Protein AF-A0A7S1RI61-F1 (afdb_monomer_lite)

Radius of gyration: 54.06 Å; chains: 1; bounding box: 117×66×151 Å

Structure (mmCIF, N/CA/C/O backbone):
data_AF-A0A7S1RI61-F1
#
_entry.id   AF-A0A7S1RI61-F1
#
loop_
_atom_site.group_PDB
_atom_site.id
_atom_site.type_symbol
_atom_site.label_atom_id
_atom_site.label_alt_id
_atom_site.label_comp_id
_atom_site.label_asym_id
_atom_site.label_entity_id
_atom_site.label_seq_id
_atom_site.pdbx_PDB_ins_code
_atom_site.Cartn_x
_atom_site.Cartn_y
_atom_site.Cartn_z
_atom_site.occupancy
_atom_site.B_iso_or_equiv
_atom_site.auth_seq_id
_atom_site.auth_comp_id
_atom_site.auth_asym_id
_atom_site.auth_atom_id
_atom_site.pdbx_PDB_model_num
ATOM 1 N N . PHE A 1 1 ? -4.328 28.953 -24.704 1.00 43.59 1 PHE A N 1
ATOM 2 C CA . PHE A 1 1 ? -4.372 30.358 -24.254 1.00 43.59 1 PHE A CA 1
ATOM 3 C C . PHE A 1 1 ? -2.947 30.883 -24.205 1.00 43.59 1 PHE A C 1
ATOM 5 O O . PHE A 1 1 ? -2.159 30.314 -23.466 1.00 43.59 1 PHE A O 1
ATOM 12 N N . GLY A 1 2 ? -2.606 31.891 -25.015 1.00 41.38 2 GLY A N 1
ATOM 13 C CA . GLY A 1 2 ? -1.275 32.520 -24.997 1.00 41.38 2 GLY A CA 1
ATOM 14 C C . GLY A 1 2 ? -0.639 32.674 -26.377 1.00 41.38 2 GLY A C 1
ATOM 15 O O . GLY A 1 2 ? 0.299 31.970 -26.720 1.00 41.38 2 GLY A O 1
ATOM 16 N N . SER A 1 3 ? -1.202 33.576 -27.168 1.00 42.00 3 SER A N 1
ATOM 17 C CA . SER A 1 3 ? -0.807 33.999 -28.511 1.00 42.00 3 SER A CA 1
ATOM 18 C C . SER A 1 3 ? 0.512 34.787 -28.521 1.00 42.00 3 SER A C 1
ATOM 20 O O . SER A 1 3 ? 0.700 35.619 -27.638 1.00 42.00 3 SER A O 1
ATOM 22 N N . ARG A 1 4 ? 1.335 34.641 -29.572 1.00 39.88 4 ARG A N 1
ATOM 23 C CA . ARG A 1 4 ? 2.003 35.753 -30.295 1.00 39.88 4 ARG A CA 1
ATOM 24 C C . ARG A 1 4 ? 2.770 35.228 -31.514 1.00 39.88 4 ARG A C 1
ATOM 26 O O . ARG A 1 4 ? 3.844 34.656 -31.403 1.00 39.88 4 ARG A O 1
ATOM 33 N N . LEU A 1 5 ? 2.154 35.423 -32.677 1.00 43.28 5 LEU A N 1
ATOM 34 C CA . LEU A 1 5 ? 2.782 35.379 -33.992 1.00 43.28 5 LEU A CA 1
ATOM 35 C C . LEU A 1 5 ? 3.389 36.763 -34.245 1.00 43.28 5 LEU A C 1
ATOM 37 O O . LEU A 1 5 ? 2.643 37.735 -34.350 1.00 43.28 5 LEU A O 1
ATOM 41 N N . GLU A 1 6 ? 4.712 36.853 -34.344 1.00 47.56 6 GLU A N 1
ATOM 42 C CA . GLU A 1 6 ? 5.392 38.022 -34.904 1.00 47.56 6 GLU A CA 1
ATOM 43 C C . GLU A 1 6 ? 5.739 37.729 -36.366 1.00 47.56 6 GLU A C 1
ATOM 45 O O . GLU A 1 6 ? 6.585 36.900 -36.697 1.00 47.56 6 GLU A O 1
ATOM 50 N N . CYS A 1 7 ? 4.991 38.388 -37.251 1.00 42.38 7 CYS A N 1
ATOM 51 C CA . CYS A 1 7 ? 5.279 38.498 -38.669 1.00 42.38 7 CYS A CA 1
ATOM 52 C C . CYS A 1 7 ? 6.329 39.589 -38.883 1.00 42.38 7 CYS A C 1
ATOM 54 O O . CYS A 1 7 ? 5.971 40.768 -38.883 1.00 42.38 7 CYS A O 1
ATOM 56 N N . ASP A 1 8 ? 7.572 39.212 -39.177 1.00 43.28 8 ASP A N 1
ATOM 57 C CA . ASP A 1 8 ? 8.552 40.156 -39.713 1.00 43.28 8 ASP A CA 1
ATOM 58 C C . ASP A 1 8 ? 8.539 40.143 -41.247 1.00 43.28 8 ASP A C 1
ATOM 60 O O . ASP A 1 8 ? 9.206 39.377 -41.944 1.00 43.28 8 ASP A O 1
ATOM 64 N N . ARG A 1 9 ? 7.695 41.034 -41.773 1.00 48.53 9 ARG A N 1
ATOM 65 C CA . ARG A 1 9 ? 7.845 41.648 -43.092 1.00 48.53 9 ARG A CA 1
ATOM 66 C C . ARG A 1 9 ? 9.015 42.627 -43.013 1.00 48.53 9 ARG A C 1
ATOM 68 O O . ARG A 1 9 ? 8.897 43.571 -42.239 1.00 48.53 9 ARG A O 1
ATOM 75 N N . ARG A 1 10 ? 10.016 42.503 -43.895 1.00 42.94 10 ARG A N 1
ATOM 76 C CA . ARG A 1 10 ? 10.698 43.609 -44.621 1.00 42.94 10 ARG A CA 1
ATOM 77 C C . ARG A 1 10 ? 12.015 43.128 -45.241 1.00 42.94 10 ARG A C 1
ATOM 79 O O . ARG A 1 10 ? 12.960 42.838 -44.525 1.00 42.94 10 ARG A O 1
ATOM 86 N N . ASN A 1 11 ? 12.070 43.104 -46.572 1.00 45.94 11 ASN A N 1
ATOM 87 C CA . ASN A 1 11 ? 13.066 43.801 -47.406 1.00 45.94 11 ASN A CA 1
ATOM 88 C C . ASN A 1 11 ? 13.200 43.112 -48.764 1.00 45.94 11 ASN A C 1
ATOM 90 O O . ASN A 1 11 ? 14.058 42.267 -48.996 1.00 45.94 11 ASN A O 1
ATOM 94 N N . SER A 1 12 ? 12.331 43.540 -49.675 1.00 45.19 12 SER A N 1
ATOM 95 C CA . SER A 1 12 ? 12.521 43.404 -51.113 1.00 45.19 12 SER A CA 1
ATOM 96 C C . SER A 1 12 ? 13.578 44.415 -51.573 1.00 45.19 12 SER A C 1
ATOM 98 O O . SER A 1 12 ? 13.357 45.614 -51.391 1.00 45.19 12 SER A O 1
ATOM 100 N N . PRO A 1 13 ? 14.687 44.005 -52.208 1.00 52.34 13 PRO A N 1
ATOM 101 C CA . PRO A 1 13 ? 15.472 44.921 -53.015 1.00 52.34 13 PRO A CA 1
ATOM 102 C C . PRO A 1 13 ? 14.783 45.127 -54.368 1.00 52.34 13 PRO A C 1
ATOM 104 O O . PRO A 1 13 ? 14.482 44.190 -55.108 1.00 52.34 13 PRO A O 1
ATOM 107 N N . CYS A 1 14 ? 14.505 46.395 -54.651 1.00 41.88 14 CYS A N 1
ATOM 108 C CA . CYS A 1 14 ? 13.945 46.899 -55.890 1.00 41.88 14 CYS A CA 1
ATOM 109 C C . CYS A 1 14 ? 14.773 46.448 -57.100 1.00 41.88 14 CYS A C 1
ATOM 111 O O . CYS A 1 14 ? 15.966 46.727 -57.207 1.00 41.88 14 CYS A O 1
ATOM 113 N N . VAL A 1 15 ? 14.096 45.787 -58.034 1.00 45.00 15 VAL A N 1
ATOM 114 C CA . VAL A 1 15 ? 14.603 45.439 -59.359 1.00 45.00 15 VAL A CA 1
ATOM 115 C C . VAL A 1 15 ? 14.770 46.723 -60.173 1.00 45.00 15 VAL A C 1
ATOM 117 O O . VAL A 1 15 ? 13.793 47.381 -60.531 1.00 45.00 15 VAL A O 1
ATOM 120 N N . GLY A 1 16 ? 16.019 47.080 -60.468 1.00 45.38 16 GLY A N 1
ATOM 121 C CA . GLY A 1 16 ? 16.353 48.060 -61.494 1.00 45.38 16 GLY A CA 1
ATOM 122 C C . GLY A 1 16 ? 16.102 47.472 -62.883 1.00 45.38 16 GLY A C 1
ATOM 123 O O . GLY A 1 16 ? 16.664 46.441 -63.240 1.00 45.38 16 GLY A O 1
ATOM 124 N N . TYR A 1 17 ? 15.250 48.130 -63.666 1.00 46.00 17 TYR A N 1
ATOM 125 C CA . TYR A 1 17 ? 15.038 47.845 -65.084 1.00 46.00 17 TYR A CA 1
ATOM 126 C C . TYR A 1 17 ? 16.182 48.428 -65.928 1.00 46.00 17 TYR A C 1
ATOM 128 O O . TYR A 1 17 ? 16.321 49.653 -65.965 1.00 46.00 17 TYR A O 1
ATOM 136 N N . PRO A 1 18 ? 16.913 47.632 -66.726 1.00 52.28 18 PRO A N 1
ATOM 137 C CA . PRO A 1 18 ? 17.570 48.160 -67.907 1.00 52.28 18 PRO A CA 1
ATOM 138 C C . PRO A 1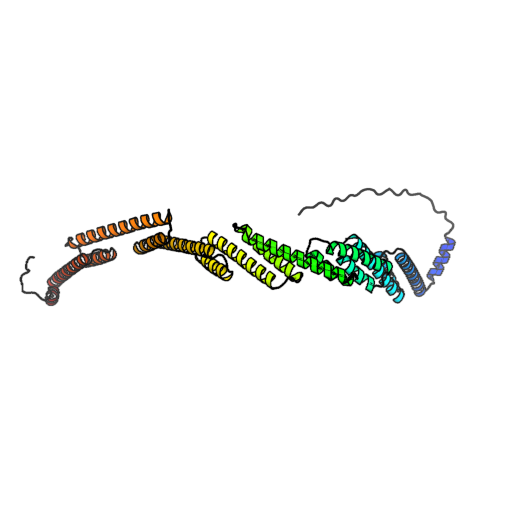 18 ? 16.573 48.168 -69.075 1.00 52.28 18 PRO A C 1
ATOM 140 O O . PRO A 1 18 ? 16.201 47.134 -69.632 1.00 52.28 18 PRO A O 1
ATOM 143 N N . ARG A 1 19 ? 16.141 49.373 -69.464 1.00 50.06 19 ARG A N 1
ATOM 144 C CA . ARG A 1 19 ? 15.537 49.639 -70.775 1.00 50.06 19 ARG A CA 1
ATOM 145 C C . ARG A 1 19 ? 16.612 49.438 -71.847 1.00 50.06 19 ARG A C 1
ATOM 147 O O . ARG A 1 19 ? 17.459 50.302 -72.040 1.00 50.06 19 ARG A O 1
ATOM 154 N N . GLY A 1 20 ? 16.559 48.311 -72.549 1.00 44.28 20 GLY A N 1
ATOM 155 C CA . GLY A 1 20 ? 17.357 48.039 -73.743 1.00 44.28 20 GLY A CA 1
ATOM 156 C C . GLY A 1 20 ? 16.455 47.545 -74.867 1.00 44.28 20 GLY A C 1
ATOM 157 O O . GLY A 1 20 ? 15.940 46.433 -74.812 1.00 44.28 20 GLY A O 1
ATOM 158 N N . HIS A 1 21 ? 16.231 48.390 -75.871 1.00 48.56 21 HIS A N 1
ATOM 159 C CA . HIS A 1 21 ? 15.457 48.065 -77.067 1.00 48.56 21 HIS A CA 1
ATOM 160 C C . HIS A 1 21 ? 16.051 46.857 -77.820 1.00 48.56 21 HIS A C 1
ATOM 162 O O . HIS A 1 21 ? 17.241 46.878 -78.145 1.00 48.56 21 HIS A O 1
ATOM 168 N N . PRO A 1 22 ? 15.246 45.845 -78.198 1.00 48.62 22 PRO A N 1
ATOM 169 C CA . PRO A 1 22 ? 15.711 44.795 -79.088 1.00 48.62 22 PRO A CA 1
ATOM 170 C C . PRO A 1 22 ? 15.778 45.323 -80.524 1.00 48.62 22 PRO A C 1
ATOM 172 O O . PRO A 1 22 ? 14.790 45.787 -81.103 1.00 48.62 22 PRO A O 1
ATOM 175 N N . ARG A 1 23 ? 16.974 45.228 -81.112 1.00 47.97 23 ARG A N 1
ATOM 176 C CA . ARG A 1 23 ? 17.203 45.411 -82.544 1.00 47.97 23 ARG A CA 1
ATOM 177 C C . ARG A 1 23 ? 16.361 44.392 -83.315 1.00 47.97 23 ARG A C 1
ATOM 179 O O . ARG A 1 23 ? 16.572 43.184 -83.233 1.00 47.97 23 ARG A O 1
ATOM 186 N N . ARG A 1 24 ? 15.402 44.908 -84.084 1.00 51.91 24 ARG A N 1
ATOM 187 C CA . ARG A 1 24 ? 14.736 44.208 -85.185 1.00 51.91 24 ARG A CA 1
ATOM 188 C C . ARG A 1 24 ? 15.818 43.791 -86.179 1.00 51.91 24 ARG A C 1
ATOM 190 O O . ARG A 1 24 ? 16.371 44.681 -86.804 1.00 51.91 24 ARG A O 1
ATOM 197 N N . LEU A 1 25 ? 16.153 42.500 -86.252 1.00 51.44 25 LEU A N 1
ATOM 198 C CA . LEU A 1 25 ? 16.751 41.778 -87.401 1.00 51.44 25 LEU A CA 1
ATOM 199 C C . LEU A 1 25 ? 17.194 40.361 -86.962 1.00 51.44 25 LEU A C 1
ATOM 201 O O . LEU A 1 25 ? 18.346 39.970 -87.093 1.00 51.44 25 LEU A O 1
ATOM 205 N N . ALA A 1 26 ? 16.269 39.576 -86.403 1.00 49.44 26 ALA A N 1
ATOM 206 C CA . ALA A 1 26 ? 16.438 38.123 -86.227 1.00 49.44 26 ALA A CA 1
ATOM 207 C C . ALA A 1 26 ? 15.095 37.362 -86.277 1.00 49.44 26 ALA A C 1
ATOM 209 O O . ALA A 1 26 ? 14.995 36.221 -85.838 1.00 49.44 26 ALA A O 1
ATOM 210 N N . MET A 1 27 ? 14.040 37.985 -86.816 1.00 49.78 27 MET A N 1
ATOM 211 C CA . MET A 1 27 ? 12.692 37.399 -86.884 1.00 49.78 27 MET A CA 1
ATOM 212 C C . MET A 1 27 ? 12.515 36.394 -88.041 1.00 49.78 27 MET A C 1
ATOM 214 O O . MET A 1 27 ? 11.521 35.679 -88.059 1.00 49.78 27 MET A O 1
ATOM 218 N N . SER A 1 28 ? 13.455 36.276 -88.991 1.00 51.47 28 SER A N 1
ATOM 219 C CA . SER A 1 28 ? 13.259 35.397 -90.162 1.00 51.47 28 SER A CA 1
ATOM 220 C C . SER A 1 28 ? 13.696 33.941 -89.959 1.00 51.47 28 SER A C 1
ATOM 222 O O . SER A 1 28 ? 13.142 33.055 -90.602 1.00 51.47 28 SER A O 1
ATOM 224 N N . ARG A 1 29 ? 14.626 33.645 -89.037 1.00 51.41 29 ARG A N 1
ATOM 225 C CA . ARG A 1 29 ? 15.031 32.252 -88.741 1.00 51.41 29 ARG A CA 1
ATOM 226 C C . ARG A 1 29 ? 14.138 31.565 -87.702 1.00 51.41 29 ARG A C 1
ATOM 228 O O . ARG A 1 29 ? 13.931 30.359 -87.792 1.00 51.41 29 ARG A O 1
ATOM 235 N N . VAL A 1 30 ? 13.545 32.319 -86.771 1.00 53.88 30 VAL A N 1
ATOM 236 C CA . VAL A 1 30 ? 12.591 31.774 -85.783 1.00 53.88 30 VAL A CA 1
ATOM 237 C C . VAL A 1 30 ? 11.234 31.464 -86.427 1.00 53.88 30 VAL A C 1
ATOM 239 O O . VAL A 1 30 ? 10.627 30.450 -86.089 1.00 53.88 30 VAL A O 1
ATOM 242 N N . ALA A 1 31 ? 10.795 32.257 -87.413 1.00 53.44 31 ALA A N 1
ATOM 243 C CA . ALA A 1 31 ? 9.553 32.019 -88.156 1.00 53.44 31 ALA A CA 1
ATOM 244 C C . ALA A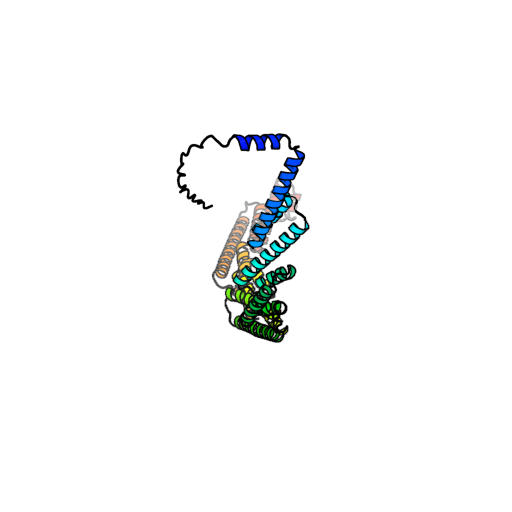 1 31 ? 9.597 30.744 -89.030 1.00 53.44 31 ALA A C 1
ATOM 246 O O . ALA A 1 31 ? 8.611 30.018 -89.118 1.00 53.44 31 ALA A O 1
ATOM 247 N N . LEU A 1 32 ? 10.754 30.413 -89.617 1.00 52.00 32 LEU A N 1
ATOM 248 C CA . LEU A 1 32 ? 10.920 29.195 -90.428 1.00 52.00 32 LEU A CA 1
ATOM 249 C C . LEU A 1 32 ? 10.988 27.911 -89.583 1.00 52.00 32 LEU A C 1
ATOM 251 O O . LEU A 1 32 ? 10.475 26.877 -90.003 1.00 52.00 32 LEU A O 1
ATOM 255 N N . LEU A 1 33 ? 11.538 27.976 -88.366 1.00 55.19 33 LEU A N 1
ATOM 256 C CA . LEU A 1 33 ? 11.506 26.846 -87.428 1.00 55.19 33 LEU A CA 1
ATOM 257 C C . LEU A 1 33 ? 10.119 26.649 -86.795 1.00 55.19 33 LEU A C 1
ATOM 259 O O . LEU A 1 33 ? 9.714 25.512 -86.575 1.00 55.19 33 LEU A O 1
ATOM 263 N N . SER A 1 34 ? 9.357 27.720 -86.555 1.00 55.59 34 SER A N 1
ATOM 264 C CA . SER A 1 34 ? 7.990 27.610 -86.015 1.00 55.59 34 SER A CA 1
ATOM 265 C C . SER A 1 34 ? 6.966 27.122 -87.053 1.00 55.59 34 SER A C 1
ATOM 267 O O . SER A 1 34 ? 6.051 26.388 -86.685 1.00 55.59 34 SER A O 1
ATOM 269 N N . ALA A 1 35 ? 7.165 27.400 -88.348 1.00 52.69 35 ALA A N 1
ATOM 270 C CA . ALA A 1 35 ? 6.347 26.829 -89.424 1.00 52.69 35 ALA A CA 1
ATOM 271 C C . ALA A 1 35 ? 6.599 25.321 -89.658 1.00 52.69 35 ALA A C 1
ATOM 273 O O . ALA A 1 35 ? 5.659 24.583 -89.941 1.00 52.69 35 ALA A O 1
ATOM 274 N N . LEU A 1 36 ? 7.832 24.830 -89.473 1.00 52.44 36 LEU A N 1
ATOM 275 C CA . LEU A 1 36 ? 8.149 23.391 -89.541 1.00 52.44 36 LEU A CA 1
ATOM 276 C C . LEU A 1 36 ? 7.614 22.602 -88.332 1.00 52.44 36 LEU A C 1
ATOM 278 O O . LEU A 1 36 ? 7.226 21.444 -88.471 1.00 52.44 36 LEU A O 1
ATOM 282 N N . VAL A 1 37 ? 7.524 23.235 -87.158 1.00 54.09 37 VAL A N 1
ATOM 283 C CA . VAL A 1 37 ? 6.912 22.645 -85.953 1.00 54.09 37 VAL A CA 1
ATOM 284 C C . VAL A 1 37 ? 5.386 22.513 -86.087 1.00 54.09 37 VAL A C 1
ATOM 286 O O . VAL A 1 37 ? 4.814 21.582 -85.527 1.00 54.09 37 VAL A O 1
ATOM 289 N N . ALA A 1 38 ? 4.728 23.367 -86.879 1.00 53.66 38 ALA A N 1
ATOM 290 C CA . ALA A 1 38 ? 3.278 23.31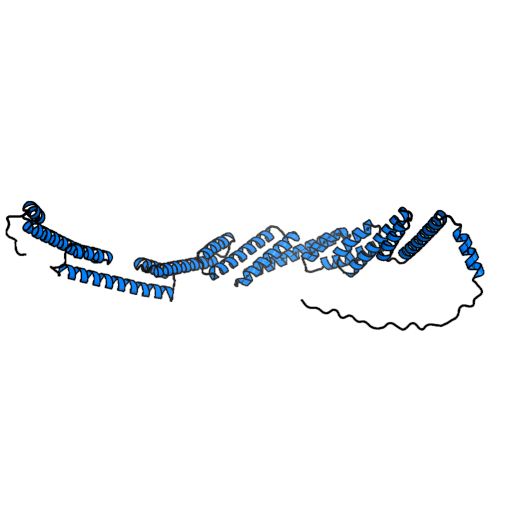6 -87.106 1.00 53.66 38 ALA A CA 1
ATOM 291 C C . ALA A 1 38 ? 2.807 22.128 -87.977 1.00 53.66 38 ALA A C 1
ATOM 293 O O . ALA A 1 38 ? 1.620 21.810 -87.973 1.00 53.66 38 ALA A O 1
ATOM 294 N N . VAL A 1 39 ? 3.716 21.448 -88.691 1.00 55.03 39 VAL A N 1
ATOM 295 C CA . VAL A 1 39 ? 3.412 20.254 -89.515 1.00 55.03 39 VAL A CA 1
ATOM 296 C C . VAL A 1 39 ? 3.837 18.953 -88.815 1.00 55.03 39 VAL A C 1
ATOM 298 O O . VAL A 1 39 ? 3.516 17.851 -89.261 1.00 55.03 39 VAL A O 1
ATOM 301 N N . ALA A 1 40 ? 4.529 19.048 -87.674 1.00 57.00 40 ALA A N 1
ATOM 302 C CA . ALA A 1 40 ? 4.831 17.883 -86.860 1.00 57.00 40 ALA A CA 1
ATOM 303 C C . ALA A 1 40 ? 3.531 17.376 -86.220 1.00 57.00 40 ALA A C 1
ATOM 305 O O . ALA A 1 40 ? 2.928 18.054 -85.390 1.00 57.00 40 ALA A O 1
ATOM 306 N N . SER A 1 41 ? 3.099 16.173 -86.612 1.00 74.62 41 SER A N 1
ATOM 307 C CA . SER A 1 41 ? 1.933 15.500 -86.031 1.00 74.62 41 SER A CA 1
ATOM 308 C C . SER A 1 41 ? 1.968 15.602 -84.494 1.00 74.62 41 SER A C 1
ATOM 310 O O . SER A 1 41 ? 3.033 15.358 -83.913 1.00 74.62 41 SER A O 1
ATOM 312 N N . PRO A 1 42 ? 0.849 15.918 -83.808 1.00 81.12 42 PRO A N 1
ATOM 313 C CA . PRO A 1 42 ? 0.769 16.001 -82.342 1.00 81.12 42 PRO A CA 1
ATOM 314 C C . PRO A 1 42 ? 1.400 14.804 -81.609 1.00 81.12 42 PRO A C 1
ATOM 316 O O . PRO A 1 42 ? 1.913 14.933 -80.497 1.00 81.12 42 PRO A O 1
ATOM 319 N N . VAL A 1 43 ? 1.435 13.643 -82.267 1.00 81.50 43 VAL A N 1
ATOM 320 C CA . VAL A 1 43 ? 2.105 12.422 -81.806 1.00 81.50 43 VAL A CA 1
ATOM 321 C C . VAL A 1 43 ? 3.623 12.600 -81.673 1.00 81.50 43 VAL A C 1
ATOM 323 O O . VAL A 1 43 ? 4.209 12.161 -80.684 1.00 81.50 43 VAL A O 1
ATOM 326 N N . VAL A 1 44 ? 4.276 13.256 -82.635 1.00 84.94 44 VAL A N 1
ATOM 327 C CA . VAL A 1 44 ? 5.723 13.521 -82.617 1.00 84.94 44 VAL A CA 1
ATOM 328 C C . VAL A 1 44 ? 6.062 14.536 -81.530 1.00 84.94 44 VAL A C 1
ATOM 330 O O . VAL A 1 44 ? 6.985 14.296 -80.757 1.00 84.94 44 VAL A O 1
ATOM 333 N N . LEU A 1 45 ? 5.280 15.613 -81.394 1.00 83.94 45 LEU A N 1
ATOM 334 C CA . LEU A 1 45 ? 5.469 16.600 -80.322 1.00 83.94 45 LEU A CA 1
ATOM 335 C C . LEU A 1 45 ? 5.279 15.982 -78.931 1.00 83.94 45 LEU A C 1
ATOM 337 O O . LEU A 1 45 ? 6.089 16.229 -78.039 1.00 83.94 45 LEU A O 1
ATOM 341 N N . SER A 1 46 ? 4.276 15.116 -78.760 1.00 88.00 46 SER A N 1
ATOM 342 C CA . SER A 1 46 ? 4.073 14.361 -77.519 1.00 88.00 46 SER A CA 1
ATOM 343 C C . SER A 1 46 ? 5.254 13.431 -77.216 1.00 88.00 46 SER A C 1
ATOM 345 O O . SER A 1 46 ? 5.729 13.393 -76.081 1.00 88.00 46 SER A O 1
ATOM 347 N N . ARG A 1 47 ? 5.790 12.725 -78.223 1.00 89.62 47 ARG A N 1
ATOM 348 C CA . ARG A 1 47 ? 6.983 11.874 -78.061 1.00 89.62 47 ARG A CA 1
ATOM 349 C C . ARG A 1 47 ? 8.219 12.689 -77.688 1.00 89.62 47 ARG A C 1
ATOM 351 O O . ARG A 1 47 ? 8.890 12.327 -76.728 1.00 89.62 47 ARG A O 1
ATOM 358 N N . VAL A 1 48 ? 8.486 13.799 -78.378 1.00 89.00 48 VAL A N 1
ATOM 359 C CA . VAL A 1 48 ? 9.619 14.691 -78.076 1.00 89.00 48 VAL A CA 1
ATOM 360 C C . VAL A 1 48 ? 9.497 15.261 -76.659 1.00 89.00 48 VAL A C 1
ATOM 362 O O . VAL A 1 48 ? 10.465 15.222 -75.899 1.00 89.00 48 VAL A O 1
ATOM 365 N N . TYR A 1 49 ? 8.303 15.710 -76.259 1.00 90.75 49 TYR A N 1
ATOM 366 C CA . TYR A 1 49 ? 8.042 16.196 -74.902 1.00 90.75 49 TYR A CA 1
ATOM 367 C C . TYR A 1 49 ? 8.284 15.112 -73.845 1.00 90.75 49 TYR A C 1
ATOM 369 O O . TYR A 1 49 ? 9.029 15.356 -72.898 1.00 90.75 49 TYR A O 1
ATOM 377 N N . LYS A 1 50 ? 7.757 13.896 -74.049 1.00 92.75 50 LYS A N 1
ATOM 378 C CA . LYS A 1 50 ? 7.999 12.748 -73.159 1.00 92.75 50 LYS A CA 1
ATOM 379 C C . LYS A 1 50 ? 9.482 12.401 -73.064 1.00 92.75 50 LYS A C 1
ATOM 381 O O . LYS A 1 50 ? 9.991 12.225 -71.967 1.00 92.75 50 LYS A O 1
ATOM 386 N N . THR A 1 51 ? 10.207 12.362 -74.185 1.00 93.12 51 THR A N 1
ATOM 387 C CA . THR A 1 51 ? 11.656 12.095 -74.160 1.00 93.12 51 THR A CA 1
ATOM 388 C C . THR A 1 51 ? 12.441 13.184 -73.433 1.00 93.12 51 THR A C 1
ATOM 390 O O . THR A 1 51 ? 13.389 12.877 -72.717 1.00 93.12 51 THR A O 1
ATOM 393 N N . ARG A 1 52 ? 12.031 14.454 -73.558 1.00 94.06 52 ARG A N 1
ATOM 394 C CA . ARG A 1 52 ? 12.658 15.570 -72.842 1.00 94.06 52 ARG A CA 1
ATOM 395 C C . ARG A 1 52 ? 12.358 15.521 -71.344 1.00 94.06 52 ARG A C 1
ATOM 397 O O . ARG A 1 52 ? 13.260 15.776 -70.555 1.00 94.06 52 ARG A O 1
ATOM 404 N N . GLN A 1 53 ? 11.125 15.192 -70.957 1.00 95.00 53 GLN A N 1
ATOM 405 C CA . GLN A 1 53 ? 10.759 15.000 -69.552 1.00 95.00 53 GLN A CA 1
ATOM 406 C C . GLN A 1 53 ? 11.520 13.833 -68.923 1.00 95.00 53 GLN A C 1
ATOM 408 O O . GLN A 1 53 ? 12.038 14.000 -67.825 1.00 95.00 53 GLN A O 1
ATOM 413 N N . LYS A 1 54 ? 11.662 12.708 -69.638 1.00 95.25 54 LYS A N 1
ATOM 414 C CA . LYS A 1 54 ? 12.480 11.573 -69.191 1.00 95.25 54 LYS A CA 1
ATOM 415 C C . LYS A 1 54 ? 13.929 11.974 -68.944 1.00 95.25 54 LYS A C 1
ATOM 417 O O . LYS A 1 54 ? 14.398 11.802 -67.832 1.00 95.25 54 LYS A O 1
ATOM 422 N N . ARG A 1 55 ? 14.595 12.608 -69.919 1.00 94.25 55 ARG A N 1
ATOM 423 C CA . ARG A 1 55 ? 15.984 13.078 -69.747 1.00 94.25 55 ARG A CA 1
ATOM 424 C C . ARG A 1 55 ? 16.141 14.033 -68.570 1.00 94.25 55 ARG A C 1
ATOM 426 O O . ARG A 1 55 ? 17.070 13.894 -67.792 1.00 94.25 55 ARG A O 1
ATOM 433 N N . LYS A 1 56 ? 15.207 14.974 -68.407 1.00 96.44 56 LYS A N 1
ATOM 434 C CA . LYS A 1 56 ? 15.244 15.903 -67.274 1.00 96.44 56 LYS A CA 1
ATOM 435 C C . LYS A 1 56 ? 15.084 15.171 -65.937 1.00 96.44 56 LYS A C 1
ATOM 437 O O . LYS A 1 56 ? 15.770 15.502 -64.981 1.00 96.44 56 LYS A O 1
ATOM 442 N N . ALA A 1 57 ? 14.183 14.195 -65.860 1.00 95.56 57 ALA A N 1
ATOM 443 C CA . ALA A 1 57 ? 14.004 13.398 -64.653 1.00 95.56 57 ALA A CA 1
ATOM 444 C C . ALA A 1 57 ? 15.211 12.480 -64.378 1.00 95.56 57 ALA A C 1
ATOM 446 O O . ALA A 1 57 ? 15.571 12.313 -63.220 1.00 95.56 57 ALA A O 1
ATOM 447 N N . GLU A 1 58 ? 15.870 11.947 -65.413 1.00 95.44 58 GLU A N 1
ATOM 448 C CA . GLU A 1 58 ? 17.143 11.217 -65.298 1.00 95.44 58 GLU A CA 1
ATOM 449 C C . GLU A 1 58 ? 18.262 12.121 -64.757 1.00 95.44 58 GLU A C 1
ATOM 451 O O . GLU A 1 58 ? 18.968 11.727 -63.833 1.00 95.44 58 GLU A O 1
ATOM 456 N N . GLU A 1 59 ? 18.390 13.347 -65.275 1.00 96.25 59 GLU A N 1
ATOM 457 C CA . GLU A 1 59 ? 19.341 14.356 -64.786 1.00 96.25 59 GLU A CA 1
ATOM 458 C C . GLU A 1 59 ? 19.048 14.742 -63.326 1.00 96.25 59 GLU A C 1
ATOM 460 O O . GLU A 1 59 ? 19.947 14.691 -62.491 1.00 96.25 59 GLU A O 1
ATOM 465 N N . GLU A 1 60 ? 17.788 15.049 -62.984 1.00 96.69 60 GLU A N 1
ATOM 466 C CA . GLU A 1 60 ? 17.374 15.368 -61.608 1.00 96.69 60 GLU A CA 1
ATOM 467 C C . GLU A 1 60 ? 17.633 14.191 -60.647 1.00 96.69 60 GLU A C 1
ATOM 469 O O . GLU A 1 60 ? 18.046 14.407 -59.504 1.00 96.69 60 GLU A O 1
ATOM 474 N N . LEU A 1 61 ? 17.426 12.948 -61.100 1.00 95.44 61 LEU A N 1
ATOM 475 C CA . LEU A 1 61 ? 17.717 11.738 -60.329 1.00 95.44 61 LEU A CA 1
ATOM 476 C C . LEU A 1 61 ? 19.223 11.557 -60.117 1.00 95.44 61 LEU A C 1
ATOM 478 O O . LEU A 1 61 ? 19.653 11.271 -59.001 1.00 95.44 61 LEU A O 1
ATOM 482 N N . HIS A 1 62 ? 20.027 11.776 -61.157 1.00 95.25 62 HIS A N 1
ATOM 483 C CA . HIS A 1 62 ? 21.482 11.689 -61.080 1.00 95.25 62 HIS A CA 1
ATOM 484 C C . HIS A 1 62 ? 22.074 12.783 -60.177 1.00 95.25 62 HIS A C 1
ATOM 486 O O . HIS A 1 62 ? 22.956 12.506 -59.363 1.00 95.25 62 HIS A O 1
ATOM 492 N N . GLU A 1 63 ? 21.576 14.018 -60.268 1.00 96.25 63 GLU A N 1
ATOM 493 C CA . GLU A 1 63 ? 21.948 15.105 -59.357 1.00 96.25 63 GLU A CA 1
ATOM 494 C C . GLU A 1 63 ? 21.563 14.780 -57.909 1.00 96.25 63 GLU A C 1
ATOM 496 O O . GLU A 1 63 ? 22.332 15.036 -56.982 1.00 96.25 63 GLU A O 1
ATOM 501 N N . ALA A 1 64 ? 20.376 14.202 -57.695 1.00 95.25 64 ALA A N 1
ATOM 502 C CA . ALA A 1 64 ? 19.931 13.814 -56.364 1.00 95.25 64 ALA A CA 1
ATOM 503 C C . ALA A 1 64 ? 20.797 12.686 -55.778 1.00 95.25 64 ALA A C 1
ATOM 505 O O . ALA A 1 64 ? 21.170 12.770 -54.607 1.00 95.25 64 ALA A O 1
ATOM 506 N N . LEU A 1 65 ? 21.185 11.692 -56.586 1.00 94.06 65 LEU A N 1
ATOM 507 C CA . LEU A 1 65 ? 22.127 10.640 -56.186 1.00 94.06 65 LEU A CA 1
ATOM 508 C C . LEU A 1 65 ? 23.488 11.227 -55.785 1.00 94.06 65 LEU A C 1
ATOM 510 O O . LEU A 1 65 ? 24.027 10.866 -54.743 1.00 94.06 65 LEU A O 1
ATOM 514 N N . GLN A 1 66 ? 24.012 12.182 -56.558 1.00 95.12 66 GLN A N 1
ATOM 515 C CA . GLN A 1 66 ? 25.277 12.857 -56.243 1.00 95.12 66 GLN A CA 1
ATOM 516 C C . GLN A 1 66 ? 25.202 13.737 -54.990 1.00 95.12 66 GLN A C 1
ATOM 518 O O . GLN A 1 66 ? 26.199 13.884 -54.288 1.00 95.12 66 GLN A O 1
ATOM 523 N N . SER A 1 67 ? 24.038 14.324 -54.698 1.00 94.94 67 SER A N 1
ATOM 524 C CA . SER A 1 67 ? 23.865 15.194 -53.529 1.00 94.94 67 SER A CA 1
ATOM 525 C C . SER A 1 67 ? 23.938 14.450 -52.191 1.00 94.94 67 SER A C 1
ATOM 527 O O . SER A 1 67 ? 24.229 15.065 -51.169 1.00 94.94 67 SER A O 1
ATOM 529 N N . GLY A 1 68 ? 23.653 13.142 -52.174 1.00 92.19 68 GLY A N 1
ATOM 530 C CA . GLY A 1 68 ? 23.595 12.344 -50.944 1.00 92.19 68 GLY A CA 1
ATOM 531 C C . GLY A 1 68 ? 22.420 12.679 -50.010 1.00 92.19 68 GLY A C 1
ATOM 532 O O . GLY A 1 68 ? 22.333 12.130 -48.911 1.00 92.19 68 GLY A O 1
ATOM 533 N N . GLU A 1 69 ? 21.496 13.558 -50.411 1.00 94.56 69 GLU A N 1
ATOM 534 C CA . GLU A 1 69 ? 20.331 13.943 -49.610 1.00 94.56 69 GLU A CA 1
ATOM 535 C C . GLU A 1 69 ? 19.145 12.994 -49.852 1.00 94.56 69 GLU A C 1
ATOM 537 O O . GLU A 1 69 ? 18.495 13.024 -50.901 1.00 94.56 69 GLU A O 1
ATOM 542 N N . SER A 1 70 ? 18.795 12.179 -48.850 1.00 94.62 70 SER A N 1
ATOM 543 C CA . SER A 1 70 ? 17.725 11.170 -48.965 1.00 94.62 70 SER A CA 1
ATOM 544 C C . SER A 1 70 ? 16.349 11.759 -49.320 1.00 94.62 70 SER A C 1
ATOM 546 O O . SER A 1 70 ? 15.592 11.165 -50.095 1.00 94.62 70 SER A O 1
ATOM 548 N N . ALA A 1 71 ? 16.025 12.946 -48.796 1.00 94.31 71 ALA A N 1
ATOM 549 C CA . ALA A 1 71 ? 14.773 13.646 -49.084 1.00 94.31 71 ALA A CA 1
ATOM 550 C C . ALA A 1 71 ? 14.699 14.108 -50.549 1.00 94.31 71 ALA A C 1
ATOM 552 O O . ALA A 1 71 ? 13.675 13.913 -51.210 1.00 94.31 71 ALA A O 1
ATOM 553 N N . ARG A 1 72 ? 15.800 14.659 -51.078 1.00 95.56 72 ARG A N 1
ATOM 554 C CA . ARG A 1 72 ? 15.905 15.088 -52.479 1.00 95.56 72 ARG A CA 1
ATOM 555 C C . ARG A 1 72 ? 15.813 13.893 -53.426 1.00 95.56 72 ARG A C 1
ATOM 557 O O . ARG A 1 72 ? 15.102 13.966 -54.426 1.00 95.56 72 ARG A O 1
ATOM 564 N N . LEU A 1 73 ? 16.451 12.777 -53.073 1.00 95.19 73 LEU A N 1
ATOM 565 C CA . LEU A 1 73 ? 16.410 11.542 -53.855 1.00 95.19 73 LEU A CA 1
ATOM 566 C C . LEU A 1 73 ? 15.011 10.910 -53.894 1.00 95.19 73 LEU A C 1
ATOM 568 O O . LEU A 1 73 ? 14.554 10.499 -54.958 1.00 95.19 73 LEU A O 1
ATOM 572 N N . SER A 1 74 ? 14.282 10.920 -52.776 1.00 94.88 74 SER A N 1
ATOM 573 C CA . SER A 1 74 ? 12.894 10.427 -52.721 1.00 94.88 74 SER A CA 1
ATOM 574 C C . SER A 1 74 ? 11.950 11.244 -53.618 1.00 94.88 74 SER A C 1
ATOM 576 O O . SER A 1 74 ? 11.101 10.685 -54.320 1.00 94.88 74 SER A O 1
ATOM 578 N N . LEU A 1 75 ? 12.126 12.571 -53.642 1.00 96.81 75 LEU A N 1
ATOM 579 C CA . LEU A 1 75 ? 11.368 13.461 -54.523 1.00 96.81 75 LEU A CA 1
ATOM 580 C C . LEU A 1 75 ? 11.719 13.228 -56.001 1.00 96.81 75 LEU A C 1
ATOM 582 O O . LEU A 1 75 ? 10.817 13.156 -56.837 1.00 96.81 75 LEU A O 1
ATOM 586 N N . ALA A 1 76 ? 13.007 13.069 -56.318 1.00 96.31 76 ALA A N 1
ATOM 587 C CA . ALA A 1 76 ? 13.465 12.775 -57.674 1.00 96.31 76 ALA A CA 1
ATOM 588 C C . ALA A 1 76 ? 12.930 11.425 -58.184 1.00 96.31 76 ALA A C 1
ATOM 590 O O . ALA A 1 76 ? 12.472 11.352 -59.320 1.00 96.31 76 ALA A O 1
ATOM 591 N N . CYS A 1 77 ? 12.874 10.391 -57.334 1.00 96.56 77 CYS A N 1
ATOM 592 C CA . CYS A 1 77 ? 12.268 9.098 -57.677 1.00 96.56 77 CYS A CA 1
ATOM 593 C C . CYS A 1 77 ? 10.781 9.225 -58.043 1.00 96.56 77 CYS A C 1
ATOM 595 O O . CYS A 1 77 ? 10.324 8.579 -58.979 1.00 96.56 77 CYS A O 1
ATOM 597 N N . SER A 1 78 ? 10.030 10.069 -57.327 1.00 96.94 78 SER A N 1
ATOM 598 C CA . SER A 1 78 ? 8.603 10.295 -57.612 1.00 96.94 78 SER A CA 1
ATOM 599 C C . SER A 1 78 ? 8.412 10.992 -58.966 1.00 96.94 78 SER A C 1
ATOM 601 O O . SER A 1 78 ? 7.604 10.568 -59.783 1.00 96.94 78 SER A O 1
ATOM 603 N N . ARG A 1 79 ? 9.238 12.007 -59.262 1.00 96.25 79 ARG A N 1
ATOM 604 C CA . ARG A 1 79 ? 9.231 12.687 -60.571 1.00 96.25 79 ARG A CA 1
ATOM 605 C C . ARG A 1 79 ? 9.678 11.777 -61.716 1.00 96.25 79 ARG A C 1
ATOM 607 O O . ARG A 1 79 ? 9.187 11.911 -62.834 1.00 96.25 79 ARG A O 1
ATOM 614 N N . ALA A 1 80 ? 10.615 10.871 -61.447 1.00 95.81 80 ALA A N 1
ATOM 615 C CA . ALA A 1 80 ? 11.063 9.863 -62.397 1.00 95.81 80 ALA A CA 1
ATOM 616 C C . ALA A 1 80 ? 9.949 8.864 -62.748 1.00 95.81 80 ALA A C 1
ATOM 618 O O . ALA A 1 80 ? 9.782 8.518 -63.920 1.00 95.81 80 ALA A O 1
ATOM 619 N N . GLU A 1 81 ? 9.159 8.456 -61.755 1.00 97.50 81 GLU A N 1
ATOM 620 C CA . GLU A 1 81 ? 7.978 7.610 -61.939 1.00 97.50 81 GLU A CA 1
ATOM 621 C C . GLU A 1 81 ? 6.918 8.307 -62.807 1.00 97.50 81 GLU A C 1
ATOM 623 O O . GLU A 1 81 ? 6.485 7.737 -63.809 1.00 97.50 81 GLU A O 1
ATOM 628 N N . ASP A 1 82 ? 6.608 9.578 -62.525 1.00 96.69 82 ASP A N 1
ATOM 629 C CA . ASP A 1 82 ? 5.673 10.387 -63.327 1.00 96.69 82 ASP A CA 1
ATOM 630 C C . ASP A 1 82 ? 6.133 10.560 -64.787 1.00 96.69 82 ASP A C 1
ATOM 632 O O . ASP A 1 82 ? 5.326 10.596 -65.720 1.00 96.69 82 ASP A O 1
ATOM 636 N N . ALA A 1 83 ? 7.448 10.654 -65.009 1.00 96.00 83 ALA A N 1
ATOM 637 C CA . ALA A 1 83 ? 8.043 10.747 -66.341 1.00 96.00 83 ALA A CA 1
ATOM 638 C C . ALA A 1 83 ? 8.101 9.391 -67.079 1.00 96.00 83 ALA A C 1
ATOM 640 O O . ALA A 1 83 ? 8.420 9.347 -68.275 1.00 96.00 83 ALA A O 1
ATOM 641 N N . GLY A 1 84 ? 7.780 8.285 -66.400 1.00 95.88 84 GLY A N 1
ATOM 642 C CA . GLY A 1 84 ? 7.815 6.929 -66.940 1.00 95.88 84 GLY A CA 1
ATOM 643 C C . GLY A 1 84 ? 9.232 6.417 -67.199 1.00 95.88 84 GLY A C 1
ATOM 644 O O . GLY A 1 84 ? 9.473 5.816 -68.255 1.00 95.88 84 GLY A O 1
ATOM 645 N N . LEU A 1 85 ? 10.182 6.715 -66.304 1.00 96.81 85 LEU A N 1
ATOM 646 C CA . LEU A 1 85 ? 11.497 6.062 -66.295 1.00 96.81 85 LEU A CA 1
ATOM 647 C C . LEU A 1 85 ? 11.356 4.557 -66.021 1.00 96.81 85 LEU A C 1
ATOM 649 O O . LEU A 1 85 ? 10.308 4.080 -65.587 1.00 96.81 85 LEU A O 1
ATOM 653 N N . ASP A 1 86 ? 12.416 3.806 -66.317 1.00 97.00 86 ASP A N 1
ATOM 654 C CA . ASP A 1 86 ? 12.456 2.369 -66.061 1.00 97.00 86 ASP A CA 1
ATOM 655 C C . ASP A 1 86 ? 12.291 2.063 -64.560 1.00 97.00 86 ASP A C 1
ATOM 657 O O . ASP A 1 86 ? 12.932 2.690 -63.710 1.00 97.00 86 ASP A O 1
ATOM 661 N N . ALA A 1 87 ? 11.430 1.093 -64.240 1.00 96.69 87 ALA A N 1
ATOM 662 C CA . ALA A 1 87 ? 11.103 0.738 -62.863 1.00 96.69 87 ALA A CA 1
ATOM 663 C C . ALA A 1 87 ? 12.332 0.261 -62.072 1.00 96.69 87 ALA A C 1
ATOM 665 O O . ALA A 1 87 ? 12.449 0.595 -60.896 1.00 96.69 87 ALA A O 1
ATOM 666 N N . SER A 1 88 ? 13.279 -0.434 -62.715 1.00 97.31 88 SER A N 1
ATOM 667 C CA . SER A 1 88 ? 14.497 -0.919 -62.053 1.00 97.31 88 SER A CA 1
ATOM 668 C C . SER A 1 88 ? 15.427 0.224 -61.636 1.00 97.31 88 SER A C 1
ATOM 670 O O . SER A 1 88 ? 16.017 0.188 -60.559 1.00 97.31 88 SER A O 1
ATOM 672 N N . VAL A 1 89 ? 15.513 1.291 -62.439 1.00 95.81 89 VAL A N 1
ATOM 673 C CA . VAL A 1 89 ? 16.302 2.491 -62.110 1.00 95.81 89 VAL A CA 1
ATOM 674 C C . VAL A 1 89 ? 15.686 3.222 -60.917 1.00 95.81 89 VAL A C 1
ATOM 676 O O . VAL A 1 89 ? 16.405 3.638 -60.007 1.00 95.81 89 VAL A O 1
ATOM 679 N N . ILE A 1 90 ? 14.356 3.342 -60.890 1.00 96.38 90 ILE A N 1
ATOM 680 C CA . ILE A 1 90 ? 13.630 3.960 -59.772 1.00 96.38 90 ILE A CA 1
ATOM 681 C C . ILE A 1 90 ? 13.782 3.118 -58.500 1.00 96.38 90 ILE A C 1
ATOM 683 O O . ILE A 1 90 ? 13.984 3.677 -57.423 1.00 96.38 90 ILE A O 1
ATOM 687 N N . GLU A 1 91 ? 13.698 1.792 -58.602 1.00 96.81 91 GLU A N 1
ATOM 688 C CA . GLU A 1 91 ? 13.867 0.880 -57.469 1.00 96.81 91 GLU A CA 1
ATOM 689 C C . GLU A 1 91 ? 15.279 0.970 -56.881 1.00 96.81 91 GLU A C 1
ATOM 691 O O . GLU A 1 91 ? 15.409 1.251 -55.690 1.00 96.81 91 GLU A O 1
ATOM 696 N N . ASN A 1 92 ? 16.319 0.899 -57.717 1.00 95.88 92 ASN A N 1
ATOM 697 C CA . ASN A 1 92 ? 17.710 1.094 -57.294 1.00 95.88 92 ASN A CA 1
ATOM 698 C C . ASN A 1 92 ? 17.910 2.456 -56.608 1.00 95.88 92 ASN A C 1
ATOM 700 O O . ASN A 1 92 ? 18.529 2.550 -55.549 1.00 95.88 92 ASN A O 1
ATOM 704 N N . ALA A 1 93 ? 17.346 3.532 -57.166 1.00 94.88 93 ALA A N 1
ATOM 705 C CA . ALA A 1 93 ? 17.446 4.860 -56.563 1.00 94.88 93 ALA A CA 1
ATOM 706 C C . ALA A 1 93 ? 16.690 4.966 -55.224 1.00 94.88 93 ALA A C 1
ATOM 708 O O . ALA A 1 93 ? 17.145 5.649 -54.304 1.00 94.88 93 ALA A O 1
ATOM 709 N N . ARG A 1 94 ? 15.553 4.274 -55.076 1.00 96.44 94 ARG A N 1
ATOM 710 C CA . ARG A 1 94 ? 14.817 4.176 -53.804 1.00 96.44 94 ARG A CA 1
ATOM 711 C C . ARG A 1 94 ? 15.595 3.378 -52.764 1.00 96.44 94 ARG A C 1
ATOM 713 O O . ARG A 1 94 ? 15.579 3.759 -51.593 1.00 96.44 94 ARG A O 1
ATOM 720 N N . GLU A 1 95 ? 16.263 2.300 -53.159 1.00 96.31 95 GLU A N 1
ATOM 721 C CA . GLU A 1 95 ? 17.157 1.549 -52.276 1.00 96.31 95 GLU A CA 1
ATOM 722 C C . GLU A 1 95 ? 18.308 2.426 -51.779 1.00 96.31 95 GLU A C 1
ATOM 724 O O . GLU A 1 95 ? 18.525 2.513 -50.570 1.00 96.31 95 GLU A O 1
ATOM 729 N N . GLU A 1 96 ? 18.962 3.175 -52.668 1.00 95.31 96 GLU A N 1
ATOM 730 C CA . GLU A 1 96 ? 20.002 4.137 -52.284 1.00 95.31 96 GLU A CA 1
ATOM 731 C C . GLU A 1 96 ? 19.461 5.248 -51.368 1.00 95.31 96 GLU A C 1
ATOM 733 O O . GLU A 1 96 ? 20.094 5.610 -50.374 1.00 95.31 96 GLU A O 1
ATOM 738 N N . ALA A 1 97 ? 18.239 5.739 -51.599 1.00 94.25 97 ALA A N 1
ATOM 739 C CA . ALA A 1 97 ? 17.595 6.694 -50.694 1.00 94.25 97 ALA A CA 1
ATOM 740 C C . ALA A 1 97 ? 17.374 6.117 -49.289 1.00 94.25 97 ALA A C 1
ATOM 742 O O . ALA A 1 97 ? 17.588 6.817 -48.292 1.00 94.25 97 ALA A O 1
ATOM 743 N N . ARG A 1 98 ? 16.966 4.843 -49.196 1.00 96.31 98 ARG A N 1
ATOM 744 C CA . ARG A 1 98 ? 16.811 4.135 -47.916 1.00 96.31 98 ARG A CA 1
ATOM 745 C C . ARG A 1 98 ? 18.160 3.961 -47.221 1.00 96.31 98 ARG A C 1
ATOM 747 O O . ARG A 1 98 ? 18.233 4.239 -46.026 1.00 96.31 98 ARG A O 1
ATOM 754 N N . LYS A 1 99 ? 19.222 3.596 -47.950 1.00 97.06 99 LYS A N 1
ATOM 755 C CA . LYS A 1 99 ? 20.593 3.515 -47.415 1.00 97.06 99 LYS A CA 1
ATOM 756 C C . LYS A 1 99 ? 21.067 4.854 -46.862 1.00 97.06 99 LYS A C 1
ATOM 758 O O . LYS A 1 99 ? 21.488 4.921 -45.712 1.00 97.06 99 LYS A O 1
ATOM 763 N N . LEU A 1 100 ? 20.941 5.939 -47.630 1.00 95.06 100 LEU A N 1
ATOM 764 C CA . LEU A 1 100 ? 21.340 7.285 -47.198 1.00 95.06 100 LEU A CA 1
ATOM 765 C C . LEU A 1 100 ? 20.577 7.739 -45.951 1.00 95.06 100 LEU A C 1
ATOM 767 O O . LEU A 1 100 ? 21.166 8.311 -45.031 1.00 95.06 100 LEU A O 1
ATOM 771 N N . ARG A 1 101 ? 19.271 7.455 -45.891 1.00 96.00 101 ARG A N 1
ATOM 772 C CA . ARG A 1 101 ? 18.449 7.741 -44.713 1.00 96.00 101 ARG A CA 1
ATOM 773 C C . ARG A 1 101 ? 18.900 6.931 -43.497 1.00 96.00 101 ARG A C 1
ATOM 775 O O . ARG A 1 101 ? 19.094 7.522 -42.441 1.00 96.00 101 ARG A O 1
ATOM 782 N N . ALA A 1 102 ? 19.113 5.625 -43.649 1.00 97.06 102 ALA A N 1
ATOM 783 C CA . ALA A 1 102 ? 19.587 4.768 -42.565 1.00 97.06 102 ALA A CA 1
ATOM 784 C C . ALA A 1 102 ? 20.968 5.208 -42.050 1.00 97.06 102 ALA A C 1
ATOM 786 O O . ALA A 1 102 ? 21.182 5.273 -40.842 1.00 97.06 102 ALA A O 1
ATOM 787 N N . THR A 1 103 ? 21.877 5.608 -42.943 1.00 97.00 103 THR A N 1
ATOM 788 C CA . THR A 1 103 ? 23.178 6.192 -42.580 1.00 97.00 103 THR A CA 1
ATOM 789 C C . THR A 1 103 ? 23.021 7.496 -41.796 1.00 97.00 103 THR A C 1
ATOM 791 O O . THR A 1 103 ? 23.719 7.712 -40.805 1.00 97.00 103 THR A O 1
ATOM 794 N N . ALA A 1 104 ? 22.106 8.380 -42.206 1.00 96.00 104 ALA A N 1
ATOM 795 C CA . ALA A 1 104 ? 21.840 9.628 -41.494 1.00 96.00 104 ALA A CA 1
ATOM 796 C C . ALA A 1 104 ? 21.249 9.379 -40.094 1.00 96.00 104 ALA A C 1
ATOM 798 O O . ALA A 1 104 ? 21.727 9.964 -39.122 1.00 96.00 104 ALA A O 1
ATOM 799 N N . GLU A 1 105 ? 20.273 8.473 -39.979 1.00 97.38 105 GLU A N 1
ATOM 800 C CA . GLU A 1 105 ? 19.662 8.067 -38.705 1.00 97.38 105 GLU A CA 1
ATOM 801 C C . GLU A 1 105 ? 20.690 7.401 -37.773 1.00 97.38 105 GLU A C 1
ATOM 803 O O . GLU A 1 105 ? 20.723 7.689 -36.574 1.00 97.38 105 GLU A O 1
ATOM 808 N N . LEU A 1 106 ? 21.594 6.578 -38.316 1.00 97.69 106 LEU A N 1
ATOM 809 C CA . LEU A 1 106 ? 22.694 5.975 -37.562 1.00 97.69 106 LEU A CA 1
ATOM 810 C C . LEU A 1 106 ? 23.684 7.032 -37.052 1.00 97.69 106 LEU A C 1
ATOM 812 O O . LEU A 1 106 ? 24.058 7.006 -35.882 1.00 97.69 106 LEU A O 1
ATOM 816 N N . ARG A 1 107 ? 24.057 8.014 -37.881 1.00 97.19 107 ARG A N 1
ATOM 817 C CA . ARG A 1 107 ? 24.915 9.138 -37.458 1.00 97.19 107 ARG A CA 1
ATOM 818 C C . ARG A 1 107 ? 24.254 10.013 -36.398 1.00 97.19 107 ARG A C 1
ATOM 820 O O . ARG A 1 107 ? 24.929 10.501 -35.495 1.00 97.19 107 ARG A O 1
ATOM 827 N N . GLU A 1 108 ? 22.946 10.225 -36.486 1.00 97.56 108 GLU A N 1
ATOM 828 C CA . GLU A 1 108 ? 22.195 10.920 -35.441 1.00 97.56 108 GLU A CA 1
ATOM 829 C C . GLU A 1 108 ? 22.178 10.109 -34.135 1.00 97.56 108 GLU A C 1
ATOM 831 O O . GLU A 1 108 ? 22.358 10.668 -33.052 1.00 97.56 108 GLU A O 1
ATOM 836 N N . ALA A 1 109 ? 22.023 8.785 -34.222 1.00 97.69 109 ALA A N 1
ATOM 837 C CA . ALA A 1 109 ? 22.121 7.906 -33.062 1.00 97.69 109 ALA A CA 1
ATOM 838 C C . ALA A 1 109 ? 23.516 7.954 -32.420 1.00 97.69 109 ALA A C 1
ATOM 840 O O . ALA A 1 109 ? 23.598 8.052 -31.197 1.00 97.69 109 ALA A O 1
ATOM 841 N N . LEU A 1 110 ? 24.597 7.989 -33.206 1.00 97.56 110 LEU A N 1
ATOM 842 C CA . LEU A 1 110 ? 25.959 8.141 -32.677 1.00 97.56 110 LEU A CA 1
ATOM 843 C C . LEU A 1 110 ? 26.125 9.437 -31.876 1.00 97.56 110 LEU A C 1
ATOM 845 O O . LEU A 1 110 ? 26.673 9.424 -30.779 1.00 97.56 110 LEU A O 1
ATOM 849 N N . LYS A 1 111 ? 25.555 10.545 -32.362 1.00 97.75 111 LYS A N 1
ATOM 850 C CA . LYS A 1 111 ? 25.565 11.830 -31.641 1.00 97.75 111 LYS A CA 1
ATOM 851 C C . LYS A 1 111 ? 24.763 11.808 -30.341 1.00 97.75 111 LYS A C 1
ATOM 853 O O . LYS A 1 111 ? 25.034 12.613 -29.457 1.00 97.75 111 LYS A O 1
ATOM 858 N N . SER A 1 112 ? 23.768 10.928 -30.225 1.00 97.69 112 SER A N 1
ATOM 859 C CA . SER A 1 112 ? 22.925 10.852 -29.026 1.00 97.69 112 SER A CA 1
ATOM 860 C C . SER A 1 112 ? 23.631 10.237 -27.815 1.00 97.69 112 SER A C 1
ATOM 862 O O . SER A 1 112 ? 23.187 10.460 -26.693 1.00 97.69 112 SER A O 1
ATOM 864 N N . GLY A 1 113 ? 24.706 9.467 -28.027 1.00 96.44 113 GLY A N 1
ATOM 865 C CA . GLY A 1 113 ? 25.410 8.764 -26.951 1.00 96.44 113 GLY A CA 1
ATOM 866 C C . GLY A 1 113 ? 24.597 7.647 -26.279 1.00 96.44 113 GLY A C 1
ATOM 867 O O . GLY A 1 113 ? 24.985 7.182 -25.212 1.00 96.44 113 GLY A O 1
ATOM 868 N N . ASP A 1 114 ? 23.478 7.212 -26.870 1.00 96.94 114 ASP A N 1
ATOM 869 C CA . ASP A 1 114 ? 22.660 6.095 -26.380 1.00 96.94 114 ASP A CA 1
ATOM 870 C C . ASP A 1 114 ? 23.027 4.803 -27.126 1.00 96.94 114 ASP A C 1
ATOM 872 O O . ASP A 1 114 ? 22.685 4.615 -28.301 1.00 96.94 114 ASP A O 1
ATOM 876 N N . ALA A 1 115 ? 23.688 3.878 -26.423 1.00 97.31 115 ALA A N 1
ATOM 877 C CA . ALA A 1 115 ? 24.120 2.597 -26.976 1.00 97.31 115 ALA A CA 1
ATOM 878 C C . ALA A 1 115 ? 22.961 1.775 -27.566 1.00 97.31 115 ALA A C 1
ATOM 880 O O . ALA A 1 115 ? 23.115 1.141 -28.613 1.00 97.31 115 ALA A O 1
ATOM 881 N N . ARG A 1 116 ? 21.775 1.803 -26.944 1.00 97.06 116 ARG A N 1
ATOM 882 C CA . ARG A 1 116 ? 20.604 1.053 -27.421 1.00 97.06 116 ARG A CA 1
ATOM 883 C C . ARG A 1 116 ? 20.065 1.640 -28.716 1.00 97.06 116 ARG A C 1
ATOM 885 O O . ARG A 1 116 ? 19.716 0.887 -29.630 1.00 97.06 116 ARG A O 1
ATOM 892 N N . LYS A 1 117 ? 19.988 2.974 -28.803 1.00 97.62 117 LYS A N 1
ATOM 893 C CA . LYS A 1 117 ? 19.564 3.664 -30.032 1.00 97.62 117 LYS A CA 1
ATOM 894 C C . LYS A 1 117 ? 20.532 3.339 -31.171 1.00 97.62 117 LYS A C 1
ATOM 896 O O . LYS A 1 117 ? 20.072 2.992 -32.259 1.00 97.62 117 LYS A O 1
ATOM 901 N N . ILE A 1 118 ? 21.840 3.358 -30.902 1.00 97.88 118 ILE A N 1
ATOM 902 C CA . ILE A 1 118 ? 22.882 3.001 -31.877 1.00 97.88 118 ILE A CA 1
ATOM 903 C C . ILE A 1 118 ? 22.698 1.561 -32.374 1.00 97.88 118 ILE A C 1
ATOM 905 O O . ILE A 1 118 ? 22.590 1.350 -33.579 1.00 97.88 118 ILE A O 1
ATOM 909 N N . LEU A 1 119 ? 22.576 0.573 -31.479 1.00 97.50 119 LEU A N 1
ATOM 910 C CA . LEU A 1 119 ? 22.404 -0.837 -31.868 1.00 97.50 119 LEU A CA 1
ATOM 911 C C . LEU A 1 119 ? 21.113 -1.092 -32.657 1.00 97.50 119 LEU A C 1
ATOM 913 O O . LEU A 1 119 ? 21.102 -1.900 -33.590 1.00 97.50 119 LEU A O 1
ATOM 917 N N . ARG A 1 120 ? 20.021 -0.397 -32.315 1.00 97.69 120 ARG A N 1
ATOM 918 C CA . ARG A 1 120 ? 18.756 -0.490 -33.057 1.00 97.69 120 ARG A CA 1
ATOM 919 C C . ARG A 1 120 ? 18.899 0.059 -34.476 1.00 97.69 120 ARG A C 1
ATOM 921 O O . ARG A 1 120 ? 18.480 -0.608 -35.417 1.00 97.69 120 ARG A O 1
ATOM 928 N N . MET A 1 121 ? 19.489 1.246 -34.630 1.00 97.81 121 MET A N 1
ATOM 929 C CA . MET A 1 121 ? 19.696 1.853 -35.951 1.00 97.81 121 MET A CA 1
ATOM 930 C C . MET A 1 121 ? 20.708 1.059 -36.783 1.00 97.81 121 MET A C 1
ATOM 932 O O . MET A 1 121 ? 20.495 0.870 -37.977 1.00 97.81 121 MET A O 1
ATOM 936 N N . ARG A 1 122 ? 21.751 0.501 -36.152 1.00 97.88 122 ARG A N 1
ATOM 937 C CA . ARG A 1 122 ? 22.738 -0.360 -36.818 1.00 97.88 122 ARG A CA 1
ATOM 938 C C . ARG A 1 122 ? 22.078 -1.579 -37.460 1.00 97.88 122 ARG A C 1
ATOM 940 O O . ARG A 1 122 ? 22.366 -1.866 -38.611 1.00 97.88 122 ARG A O 1
ATOM 947 N N . ARG A 1 123 ? 21.162 -2.262 -36.760 1.00 97.50 123 ARG A N 1
ATOM 948 C CA . ARG A 1 123 ? 20.424 -3.414 -37.319 1.00 97.50 123 ARG A CA 1
ATOM 949 C C . ARG A 1 123 ? 19.607 -3.047 -38.559 1.00 97.50 123 ARG A C 1
ATOM 951 O O . ARG A 1 123 ? 19.596 -3.810 -39.518 1.00 97.50 123 ARG A O 1
ATOM 958 N N . GLY A 1 124 ? 18.956 -1.883 -38.555 1.00 96.94 124 GLY A N 1
ATOM 959 C CA . GLY A 1 124 ? 18.241 -1.380 -39.733 1.00 96.94 124 GLY A CA 1
ATOM 960 C C . GLY A 1 124 ? 19.182 -1.037 -40.892 1.00 96.94 124 GLY A C 1
ATOM 961 O O . GLY A 1 124 ? 18.900 -1.373 -42.038 1.00 96.94 124 GLY A O 1
ATOM 962 N N . ALA A 1 125 ? 20.329 -0.425 -40.594 1.00 97.06 125 ALA A N 1
ATOM 963 C CA . ALA A 1 125 ? 21.359 -0.108 -41.583 1.00 97.06 125 ALA A CA 1
ATOM 964 C C . ALA A 1 125 ? 22.017 -1.371 -42.181 1.00 97.06 125 ALA A C 1
ATOM 966 O O . ALA A 1 125 ? 22.269 -1.421 -43.382 1.00 97.06 125 ALA A O 1
ATOM 967 N N . GLU A 1 126 ? 22.229 -2.409 -41.370 1.00 97.50 126 GLU A N 1
ATOM 968 C CA . GLU A 1 126 ? 22.790 -3.705 -41.779 1.00 97.50 126 GLU A CA 1
ATOM 969 C C . GLU A 1 126 ? 21.868 -4.430 -42.776 1.00 97.50 126 GLU A C 1
ATOM 971 O O . GLU A 1 126 ? 22.330 -4.917 -43.804 1.00 97.50 126 GLU A O 1
ATOM 976 N N . GLN A 1 127 ? 20.548 -4.401 -42.548 1.00 97.69 127 GLN A N 1
ATOM 977 C CA . GLN A 1 127 ? 19.546 -4.945 -43.482 1.00 97.69 127 GLN A CA 1
ATOM 978 C C . GLN A 1 127 ? 19.508 -4.222 -44.834 1.00 97.69 127 GLN A C 1
ATOM 980 O O . GLN A 1 127 ? 19.060 -4.792 -45.824 1.00 97.69 127 GLN A O 1
ATOM 985 N N . LEU A 1 128 ? 19.950 -2.965 -44.870 1.00 97.31 128 LEU A N 1
ATOM 986 C CA . LEU A 1 128 ? 20.002 -2.147 -46.079 1.00 97.31 128 LEU A CA 1
ATOM 987 C C . LEU A 1 128 ? 21.388 -2.157 -46.735 1.00 97.31 128 LEU A C 1
ATOM 989 O O . LEU A 1 128 ? 21.592 -1.432 -47.704 1.00 97.31 128 LEU A O 1
ATOM 993 N N . HIS A 1 129 ? 22.329 -2.966 -46.237 1.00 97.06 129 HIS A N 1
ATOM 994 C CA . HIS A 1 129 ? 23.701 -3.041 -46.747 1.00 97.06 129 HIS A CA 1
ATOM 995 C C . HIS A 1 129 ? 24.408 -1.673 -46.767 1.00 97.06 129 HIS A C 1
ATOM 997 O O . HIS A 1 129 ? 25.062 -1.309 -47.746 1.00 97.06 129 HIS A O 1
ATOM 1003 N N . VAL A 1 130 ? 24.243 -0.889 -45.695 1.00 97.25 130 VAL A N 1
ATOM 1004 C CA . VAL A 1 130 ? 25.057 0.314 -45.462 1.00 97.25 130 VAL A CA 1
ATOM 1005 C C . VAL A 1 130 ? 26.536 -0.079 -45.335 1.00 97.25 130 VAL A C 1
ATOM 1007 O O . VAL A 1 130 ? 26.856 -1.186 -44.914 1.00 97.25 130 VAL A O 1
ATOM 1010 N N . ASP A 1 131 ? 27.424 0.840 -45.713 1.00 96.88 131 ASP A N 1
ATOM 1011 C CA . ASP A 1 131 ? 28.877 0.671 -45.688 1.00 96.88 131 ASP A CA 1
ATOM 1012 C C . ASP A 1 131 ? 29.414 0.083 -44.362 1.00 96.88 131 ASP A C 1
ATOM 1014 O O . ASP A 1 131 ? 29.107 0.574 -43.269 1.00 96.88 131 ASP A O 1
ATOM 1018 N N . GLU A 1 132 ? 30.254 -0.953 -44.477 1.00 97.44 132 GLU A N 1
ATOM 1019 C CA . GLU A 1 132 ? 30.775 -1.726 -43.339 1.00 97.44 132 GLU A CA 1
ATOM 1020 C C . GLU A 1 132 ? 31.624 -0.867 -42.393 1.00 97.44 132 GLU A C 1
ATOM 1022 O O . GLU A 1 132 ? 31.603 -1.093 -41.184 1.00 97.44 132 GLU A O 1
ATOM 1027 N N . ALA A 1 133 ? 32.325 0.161 -42.892 1.00 97.19 133 ALA A N 1
ATOM 1028 C CA . ALA A 1 133 ? 33.108 1.041 -42.025 1.00 97.19 133 ALA A CA 1
ATOM 1029 C C . ALA A 1 133 ? 32.198 1.848 -41.086 1.00 97.19 133 ALA A C 1
ATOM 1031 O O . ALA A 1 133 ? 32.486 1.960 -39.894 1.00 97.19 133 ALA A O 1
ATOM 1032 N N . THR A 1 134 ? 31.052 2.324 -41.588 1.00 96.56 134 THR A N 1
ATOM 1033 C CA . THR A 1 134 ? 30.044 3.019 -40.766 1.00 96.56 134 THR A CA 1
ATOM 1034 C C . THR A 1 134 ? 29.400 2.073 -39.743 1.00 96.56 134 THR A C 1
ATOM 1036 O O . THR A 1 134 ? 29.158 2.454 -38.595 1.00 96.56 134 THR A O 1
ATOM 1039 N N . LEU A 1 135 ? 29.133 0.819 -40.131 1.00 97.44 135 LEU A N 1
ATOM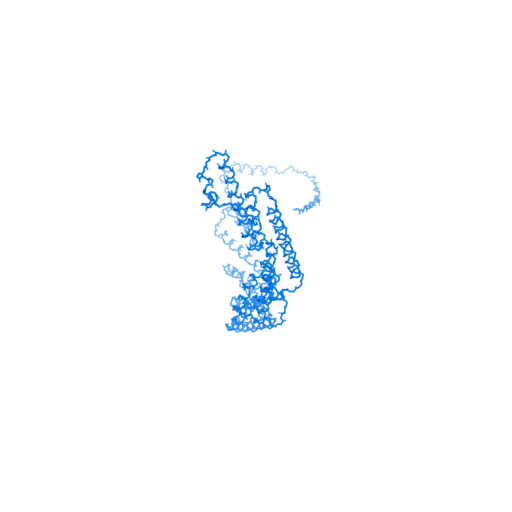 1040 C CA . LEU A 1 135 ? 28.600 -0.196 -39.216 1.00 97.44 135 LEU A CA 1
ATOM 1041 C C . LEU A 1 135 ? 29.616 -0.573 -38.123 1.00 97.44 135 LEU A C 1
ATOM 1043 O O . LEU A 1 135 ? 29.219 -0.746 -36.965 1.00 97.44 135 LEU A O 1
ATOM 1047 N N . SER A 1 136 ? 30.907 -0.664 -38.463 1.00 96.81 136 SER A N 1
ATOM 1048 C CA . SER A 1 136 ? 31.996 -0.924 -37.513 1.00 96.81 136 SER A CA 1
ATOM 1049 C C . SER A 1 136 ? 32.177 0.231 -36.531 1.00 96.81 136 SER A C 1
ATOM 1051 O O . SER A 1 136 ? 32.203 -0.014 -35.327 1.00 96.81 136 SER A O 1
ATOM 1053 N N . GLU A 1 137 ? 32.207 1.480 -37.011 1.00 97.38 137 GLU A N 1
ATOM 1054 C CA . GLU A 1 137 ? 32.273 2.677 -36.158 1.00 97.38 137 GLU A CA 1
ATOM 1055 C C . GLU A 1 137 ? 31.124 2.685 -35.142 1.00 97.38 137 GLU A C 1
ATOM 1057 O O . GLU A 1 137 ? 31.337 2.854 -33.939 1.00 97.38 137 GLU A O 1
ATOM 1062 N N . ALA A 1 138 ? 29.900 2.407 -35.602 1.00 97.75 138 ALA A N 1
ATOM 1063 C CA . ALA A 1 138 ? 28.743 2.342 -34.722 1.00 97.75 138 ALA A CA 1
ATOM 1064 C C . ALA A 1 138 ? 28.820 1.201 -33.698 1.00 97.75 138 ALA A C 1
ATOM 1066 O O . ALA A 1 138 ? 28.374 1.357 -32.558 1.00 97.75 138 ALA A O 1
ATOM 1067 N N . ARG A 1 139 ? 29.383 0.049 -34.080 1.00 97.56 139 ARG A N 1
ATOM 1068 C CA . ARG A 1 139 ? 29.602 -1.079 -33.165 1.00 97.56 139 ARG A CA 1
ATOM 1069 C C . ARG A 1 139 ? 30.642 -0.730 -32.099 1.00 97.56 139 ARG A C 1
ATOM 1071 O O . ARG A 1 139 ? 30.409 -1.031 -30.929 1.00 97.56 139 ARG A O 1
ATOM 1078 N N . ASP A 1 140 ? 31.746 -0.098 -32.474 1.00 97.62 140 ASP A N 1
ATOM 1079 C CA . ASP A 1 140 ? 32.818 0.265 -31.545 1.00 97.62 140 ASP A CA 1
ATOM 1080 C C . ASP A 1 140 ? 32.384 1.363 -30.570 1.00 97.62 140 ASP A C 1
ATOM 1082 O O . ASP A 1 140 ? 32.645 1.258 -29.368 1.00 97.62 140 ASP A O 1
ATOM 1086 N N . GLU A 1 141 ? 31.617 2.347 -31.039 1.00 97.88 141 GLU A N 1
ATOM 1087 C CA . GLU A 1 141 ? 31.037 3.367 -30.166 1.00 97.88 141 GLU A CA 1
ATOM 1088 C C . GLU A 1 141 ? 30.002 2.768 -29.199 1.00 97.88 141 GLU A C 1
ATOM 1090 O O . GLU A 1 141 ? 30.037 3.043 -27.997 1.00 97.88 141 GLU A O 1
ATOM 1095 N N . ALA A 1 142 ? 29.133 1.866 -29.673 1.00 97.88 142 ALA A N 1
ATOM 1096 C CA . ALA A 1 142 ? 28.211 1.142 -28.797 1.00 97.88 142 ALA A CA 1
ATOM 1097 C C . ALA A 1 142 ? 28.960 0.307 -27.741 1.00 97.88 142 ALA A C 1
ATOM 1099 O O . ALA A 1 142 ? 28.583 0.328 -26.571 1.00 97.88 142 ALA A O 1
ATOM 1100 N N . ARG A 1 143 ? 30.050 -0.384 -28.109 1.00 98.06 143 ARG A N 1
ATOM 1101 C CA . ARG A 1 143 ? 30.906 -1.120 -27.157 1.00 98.06 143 ARG A CA 1
ATOM 1102 C C . ARG A 1 143 ? 31.508 -0.199 -26.104 1.00 98.06 143 ARG A C 1
ATOM 1104 O O . ARG A 1 143 ? 31.514 -0.556 -24.927 1.00 98.06 143 ARG A O 1
ATOM 1111 N N . ARG A 1 144 ? 32.014 0.968 -26.513 1.00 98.00 144 ARG A N 1
ATOM 1112 C CA . ARG A 1 144 ? 32.599 1.966 -25.609 1.00 98.00 144 ARG A CA 1
ATOM 1113 C C . ARG A 1 144 ? 31.575 2.441 -24.576 1.00 98.00 144 ARG A C 1
ATOM 1115 O O . ARG A 1 144 ? 31.875 2.442 -23.385 1.00 98.00 144 ARG A O 1
ATOM 1122 N N . LEU A 1 145 ? 30.369 2.790 -25.024 1.00 98.06 145 LEU A N 1
ATOM 1123 C CA . LEU A 1 145 ? 29.274 3.233 -24.156 1.00 98.06 145 LEU A CA 1
ATOM 1124 C C . LEU A 1 145 ? 28.804 2.120 -23.210 1.00 98.06 145 LEU A C 1
ATOM 1126 O O . LEU A 1 145 ? 28.679 2.353 -22.012 1.00 98.06 145 LEU A O 1
ATOM 1130 N N . LEU A 1 146 ? 28.625 0.896 -23.715 1.00 97.75 146 LEU A N 1
ATOM 1131 C CA . LEU A 1 146 ? 28.221 -0.248 -22.892 1.00 97.75 146 LEU A CA 1
ATOM 1132 C C . LEU A 1 146 ? 29.262 -0.585 -21.818 1.00 97.75 146 LEU A C 1
ATOM 1134 O O . LEU A 1 146 ? 28.883 -0.874 -20.690 1.00 97.75 146 LEU A O 1
ATOM 1138 N N . ARG A 1 147 ? 30.568 -0.501 -22.115 1.00 97.56 147 ARG A N 1
ATOM 1139 C CA . ARG A 1 147 ? 31.621 -0.673 -21.094 1.00 97.56 147 ARG A CA 1
ATOM 1140 C C . ARG A 1 147 ? 31.512 0.371 -19.982 1.00 97.56 147 ARG A C 1
ATOM 1142 O O . ARG A 1 147 ? 31.559 0.009 -18.812 1.00 97.56 147 ARG A O 1
ATOM 1149 N N . ALA A 1 148 ? 31.278 1.636 -20.335 1.00 97.81 148 ALA A N 1
ATOM 1150 C CA . ALA A 1 148 ? 31.057 2.689 -19.345 1.00 97.81 148 ALA A CA 1
ATOM 1151 C C . ALA A 1 148 ? 29.793 2.441 -18.493 1.00 97.81 148 ALA A C 1
ATOM 1153 O O . ALA A 1 148 ? 29.782 2.729 -17.297 1.00 97.81 148 ALA A O 1
ATOM 1154 N N . GLU A 1 149 ? 28.731 1.873 -19.075 1.00 97.81 149 GLU A N 1
ATOM 1155 C CA . GLU A 1 149 ? 27.525 1.482 -18.331 1.00 97.81 149 GLU A CA 1
ATOM 1156 C C . GLU A 1 149 ? 27.754 0.277 -17.404 1.00 97.81 149 GLU A C 1
ATOM 1158 O O . GLU A 1 149 ? 27.243 0.279 -16.282 1.00 97.81 149 GLU A O 1
ATOM 1163 N N . LEU A 1 150 ? 28.550 -0.716 -17.821 1.00 97.31 150 LEU A N 1
ATOM 1164 C CA . LEU A 1 150 ? 28.961 -1.849 -16.976 1.00 97.31 150 LEU A CA 1
ATOM 1165 C C . LEU A 1 150 ? 29.801 -1.395 -15.774 1.00 97.31 150 LEU A C 1
ATOM 1167 O O . LEU A 1 150 ? 29.725 -1.981 -14.694 1.00 97.31 150 LEU A O 1
ATOM 1171 N N . GLU A 1 151 ? 30.575 -0.325 -15.949 1.00 97.06 151 GLU A N 1
ATOM 1172 C CA . GLU A 1 151 ? 31.367 0.293 -14.888 1.00 97.06 151 GLU A CA 1
ATOM 1173 C C . GLU A 1 151 ? 30.570 1.260 -14.004 1.00 97.06 151 GLU A C 1
ATOM 1175 O O . GLU A 1 151 ? 31.099 1.766 -13.008 1.00 97.06 151 GLU A O 1
ATOM 1180 N N . SER A 1 152 ? 29.297 1.508 -14.320 1.00 96.31 152 SER A N 1
ATOM 1181 C CA . SER A 1 152 ? 28.455 2.396 -13.526 1.00 96.31 152 SER A CA 1
ATOM 1182 C C . SER A 1 152 ? 28.139 1.811 -12.139 1.00 96.31 152 SER A C 1
ATOM 1184 O O . SER A 1 152 ? 28.346 0.631 -11.852 1.00 96.31 152 SER A O 1
ATOM 1186 N N . GLY A 1 153 ? 27.668 2.658 -11.224 1.00 96.31 153 GLY A N 1
ATOM 1187 C CA . GLY A 1 153 ? 27.141 2.223 -9.924 1.00 96.31 153 GLY A CA 1
ATOM 1188 C C . GLY A 1 153 ? 25.653 1.857 -9.953 1.00 96.31 153 GLY A C 1
ATOM 1189 O O . GLY A 1 153 ? 25.097 1.546 -8.908 1.00 96.31 153 GLY A O 1
ATOM 1190 N N . ASP A 1 154 ? 24.992 1.932 -11.113 1.00 97.12 154 ASP A N 1
ATOM 1191 C CA . ASP A 1 154 ? 23.542 1.763 -11.240 1.00 97.12 154 ASP A CA 1
ATOM 1192 C C . ASP A 1 154 ? 23.206 0.363 -11.770 1.00 97.12 154 ASP A C 1
ATOM 1194 O O . ASP A 1 154 ? 23.449 0.045 -12.937 1.00 97.12 154 ASP A O 1
ATOM 1198 N N . VAL A 1 155 ? 22.588 -0.461 -10.918 1.00 97.19 155 VAL A N 1
ATOM 1199 C CA . VAL A 1 155 ? 22.168 -1.835 -11.242 1.00 97.19 155 VAL A CA 1
ATOM 1200 C C . VAL A 1 155 ? 21.355 -1.894 -12.540 1.00 97.19 155 VAL A C 1
ATOM 1202 O O . VAL A 1 155 ? 21.567 -2.790 -13.358 1.00 97.19 155 VAL A O 1
ATOM 1205 N N . ALA A 1 156 ? 20.442 -0.945 -12.771 1.00 96.50 156 ALA A N 1
ATOM 1206 C CA . ALA A 1 156 ? 19.574 -0.967 -13.947 1.00 96.50 156 ALA A CA 1
ATOM 1207 C C . ALA A 1 156 ? 20.355 -0.713 -15.245 1.00 96.50 156 ALA A C 1
ATOM 1209 O O . ALA A 1 156 ? 20.052 -1.329 -16.273 1.00 96.50 156 ALA A O 1
ATOM 1210 N N . ARG A 1 157 ? 21.369 0.161 -15.199 1.00 97.06 157 ARG A N 1
ATOM 1211 C CA . ARG A 1 157 ? 22.263 0.428 -16.336 1.00 97.06 157 ARG A CA 1
ATOM 1212 C C . ARG A 1 157 ? 23.177 -0.757 -16.618 1.00 97.06 157 ARG A C 1
ATOM 1214 O O . ARG A 1 157 ? 23.309 -1.141 -17.772 1.00 97.06 157 ARG A O 1
ATOM 1221 N N . ILE A 1 158 ? 23.713 -1.403 -15.583 1.00 97.88 158 ILE A N 1
ATOM 1222 C CA . ILE A 1 158 ? 24.555 -2.593 -15.760 1.00 97.88 158 ILE A CA 1
ATOM 1223 C C . ILE A 1 158 ? 23.756 -3.735 -16.406 1.00 97.88 158 ILE A C 1
ATOM 1225 O O . ILE A 1 158 ? 24.183 -4.277 -17.420 1.00 97.88 158 ILE A O 1
ATOM 1229 N N . LEU A 1 159 ? 22.568 -4.071 -15.883 1.00 97.38 159 LEU A N 1
ATOM 1230 C CA . LEU A 1 159 ? 21.738 -5.155 -16.441 1.00 97.38 159 LEU A CA 1
ATOM 1231 C C . LEU A 1 159 ? 21.306 -4.873 -17.882 1.00 97.38 159 LEU A C 1
ATOM 1233 O O . LEU A 1 159 ? 21.281 -5.762 -18.731 1.00 97.38 159 LEU A O 1
ATOM 1237 N N . THR A 1 160 ? 21.000 -3.610 -18.158 1.00 96.88 160 THR A N 1
ATOM 1238 C CA . THR A 1 160 ? 20.746 -3.114 -19.506 1.00 96.88 160 THR A CA 1
ATOM 1239 C C . THR A 1 160 ? 21.931 -3.356 -20.432 1.00 96.88 160 THR A C 1
ATOM 1241 O O . THR A 1 160 ? 21.747 -3.880 -21.532 1.00 96.88 160 THR A O 1
ATOM 1244 N N . ALA A 1 161 ? 23.127 -2.974 -19.992 1.00 97.44 161 ALA A N 1
ATOM 1245 C CA . ALA A 1 161 ? 24.329 -3.113 -20.784 1.00 97.44 161 ALA A CA 1
ATOM 1246 C C . ALA A 1 161 ? 24.651 -4.591 -21.040 1.00 97.44 161 ALA A C 1
ATOM 1248 O O . ALA A 1 161 ? 24.938 -4.956 -22.178 1.00 97.44 161 ALA A O 1
ATOM 1249 N N . CYS A 1 162 ? 24.489 -5.458 -20.031 1.00 97.62 162 CYS A N 1
ATOM 1250 C CA . CYS A 1 162 ? 24.622 -6.910 -20.175 1.00 97.62 162 CYS A CA 1
ATOM 1251 C C . CYS A 1 162 ? 23.654 -7.487 -21.221 1.00 97.62 162 CYS A C 1
ATOM 1253 O O . CYS A 1 162 ? 24.063 -8.308 -22.038 1.00 97.62 162 CYS A O 1
ATOM 1255 N N . ALA A 1 163 ? 22.396 -7.033 -21.257 1.00 97.56 163 ALA A N 1
ATOM 1256 C CA . ALA A 1 163 ? 21.417 -7.503 -22.241 1.00 97.56 163 ALA A CA 1
ATOM 1257 C C . ALA A 1 163 ? 21.758 -7.081 -23.685 1.00 97.56 163 ALA A C 1
ATOM 1259 O O . ALA A 1 163 ? 21.478 -7.816 -24.630 1.00 97.56 163 ALA A O 1
ATOM 1260 N N . CYS A 1 164 ? 22.373 -5.908 -23.868 1.00 97.06 164 CYS A N 1
ATOM 1261 C CA . CYS A 1 164 ? 22.780 -5.390 -25.180 1.00 97.06 164 CYS A CA 1
ATOM 1262 C C . CYS A 1 164 ? 24.186 -5.842 -25.617 1.00 97.06 164 CYS A C 1
ATOM 1264 O O . CYS A 1 164 ? 24.540 -5.729 -26.793 1.00 97.06 164 CYS A O 1
ATOM 1266 N N . ALA A 1 165 ? 24.989 -6.366 -24.693 1.00 97.12 165 ALA A N 1
ATOM 1267 C CA . ALA A 1 165 ? 26.379 -6.738 -24.916 1.00 97.12 165 ALA A CA 1
ATOM 1268 C C . ALA A 1 165 ? 26.606 -7.779 -26.035 1.00 97.12 165 ALA A C 1
ATOM 1270 O O . ALA A 1 165 ? 27.532 -7.569 -26.828 1.00 97.12 165 ALA A O 1
ATOM 1271 N N . PRO A 1 166 ? 25.779 -8.839 -26.192 1.00 97.00 166 PRO A N 1
ATOM 1272 C CA . PRO A 1 166 ? 25.951 -9.801 -27.283 1.00 97.00 166 PRO A CA 1
ATOM 1273 C C . PRO A 1 166 ? 25.812 -9.165 -28.671 1.00 97.00 166 PRO A C 1
ATOM 1275 O O . PRO A 1 166 ? 26.590 -9.464 -29.572 1.00 97.00 166 PRO A O 1
ATOM 1278 N N . GLU A 1 167 ? 24.873 -8.230 -28.845 1.00 95.12 167 GLU A N 1
ATOM 1279 C CA . GLU A 1 167 ? 24.641 -7.549 -30.129 1.00 95.12 167 GLU A CA 1
ATOM 1280 C C . GLU A 1 167 ? 25.773 -6.580 -30.503 1.00 95.12 167 GLU A C 1
ATOM 1282 O O . GLU A 1 167 ? 26.073 -6.360 -31.685 1.00 95.12 167 GLU A O 1
ATOM 1287 N N . ALA A 1 168 ? 26.411 -6.000 -29.485 1.00 96.19 168 ALA A N 1
ATOM 1288 C CA . ALA A 1 168 ? 27.613 -5.193 -29.636 1.00 96.19 168 ALA A CA 1
ATOM 1289 C C . ALA A 1 168 ? 28.875 -6.052 -29.820 1.00 96.19 168 ALA A C 1
ATOM 1291 O O . ALA A 1 168 ? 29.926 -5.516 -30.160 1.00 96.19 168 ALA A O 1
ATOM 1292 N N . GLY A 1 169 ? 28.801 -7.370 -29.610 1.00 96.75 169 GLY A N 1
ATOM 1293 C CA . GLY A 1 169 ? 29.952 -8.269 -29.653 1.00 96.75 169 GLY A CA 1
ATOM 1294 C C . GLY A 1 169 ? 30.963 -7.974 -28.545 1.00 96.75 169 GLY A C 1
ATOM 1295 O O . GLY A 1 169 ? 32.161 -7.924 -28.827 1.00 96.75 169 GLY A O 1
ATOM 1296 N N . LEU A 1 170 ? 30.487 -7.685 -27.331 1.00 97.38 170 LEU A N 1
ATOM 1297 C CA . LEU A 1 170 ? 31.321 -7.646 -26.128 1.00 97.38 170 LEU A CA 1
ATOM 1298 C C . LEU A 1 170 ? 31.669 -9.072 -25.676 1.00 97.38 170 LEU A C 1
ATOM 1300 O O . LEU A 1 170 ? 30.904 -10.011 -25.891 1.00 97.38 170 LEU A O 1
ATOM 1304 N N . GLU A 1 171 ? 32.829 -9.224 -25.038 1.00 97.38 171 GLU A N 1
ATOM 1305 C CA . GLU A 1 171 ? 33.294 -10.515 -24.529 1.00 97.38 171 GLU A CA 1
ATOM 1306 C C . GLU A 1 171 ? 32.383 -11.039 -23.412 1.00 97.38 171 GLU A C 1
ATOM 1308 O O . GLU A 1 171 ? 31.982 -10.295 -22.515 1.00 97.38 171 GLU A O 1
ATOM 1313 N N . SER A 1 172 ? 32.095 -12.343 -23.426 1.00 97.12 172 SER A N 1
ATOM 1314 C CA . SER A 1 172 ? 31.244 -12.992 -22.421 1.00 97.12 172 SER A CA 1
ATOM 1315 C C . SER A 1 172 ? 31.802 -12.885 -20.997 1.00 97.12 172 SER A C 1
ATOM 1317 O O . SER A 1 172 ? 31.033 -12.885 -20.040 1.00 97.12 172 SER A O 1
ATOM 1319 N N . SER A 1 173 ? 33.126 -12.767 -20.849 1.00 97.25 173 SER A N 1
ATOM 1320 C CA . SER A 1 173 ? 33.817 -12.507 -19.579 1.00 97.25 173 SER A CA 1
ATOM 1321 C C . SER A 1 173 ? 33.393 -11.173 -18.956 1.00 97.25 173 SER A C 1
ATOM 1323 O O . SER A 1 173 ? 33.016 -11.146 -17.787 1.00 97.25 173 SER A O 1
ATOM 1325 N N . LEU A 1 174 ? 33.376 -10.092 -19.746 1.00 96.50 174 LEU A N 1
ATOM 1326 C CA . LEU A 1 174 ? 32.952 -8.757 -19.304 1.00 96.50 174 LEU A CA 1
ATOM 1327 C C . LEU A 1 174 ? 31.470 -8.732 -18.923 1.00 96.50 174 LEU A C 1
ATOM 1329 O O . LEU A 1 174 ? 31.090 -8.091 -17.945 1.00 96.50 174 LEU A O 1
ATOM 1333 N N . VAL A 1 175 ? 30.628 -9.454 -19.668 1.00 97.25 175 VAL A N 1
ATOM 1334 C CA . VAL A 1 175 ? 29.199 -9.586 -19.341 1.00 97.25 175 VAL A CA 1
ATOM 1335 C C . VAL A 1 175 ? 29.015 -10.320 -18.015 1.00 97.25 175 VAL A C 1
ATOM 1337 O O . VAL A 1 175 ? 28.283 -9.842 -17.151 1.00 97.25 175 VAL A O 1
ATOM 1340 N N . ALA A 1 176 ? 29.720 -11.435 -17.810 1.00 97.38 176 ALA A N 1
ATOM 1341 C CA . ALA A 1 176 ? 29.656 -12.197 -16.565 1.00 97.38 176 ALA A CA 1
ATOM 1342 C C . ALA A 1 176 ? 30.156 -11.387 -15.352 1.00 97.38 176 ALA A C 1
ATOM 1344 O O . ALA A 1 176 ? 29.578 -11.481 -14.265 1.00 97.38 176 ALA A O 1
ATOM 1345 N N . GLU A 1 177 ? 31.201 -10.574 -15.529 1.00 97.44 177 GLU A N 1
ATOM 1346 C CA . GLU A 1 177 ? 31.692 -9.649 -14.503 1.00 97.44 177 GLU A CA 1
ATOM 1347 C C . GLU A 1 177 ? 30.668 -8.548 -14.196 1.00 97.44 177 GLU A C 1
ATOM 1349 O O . GLU A 1 177 ? 30.363 -8.303 -13.026 1.00 97.44 177 GLU A O 1
ATOM 1354 N N . GLY A 1 178 ? 30.063 -7.954 -15.228 1.00 97.44 178 GLY A N 1
ATOM 1355 C CA . GLY A 1 178 ? 28.975 -6.988 -15.092 1.00 97.44 178 GLY A CA 1
ATOM 1356 C C . GLY A 1 178 ? 27.775 -7.556 -14.335 1.00 97.44 178 GLY A C 1
ATOM 1357 O O . GLY A 1 178 ? 27.294 -6.950 -13.381 1.00 97.44 178 GLY A O 1
ATOM 1358 N N . GLU A 1 179 ? 27.328 -8.763 -14.678 1.00 97.69 179 GLU A N 1
ATOM 1359 C CA . GLU A 1 179 ? 26.246 -9.437 -13.956 1.00 97.69 179 GLU A CA 1
ATOM 1360 C C . GLU A 1 179 ? 26.608 -9.727 -12.495 1.00 97.69 179 GLU A C 1
ATOM 1362 O O . GLU A 1 179 ? 25.781 -9.539 -11.599 1.00 97.69 179 GLU A O 1
ATOM 1367 N N . LYS A 1 180 ? 27.842 -10.174 -12.225 1.00 97.88 180 LYS A N 1
ATOM 1368 C CA . LYS A 1 180 ? 28.325 -10.382 -10.854 1.00 97.88 180 LYS A CA 1
ATOM 1369 C C . LYS A 1 180 ? 28.287 -9.070 -10.065 1.00 97.88 180 LYS A C 1
ATOM 1371 O O . LYS A 1 180 ? 27.764 -9.053 -8.951 1.00 97.88 180 LYS A O 1
ATOM 1376 N N . ARG A 1 181 ? 28.766 -7.975 -10.655 1.00 97.56 181 ARG A N 1
ATOM 1377 C CA . ARG A 1 181 ? 28.746 -6.641 -10.047 1.00 97.56 181 ARG A CA 1
ATOM 1378 C C . ARG A 1 181 ? 27.320 -6.139 -9.811 1.00 97.56 181 ARG A C 1
ATOM 1380 O O . ARG A 1 181 ? 27.028 -5.640 -8.727 1.00 97.56 181 ARG A O 1
ATOM 1387 N N . ALA A 1 182 ? 26.411 -6.326 -10.769 1.00 97.81 182 ALA A N 1
ATOM 1388 C CA . ALA A 1 182 ? 24.995 -5.992 -10.606 1.00 97.81 182 ALA A CA 1
ATOM 1389 C C . ALA A 1 182 ? 24.360 -6.762 -9.436 1.00 97.81 182 ALA A C 1
ATOM 1391 O O . ALA A 1 182 ? 23.621 -6.172 -8.649 1.00 97.81 182 ALA A O 1
ATOM 1392 N N . ARG A 1 183 ? 24.683 -8.055 -9.274 1.00 98.00 183 ARG A N 1
ATOM 1393 C CA . ARG A 1 183 ? 24.235 -8.866 -8.125 1.00 98.00 183 ARG A CA 1
ATOM 1394 C C . ARG A 1 183 ? 24.756 -8.331 -6.797 1.00 98.00 183 ARG A C 1
ATOM 1396 O O . ARG A 1 183 ? 23.997 -8.282 -5.833 1.00 98.00 183 ARG A O 1
ATOM 1403 N N . GLU A 1 184 ? 26.032 -7.960 -6.729 1.00 97.75 184 GLU A N 1
ATOM 1404 C CA . GLU A 1 184 ? 26.658 -7.431 -5.511 1.00 97.75 184 GLU A CA 1
ATOM 1405 C C . GLU A 1 184 ? 26.065 -6.074 -5.113 1.00 97.75 184 GLU A C 1
ATOM 1407 O O . GLU A 1 184 ? 25.668 -5.904 -3.960 1.00 97.75 184 GLU A O 1
ATOM 1412 N N . LEU A 1 185 ? 25.907 -5.157 -6.073 1.00 97.75 185 LEU A N 1
ATOM 1413 C CA . LEU A 1 185 ? 25.274 -3.855 -5.851 1.00 97.75 185 LEU A CA 1
ATOM 1414 C C . LEU A 1 185 ? 23.806 -3.998 -5.439 1.00 97.75 185 LEU A C 1
ATOM 1416 O O . LEU A 1 185 ? 23.398 -3.426 -4.435 1.00 97.75 185 LEU A O 1
ATOM 1420 N N . ALA A 1 186 ? 23.019 -4.815 -6.144 1.00 97.62 186 ALA A N 1
ATOM 1421 C CA . ALA A 1 186 ? 21.610 -5.012 -5.807 1.00 97.62 186 ALA A CA 1
ATOM 1422 C C . ALA A 1 186 ? 21.422 -5.695 -4.442 1.00 97.62 186 ALA A C 1
ATOM 1424 O O . ALA A 1 186 ? 20.471 -5.399 -3.718 1.00 97.62 186 ALA A O 1
ATOM 1425 N N . ARG A 1 187 ? 22.341 -6.594 -4.061 1.00 97.81 187 ARG A N 1
ATOM 1426 C CA . ARG A 1 187 ? 22.379 -7.184 -2.719 1.00 97.81 187 ARG A CA 1
ATOM 1427 C C . ARG A 1 187 ? 22.683 -6.130 -1.654 1.00 97.81 187 ARG A C 1
ATOM 1429 O O . ARG A 1 187 ? 22.030 -6.149 -0.614 1.00 97.81 187 ARG A O 1
ATOM 1436 N N . ALA A 1 188 ? 23.648 -5.244 -1.899 1.00 97.56 188 ALA A N 1
ATOM 1437 C CA . ALA A 1 188 ? 23.989 -4.160 -0.982 1.00 97.56 188 ALA A CA 1
ATOM 1438 C C . ALA A 1 188 ? 22.830 -3.159 -0.832 1.00 97.56 188 ALA A C 1
ATOM 1440 O O . ALA A 1 188 ? 22.446 -2.862 0.295 1.00 97.56 188 ALA A O 1
ATOM 1441 N N . GLU A 1 189 ? 22.205 -2.730 -1.938 1.00 97.25 189 GLU A N 1
ATOM 1442 C CA . GLU A 1 189 ? 21.014 -1.861 -1.925 1.00 97.25 189 GLU A CA 1
ATOM 1443 C C . GLU A 1 189 ? 19.864 -2.481 -1.115 1.00 97.25 189 GLU A C 1
ATOM 1445 O O . GLU A 1 189 ? 19.197 -1.792 -0.341 1.00 97.25 189 GLU A O 1
ATOM 1450 N N . LEU A 1 190 ? 19.620 -3.788 -1.279 1.00 97.56 190 LEU A N 1
ATOM 1451 C CA . LEU A 1 190 ? 18.585 -4.497 -0.528 1.00 97.56 190 LEU A CA 1
ATOM 1452 C C . LEU A 1 190 ? 18.925 -4.598 0.963 1.00 97.56 190 LEU A C 1
ATOM 1454 O O . LEU A 1 190 ? 18.034 -4.420 1.789 1.00 97.56 190 LEU A O 1
ATOM 1458 N N . GLN A 1 191 ? 20.187 -4.852 1.314 1.00 96.94 191 GLN A N 1
ATOM 1459 C CA . GLN A 1 191 ? 20.614 -4.900 2.712 1.00 96.94 191 GLN A CA 1
ATOM 1460 C C . GLN A 1 191 ? 20.491 -3.527 3.382 1.00 96.94 191 GLN A C 1
ATOM 1462 O O . GLN A 1 191 ? 19.908 -3.437 4.454 1.00 96.94 191 GLN A O 1
ATOM 1467 N N . GLU A 1 192 ? 20.927 -2.454 2.722 1.00 96.25 192 GLU A N 1
ATOM 1468 C CA . GLU A 1 192 ? 20.775 -1.086 3.232 1.00 96.25 192 GLU A CA 1
ATOM 1469 C C . GLU A 1 192 ? 19.293 -0.726 3.441 1.00 96.25 192 GLU A C 1
ATOM 1471 O O . GLU A 1 192 ? 18.923 -0.128 4.450 1.00 96.25 192 GLU A O 1
ATOM 1476 N N . ALA A 1 193 ? 18.416 -1.121 2.509 1.00 96.50 193 ALA A N 1
ATOM 1477 C CA . ALA A 1 193 ? 16.978 -0.902 2.643 1.00 96.50 193 ALA A CA 1
ATOM 1478 C C . ALA A 1 193 ? 16.361 -1.701 3.808 1.00 96.50 193 ALA A C 1
ATOM 1480 O O . ALA A 1 193 ? 15.441 -1.209 4.462 1.00 96.50 193 ALA A O 1
ATOM 1481 N N . LEU A 1 194 ? 16.859 -2.914 4.070 1.00 95.25 194 LEU A N 1
ATOM 1482 C CA . LEU A 1 194 ? 16.462 -3.727 5.220 1.00 95.25 194 LEU A CA 1
ATOM 1483 C C . LEU A 1 194 ? 16.945 -3.117 6.540 1.00 95.25 194 LEU A C 1
ATOM 1485 O O . LEU A 1 194 ? 16.164 -3.031 7.483 1.00 95.25 194 LEU A O 1
ATOM 1489 N N . ASP A 1 195 ? 18.189 -2.650 6.596 1.00 94.62 195 ASP A N 1
ATOM 1490 C CA . ASP A 1 195 ? 18.758 -2.026 7.791 1.00 94.62 195 ASP A CA 1
ATOM 1491 C C . ASP A 1 195 ? 18.025 -0.713 8.119 1.00 94.62 195 ASP A C 1
ATOM 1493 O O . ASP A 1 195 ? 17.689 -0.450 9.275 1.00 94.62 195 ASP A O 1
ATOM 1497 N N . ALA A 1 196 ? 17.661 0.067 7.093 1.00 94.06 196 ALA A N 1
ATOM 1498 C CA . ALA A 1 196 ? 16.832 1.261 7.245 1.00 94.06 196 ALA A CA 1
ATOM 1499 C C . ALA A 1 196 ? 15.440 0.952 7.825 1.00 94.06 196 ALA A C 1
ATOM 1501 O O . ALA A 1 196 ? 14.883 1.779 8.542 1.00 94.06 196 ALA A O 1
ATOM 1502 N N . ALA A 1 197 ? 14.874 -0.231 7.566 1.00 93.19 197 ALA A N 1
ATOM 1503 C CA . ALA A 1 197 ? 13.585 -0.623 8.132 1.00 93.19 197 ALA A CA 1
ATOM 1504 C C . ALA A 1 197 ? 13.625 -0.912 9.635 1.00 93.19 197 ALA A C 1
ATOM 1506 O O . ALA A 1 197 ? 12.588 -0.815 10.284 1.00 93.19 197 ALA A O 1
ATOM 1507 N N . CYS A 1 198 ? 14.792 -1.220 10.201 1.00 90.00 198 CYS A N 1
ATOM 1508 C CA . CYS A 1 198 ? 14.937 -1.456 11.638 1.00 90.00 198 CYS A CA 1
ATOM 1509 C C . CYS A 1 198 ? 15.005 -0.157 12.464 1.00 90.00 198 CYS A C 1
ATOM 1511 O O . CYS A 1 198 ? 14.830 -0.206 13.675 1.00 90.00 198 CYS A O 1
ATOM 1513 N N . GLY A 1 199 ? 15.276 0.999 11.843 1.00 87.12 199 GLY A N 1
ATOM 1514 C CA . GLY A 1 199 ? 15.559 2.255 12.555 1.00 87.12 199 GLY A CA 1
ATOM 1515 C C . GLY A 1 199 ? 14.469 3.331 12.500 1.00 87.12 199 GLY A C 1
ATOM 1516 O O . GLY A 1 199 ? 14.703 4.446 12.964 1.00 87.12 199 GLY A O 1
ATOM 1517 N N . VAL A 1 200 ? 13.307 3.068 11.893 1.00 82.38 200 VAL A N 1
ATOM 1518 C CA . VAL A 1 200 ? 12.346 4.127 11.529 1.00 82.38 200 VAL A CA 1
ATOM 1519 C C . VAL A 1 200 ? 11.086 4.086 12.395 1.00 82.38 200 VAL A C 1
ATOM 1521 O O . VAL A 1 200 ? 10.237 3.213 12.239 1.00 82.38 200 VAL A O 1
ATOM 1524 N N . GLY A 1 201 ? 10.930 5.087 13.270 1.00 76.88 201 GLY A N 1
ATOM 1525 C CA . GLY A 1 201 ? 9.753 5.233 14.142 1.00 76.88 201 GLY A CA 1
ATOM 1526 C C . GLY A 1 201 ? 8.553 5.983 13.533 1.00 76.88 201 GLY A C 1
ATOM 1527 O O . GLY A 1 201 ? 7.427 5.790 13.984 1.00 76.88 201 GLY A O 1
ATOM 1528 N N . ALA A 1 202 ? 8.752 6.823 12.508 1.00 76.69 202 ALA A N 1
ATOM 1529 C CA . ALA A 1 202 ? 7.705 7.717 11.984 1.00 76.69 202 ALA A CA 1
ATOM 1530 C C . ALA A 1 202 ? 6.874 7.114 10.828 1.00 76.69 202 ALA A C 1
ATOM 1532 O O . ALA A 1 202 ? 7.428 6.533 9.896 1.00 76.69 202 ALA A O 1
ATOM 1533 N N . THR A 1 203 ? 5.556 7.357 10.829 1.00 75.88 203 THR A N 1
ATOM 1534 C CA . THR A 1 203 ? 4.551 6.832 9.872 1.00 75.88 203 THR A CA 1
ATOM 1535 C C . THR A 1 203 ? 4.890 7.062 8.398 1.00 75.88 203 THR A C 1
ATOM 1537 O O . THR A 1 203 ? 5.025 6.117 7.620 1.00 75.88 203 THR A O 1
ATOM 1540 N N . ALA A 1 204 ? 5.067 8.326 8.001 1.00 78.06 204 ALA A N 1
ATOM 1541 C CA . ALA A 1 204 ? 5.356 8.699 6.616 1.00 78.06 204 ALA A CA 1
ATOM 1542 C C . ALA A 1 204 ? 6.695 8.114 6.138 1.00 78.06 204 ALA A C 1
ATOM 1544 O O . ALA A 1 204 ? 6.850 7.749 4.970 1.00 78.06 204 ALA A O 1
ATOM 1545 N N . ALA A 1 205 ? 7.650 7.969 7.059 1.00 89.94 205 ALA A N 1
ATOM 1546 C CA . ALA A 1 205 ? 8.928 7.345 6.772 1.00 89.94 205 ALA A CA 1
ATOM 1547 C C . ALA A 1 205 ? 8.781 5.825 6.570 1.00 89.94 205 ALA A C 1
ATOM 1549 O O . ALA A 1 205 ? 9.398 5.292 5.649 1.00 89.94 205 ALA A O 1
ATOM 1550 N N . LYS A 1 206 ? 7.909 5.132 7.321 1.00 92.00 206 LYS A N 1
ATOM 1551 C CA . LYS A 1 206 ? 7.645 3.692 7.129 1.00 92.00 206 LYS A CA 1
ATOM 1552 C C . LYS A 1 206 ? 7.095 3.380 5.731 1.00 92.00 206 LYS A C 1
ATOM 1554 O O . LYS A 1 206 ? 7.624 2.500 5.052 1.00 92.00 206 LYS A O 1
ATOM 1559 N N . ALA A 1 207 ? 6.117 4.140 5.232 1.00 91.94 207 ALA A N 1
ATOM 1560 C CA . ALA A 1 207 ? 5.570 3.924 3.884 1.00 91.94 207 ALA A CA 1
ATOM 1561 C C . ALA A 1 207 ? 6.628 4.102 2.769 1.00 91.94 207 ALA A C 1
ATOM 1563 O O . ALA A 1 207 ? 6.713 3.301 1.827 1.00 91.94 207 ALA A O 1
ATOM 1564 N N . ALA A 1 208 ? 7.485 5.122 2.896 1.00 94.75 208 ALA A N 1
ATOM 1565 C CA . ALA A 1 208 ? 8.597 5.348 1.974 1.00 94.75 208 ALA A CA 1
ATOM 1566 C C . ALA A 1 208 ? 9.635 4.210 2.034 1.00 94.75 208 ALA A C 1
ATOM 1568 O O . ALA A 1 208 ? 10.107 3.742 0.994 1.00 94.75 208 ALA A O 1
ATOM 1569 N N . VAL A 1 209 ? 9.943 3.711 3.234 1.00 95.75 209 VAL A N 1
ATOM 1570 C CA . VAL A 1 209 ? 10.868 2.588 3.447 1.00 95.75 209 VAL A CA 1
ATOM 1571 C C . VAL A 1 209 ? 10.328 1.290 2.847 1.00 95.75 209 VAL A C 1
ATOM 1573 O O . VAL A 1 209 ? 11.061 0.618 2.122 1.00 95.75 209 VAL A O 1
ATOM 1576 N N . ALA A 1 210 ? 9.046 0.965 3.043 1.00 96.38 210 ALA A N 1
ATOM 1577 C CA . ALA A 1 210 ? 8.426 -0.209 2.423 1.00 96.38 210 ALA A CA 1
ATOM 1578 C C . ALA A 1 210 ? 8.534 -0.164 0.887 1.00 96.38 210 ALA A C 1
ATOM 1580 O O . ALA A 1 210 ? 8.885 -1.159 0.245 1.00 96.38 210 ALA A O 1
ATOM 1581 N N . THR A 1 211 ? 8.310 1.015 0.297 1.00 96.44 211 THR A N 1
ATOM 1582 C CA . THR A 1 211 ? 8.462 1.240 -1.149 1.00 96.44 211 THR A CA 1
ATOM 1583 C C . THR A 1 211 ? 9.914 1.057 -1.601 1.00 96.44 211 THR A C 1
ATOM 1585 O O . THR A 1 211 ? 10.166 0.416 -2.626 1.00 96.44 211 THR A O 1
ATOM 1588 N N . ARG A 1 212 ? 10.882 1.562 -0.823 1.00 96.88 212 ARG A N 1
ATOM 1589 C CA . ARG A 1 212 ? 12.318 1.397 -1.094 1.00 96.88 212 ARG A CA 1
ATOM 1590 C C . ARG A 1 212 ? 12.737 -0.076 -1.052 1.00 96.88 212 ARG A C 1
ATOM 1592 O O . ARG A 1 212 ? 13.410 -0.522 -1.979 1.00 96.88 212 ARG A O 1
ATOM 1599 N N . ILE A 1 213 ? 12.287 -0.847 -0.056 1.00 97.56 213 ILE A N 1
ATOM 1600 C CA . ILE A 1 213 ? 12.559 -2.294 0.025 1.00 97.56 213 ILE A CA 1
ATOM 1601 C C . ILE A 1 213 ? 11.956 -3.024 -1.180 1.00 97.56 213 ILE A C 1
ATOM 1603 O O . ILE A 1 213 ? 12.627 -3.851 -1.798 1.00 97.56 213 ILE A O 1
ATOM 1607 N N . ALA A 1 214 ? 10.713 -2.712 -1.556 1.00 97.69 214 ALA A N 1
ATOM 1608 C CA . ALA A 1 214 ? 10.058 -3.343 -2.700 1.00 97.69 214 ALA A CA 1
ATOM 1609 C C . ALA A 1 214 ? 10.800 -3.067 -4.022 1.00 97.69 214 ALA A C 1
ATOM 1611 O O . ALA A 1 214 ? 10.970 -3.978 -4.837 1.00 97.69 214 ALA A O 1
ATOM 1612 N N . LEU A 1 215 ? 11.280 -1.835 -4.228 1.00 97.31 215 LEU A N 1
ATOM 1613 C CA . LEU A 1 215 ? 12.092 -1.481 -5.395 1.00 97.31 215 LEU A CA 1
ATOM 1614 C C . LEU A 1 215 ? 13.440 -2.218 -5.392 1.00 97.31 215 LEU A C 1
ATOM 1616 O O . LEU A 1 215 ? 13.821 -2.780 -6.421 1.00 97.31 215 LEU A O 1
ATOM 1620 N N . ALA A 1 216 ? 14.124 -2.270 -4.245 1.00 97.50 216 ALA A N 1
ATOM 1621 C CA . ALA A 1 216 ? 15.381 -3.000 -4.093 1.00 97.50 216 ALA A CA 1
ATOM 1622 C C . ALA A 1 216 ? 15.200 -4.506 -4.354 1.00 97.50 216 ALA A C 1
ATOM 1624 O O . ALA A 1 216 ? 16.006 -5.105 -5.060 1.00 97.50 216 ALA A O 1
ATOM 1625 N N . CYS A 1 217 ? 14.094 -5.107 -3.897 1.00 98.00 217 CYS A N 1
ATOM 1626 C CA . CYS A 1 217 ? 13.754 -6.500 -4.200 1.00 98.00 217 CYS A CA 1
ATOM 1627 C C . CYS A 1 217 ? 13.602 -6.743 -5.706 1.00 98.00 217 CYS A C 1
ATOM 1629 O O . CYS A 1 217 ? 14.138 -7.721 -6.214 1.00 98.00 217 CYS A O 1
ATOM 1631 N N . ARG A 1 218 ? 12.910 -5.857 -6.439 1.00 97.88 218 ARG A N 1
ATOM 1632 C CA . ARG A 1 218 ? 12.745 -5.991 -7.901 1.00 97.88 218 ARG A CA 1
ATOM 1633 C C . ARG A 1 218 ? 14.080 -5.897 -8.639 1.00 97.88 218 ARG A C 1
ATOM 1635 O O . ARG A 1 218 ? 14.323 -6.663 -9.566 1.00 97.88 218 ARG A O 1
ATOM 1642 N N . ARG A 1 219 ? 14.955 -4.976 -8.223 1.00 96.56 219 ARG A N 1
ATOM 1643 C CA . ARG A 1 219 ? 16.307 -4.834 -8.791 1.00 96.56 219 ARG A CA 1
ATOM 1644 C C . ARG A 1 219 ? 17.180 -6.051 -8.486 1.00 96.56 219 ARG A C 1
ATOM 1646 O O . ARG A 1 219 ? 17.844 -6.562 -9.381 1.00 96.56 219 ARG A O 1
ATOM 1653 N N . ALA A 1 220 ? 17.132 -6.544 -7.252 1.00 97.25 220 ALA A N 1
ATOM 1654 C CA . ALA A 1 220 ? 17.830 -7.750 -6.825 1.00 97.25 220 ALA A CA 1
ATOM 1655 C C . ALA A 1 220 ? 17.339 -8.999 -7.576 1.00 97.25 220 ALA A C 1
ATOM 1657 O O . ALA A 1 220 ? 18.150 -9.819 -7.997 1.00 97.25 220 ALA A O 1
ATOM 1658 N N . GLU A 1 221 ? 16.034 -9.121 -7.813 1.00 97.88 221 GLU A N 1
ATOM 1659 C CA . GLU A 1 221 ? 15.443 -10.198 -8.614 1.00 97.88 221 GLU A CA 1
ATOM 1660 C C . GLU A 1 221 ? 15.913 -10.141 -10.072 1.00 97.88 221 GLU A C 1
ATOM 1662 O O . GLU A 1 221 ? 16.388 -11.148 -10.591 1.00 97.88 221 GLU A O 1
ATOM 1667 N N . ALA A 1 222 ? 15.890 -8.959 -10.696 1.00 96.56 222 ALA A N 1
ATOM 1668 C CA . ALA A 1 222 ? 16.397 -8.765 -12.056 1.00 96.56 222 ALA A CA 1
ATOM 1669 C C . ALA A 1 222 ? 17.902 -9.065 -12.183 1.00 96.56 222 ALA A C 1
ATOM 1671 O O . ALA A 1 222 ? 18.350 -9.525 -13.230 1.00 96.56 222 ALA A O 1
ATOM 1672 N N . ALA A 1 223 ? 18.678 -8.840 -11.119 1.00 96.25 223 ALA A N 1
ATOM 1673 C CA . ALA A 1 223 ? 20.095 -9.185 -11.081 1.00 96.25 223 ALA A CA 1
ATOM 1674 C C . ALA A 1 223 ? 20.359 -10.680 -10.817 1.00 96.25 223 ALA A C 1
ATOM 1676 O O . ALA A 1 223 ? 21.483 -11.142 -11.001 1.00 96.25 223 ALA A O 1
ATOM 1677 N N . GLY A 1 224 ? 19.357 -11.457 -10.393 1.00 96.94 224 GLY A N 1
ATOM 1678 C CA . GLY A 1 224 ? 19.531 -12.867 -10.033 1.00 96.94 224 GLY A CA 1
ATOM 1679 C C . GLY A 1 224 ? 20.083 -13.076 -8.618 1.00 96.94 224 GLY A C 1
ATOM 1680 O O . GLY A 1 224 ? 20.854 -14.006 -8.368 1.00 96.94 224 GLY A O 1
ATOM 1681 N N . VAL A 1 225 ? 19.728 -12.204 -7.672 1.00 97.19 225 VAL A N 1
ATOM 1682 C CA . VAL A 1 225 ? 20.020 -12.396 -6.243 1.00 97.19 225 VAL A CA 1
ATOM 1683 C C . VAL A 1 225 ? 19.245 -13.606 -5.698 1.00 97.19 225 VAL A C 1
ATOM 1685 O O . VAL A 1 225 ? 18.148 -13.929 -6.151 1.00 97.19 225 VAL A O 1
ATOM 1688 N N . LYS A 1 226 ? 19.821 -14.298 -4.704 1.00 95.81 226 LYS A N 1
ATOM 1689 C CA . LYS A 1 226 ? 19.252 -15.516 -4.098 1.00 95.81 226 LYS A CA 1
ATOM 1690 C C . LYS A 1 226 ? 17.826 -15.298 -3.571 1.00 95.81 226 LYS A C 1
ATOM 1692 O O . LYS A 1 226 ? 17.553 -14.318 -2.876 1.00 95.81 226 LYS A O 1
ATOM 1697 N N . SER A 1 227 ? 16.962 -16.287 -3.802 1.00 95.31 227 SER A N 1
ATOM 1698 C CA . SER A 1 227 ? 15.545 -16.274 -3.409 1.00 95.31 227 SER A CA 1
ATOM 1699 C C . SER A 1 227 ? 15.309 -16.077 -1.908 1.00 95.31 227 SER A C 1
ATOM 1701 O O . SER A 1 227 ? 14.323 -15.448 -1.535 1.00 95.31 227 SER A O 1
ATOM 1703 N N . SER A 1 228 ? 16.210 -16.549 -1.040 1.00 97.00 228 SER A N 1
ATOM 1704 C CA . SER A 1 228 ? 16.080 -16.388 0.415 1.00 97.00 228 SER A CA 1
ATOM 1705 C C . SER A 1 228 ? 16.147 -14.926 0.865 1.00 97.00 228 SER A C 1
ATOM 1707 O O . SER A 1 228 ? 15.323 -14.498 1.670 1.00 97.00 228 SER A O 1
ATOM 1709 N N . LEU A 1 229 ? 17.074 -14.137 0.309 1.00 96.00 229 LEU A N 1
ATOM 1710 C CA . LEU A 1 229 ? 17.192 -12.711 0.626 1.00 96.00 229 LEU A CA 1
ATOM 1711 C C . LEU A 1 229 ? 16.008 -11.919 0.053 1.00 96.00 229 LEU A C 1
ATOM 1713 O O . LEU A 1 229 ? 15.492 -11.018 0.707 1.00 96.00 229 LEU A O 1
ATOM 1717 N N . LEU A 1 230 ? 15.523 -12.296 -1.136 1.00 97.69 230 LEU A N 1
ATOM 1718 C CA . LEU A 1 230 ? 14.308 -11.716 -1.718 1.00 97.69 230 LEU A CA 1
ATOM 1719 C C . LEU A 1 230 ? 13.069 -12.013 -0.865 1.00 97.69 230 LEU A C 1
ATOM 1721 O O . LEU A 1 230 ? 12.242 -11.128 -0.662 1.00 97.69 230 LEU A O 1
ATOM 1725 N N . ALA A 1 231 ? 12.939 -13.232 -0.335 1.00 97.25 231 ALA A N 1
ATOM 1726 C CA . ALA A 1 231 ? 11.850 -13.598 0.567 1.00 97.25 231 ALA A CA 1
ATOM 1727 C C . ALA A 1 231 ? 11.903 -12.789 1.872 1.00 97.25 231 ALA A C 1
ATOM 1729 O O . ALA A 1 231 ? 10.876 -12.268 2.308 1.00 97.25 231 ALA A O 1
ATOM 1730 N N . GLN A 1 232 ? 13.098 -12.612 2.449 1.00 97.12 232 GLN A N 1
ATOM 1731 C CA . GLN A 1 232 ? 13.309 -11.743 3.610 1.00 97.12 232 GLN A CA 1
ATOM 1732 C C . GLN A 1 232 ? 12.924 -10.288 3.305 1.00 97.12 232 GLN A C 1
ATOM 1734 O O . GLN A 1 232 ? 12.176 -9.685 4.071 1.00 97.12 232 GLN A O 1
ATOM 1739 N N . GLY A 1 233 ? 13.368 -9.749 2.165 1.00 97.44 233 GLY A N 1
ATOM 1740 C CA . GLY A 1 233 ? 13.016 -8.410 1.688 1.00 97.44 233 GLY A CA 1
ATOM 1741 C C . GLY A 1 233 ? 11.512 -8.206 1.524 1.00 97.44 233 GLY A C 1
ATOM 1742 O O . GLY A 1 233 ? 10.950 -7.246 2.044 1.00 97.44 233 GLY A O 1
ATOM 1743 N N . ARG A 1 234 ? 10.827 -9.145 0.865 1.00 97.75 234 ARG A N 1
ATOM 1744 C CA . ARG A 1 234 ? 9.369 -9.096 0.672 1.00 97.75 234 ARG A CA 1
ATOM 1745 C C . ARG A 1 234 ? 8.619 -9.170 2.003 1.00 97.75 234 ARG A C 1
ATOM 1747 O O . ARG A 1 234 ? 7.696 -8.386 2.208 1.00 97.75 234 ARG A O 1
ATOM 1754 N N . LYS A 1 235 ? 9.040 -10.049 2.920 1.00 97.38 235 LYS A N 1
ATOM 1755 C CA . LYS A 1 235 ? 8.457 -10.139 4.268 1.00 97.38 235 LYS A CA 1
ATOM 1756 C C . LYS A 1 235 ? 8.649 -8.835 5.049 1.00 97.38 235 LYS A C 1
ATOM 1758 O O . LYS A 1 235 ? 7.693 -8.335 5.629 1.00 97.38 235 LYS A O 1
ATOM 1763 N N . ALA A 1 236 ? 9.845 -8.249 5.011 1.00 96.62 236 ALA A N 1
ATOM 1764 C CA . ALA A 1 236 ? 10.122 -6.972 5.664 1.00 96.62 236 ALA A CA 1
ATOM 1765 C C . ALA A 1 236 ? 9.291 -5.822 5.070 1.00 96.62 236 ALA A C 1
ATOM 1767 O O . ALA A 1 236 ? 8.733 -5.027 5.818 1.00 96.62 236 ALA A O 1
ATOM 1768 N N . ALA A 1 237 ? 9.150 -5.756 3.741 1.00 97.31 237 ALA A N 1
ATOM 1769 C CA . ALA A 1 237 ? 8.315 -4.750 3.085 1.00 97.31 237 ALA A CA 1
ATOM 1770 C C . ALA A 1 237 ? 6.835 -4.866 3.488 1.00 97.31 237 ALA A C 1
ATOM 1772 O O . ALA A 1 237 ? 6.196 -3.847 3.744 1.00 97.31 237 ALA A O 1
ATOM 1773 N N . LEU A 1 238 ? 6.301 -6.093 3.568 1.00 97.06 238 LEU A N 1
ATOM 1774 C CA . LEU A 1 238 ? 4.936 -6.347 4.043 1.00 97.06 238 LEU A CA 1
ATOM 1775 C C . LEU A 1 238 ? 4.761 -5.912 5.499 1.00 97.06 238 LEU A C 1
ATOM 1777 O O . LEU A 1 238 ? 3.811 -5.196 5.796 1.00 97.06 238 LEU A O 1
ATOM 1781 N N . ARG A 1 239 ? 5.707 -6.273 6.373 1.00 97.12 239 ARG A N 1
ATOM 1782 C CA . ARG A 1 239 ? 5.702 -5.874 7.784 1.00 97.12 239 ARG A CA 1
ATOM 1783 C C . ARG A 1 239 ? 5.674 -4.353 7.951 1.00 97.12 239 ARG A C 1
ATOM 1785 O O . ARG A 1 239 ? 4.766 -3.827 8.580 1.00 97.12 239 ARG A O 1
ATOM 1792 N N . VAL A 1 240 ? 6.619 -3.640 7.332 1.00 96.38 240 VAL A N 1
ATOM 1793 C CA . VAL A 1 240 ? 6.719 -2.170 7.438 1.00 96.38 240 VAL A CA 1
ATOM 1794 C C . VAL A 1 240 ? 5.467 -1.484 6.889 1.00 96.38 240 VAL A C 1
ATOM 1796 O O . VAL A 1 240 ? 5.014 -0.481 7.439 1.00 96.38 240 VAL A O 1
ATOM 1799 N N . ARG A 1 241 ? 4.886 -2.019 5.809 1.00 96.88 241 ARG A N 1
ATOM 1800 C CA . ARG A 1 241 ? 3.632 -1.507 5.256 1.00 96.88 241 ARG A CA 1
ATOM 1801 C C . ARG A 1 241 ? 2.466 -1.708 6.224 1.00 96.88 241 ARG A C 1
ATOM 1803 O O . ARG A 1 241 ? 1.728 -0.759 6.454 1.00 96.88 241 ARG A O 1
ATOM 1810 N N . ALA A 1 242 ? 2.319 -2.903 6.789 1.00 96.88 242 ALA A N 1
ATOM 1811 C CA . ALA A 1 242 ? 1.246 -3.195 7.732 1.00 96.88 242 ALA A CA 1
ATOM 1812 C C . ALA A 1 242 ? 1.364 -2.345 9.009 1.00 96.88 242 ALA A C 1
ATOM 1814 O O . ALA A 1 242 ? 0.364 -1.839 9.501 1.00 96.88 242 ALA A O 1
ATOM 1815 N N . GLU A 1 243 ? 2.583 -2.092 9.495 1.00 96.00 243 GLU A N 1
ATOM 1816 C CA . GLU A 1 243 ? 2.820 -1.160 10.605 1.00 96.00 243 GLU A CA 1
ATOM 1817 C C . GLU A 1 243 ? 2.446 0.290 10.261 1.00 96.00 243 GLU A C 1
ATOM 1819 O O . GLU A 1 243 ? 1.905 1.000 11.106 1.00 96.00 243 GLU A O 1
ATOM 1824 N N . ALA A 1 244 ? 2.729 0.749 9.037 1.00 95.62 244 ALA A N 1
ATOM 1825 C CA . ALA A 1 244 ? 2.324 2.082 8.593 1.00 95.62 244 ALA A CA 1
ATOM 1826 C C . ALA A 1 244 ? 0.790 2.205 8.514 1.00 95.62 244 ALA A C 1
ATOM 1828 O O . ALA A 1 244 ? 0.233 3.188 8.999 1.00 95.62 244 ALA A O 1
ATOM 1829 N N . GLU A 1 245 ? 0.115 1.190 7.962 1.00 96.88 245 GLU A N 1
ATOM 1830 C CA . GLU A 1 245 ? -1.352 1.104 7.907 1.00 96.88 245 GLU A CA 1
ATOM 1831 C C . GLU A 1 245 ? -1.971 1.044 9.315 1.00 96.88 245 GLU A C 1
ATOM 1833 O O . GLU A 1 245 ? -2.986 1.691 9.568 1.00 96.88 245 GLU A O 1
ATOM 1838 N N . LEU A 1 246 ? -1.342 0.327 10.255 1.00 97.38 246 LEU A N 1
ATOM 1839 C CA . LEU A 1 246 ? -1.765 0.270 11.657 1.00 97.38 246 LEU A CA 1
ATOM 1840 C C . LEU A 1 246 ? -1.707 1.644 12.325 1.00 97.38 246 LEU A C 1
ATOM 1842 O O . LEU A 1 246 ? -2.665 2.066 12.970 1.00 97.38 246 LEU A O 1
ATOM 1846 N N . GLN A 1 247 ? -0.605 2.371 12.144 1.00 96.06 247 GLN A N 1
ATOM 1847 C CA . GLN A 1 247 ? -0.467 3.712 12.703 1.00 96.06 247 GLN A CA 1
ATOM 1848 C C . GLN A 1 247 ? -1.460 4.708 12.075 1.00 96.06 247 GLN A C 1
ATOM 1850 O O . GLN A 1 247 ? -1.990 5.568 12.779 1.00 96.06 247 GLN A O 1
ATOM 1855 N N . GLU A 1 248 ? -1.748 4.591 10.774 1.00 96.19 248 GLU A N 1
ATOM 1856 C CA . GLU A 1 248 ? -2.794 5.383 10.112 1.00 96.19 248 GLU A CA 1
ATOM 1857 C C . GLU A 1 248 ? -4.186 5.064 10.679 1.00 96.19 248 GLU A C 1
ATOM 1859 O O . GLU A 1 248 ? -4.945 5.980 11.000 1.00 96.19 248 GLU A O 1
ATOM 1864 N N . ALA A 1 249 ? -4.503 3.779 10.875 1.00 97.31 249 ALA A N 1
ATOM 1865 C CA . ALA A 1 249 ? -5.764 3.349 11.473 1.00 97.31 249 ALA A CA 1
ATOM 1866 C C . ALA A 1 249 ? -5.928 3.898 12.899 1.00 97.31 249 ALA A C 1
ATOM 1868 O O . ALA A 1 249 ? -6.967 4.479 13.214 1.00 97.31 249 ALA A O 1
ATOM 1869 N N . VAL A 1 250 ? -4.878 3.828 13.724 1.00 97.19 250 VAL A N 1
ATOM 1870 C CA . VAL A 1 250 ? -4.847 4.440 15.064 1.00 97.19 250 VAL A CA 1
ATOM 1871 C C . VAL A 1 250 ? -5.088 5.951 15.002 1.00 97.19 250 VAL A C 1
ATOM 1873 O O . VAL A 1 250 ? -5.847 6.485 15.812 1.00 97.19 250 VAL A O 1
ATOM 1876 N N . GLY A 1 251 ? -4.500 6.642 14.021 1.00 96.44 251 GLY A N 1
ATOM 1877 C CA . GLY A 1 251 ? -4.707 8.075 13.801 1.00 96.44 251 GLY A CA 1
ATOM 1878 C C . GLY A 1 251 ? -6.122 8.449 13.341 1.00 96.44 251 GLY A C 1
ATOM 1879 O O . GLY A 1 251 ? -6.548 9.581 13.558 1.00 96.44 251 GLY A O 1
ATOM 1880 N N . SER A 1 252 ? -6.862 7.515 12.736 1.00 97.25 252 SER A N 1
ATOM 1881 C CA . SER A 1 252 ? -8.226 7.760 12.249 1.00 97.25 252 SER A CA 1
ATOM 1882 C C . SER A 1 252 ? -9.283 7.820 13.357 1.00 97.25 252 SER A C 1
ATOM 1884 O O . SER A 1 252 ? -10.342 8.409 13.149 1.00 97.25 252 SER A O 1
ATOM 1886 N N . GLY A 1 253 ? -9.003 7.232 14.527 1.00 96.25 253 GLY A N 1
ATOM 1887 C CA . GLY A 1 253 ? -9.956 7.153 15.639 1.00 96.25 253 GLY A CA 1
ATOM 1888 C C . GLY A 1 253 ? -11.112 6.165 15.428 1.00 96.25 253 GLY A C 1
ATOM 1889 O O . GLY A 1 253 ? -12.047 6.160 16.221 1.00 96.25 253 GLY A O 1
ATOM 1890 N N . ASP A 1 254 ? -11.062 5.329 14.391 1.00 97.75 254 ASP A N 1
ATOM 1891 C CA . ASP A 1 254 ? -12.059 4.291 14.115 1.00 97.75 254 ASP A CA 1
ATOM 1892 C C . ASP A 1 254 ? -11.591 2.940 14.675 1.00 97.75 254 ASP A C 1
ATOM 1894 O O . ASP A 1 254 ? -10.596 2.377 14.217 1.00 97.75 254 ASP A O 1
ATOM 1898 N N . ALA A 1 255 ? -12.303 2.419 15.677 1.00 97.88 255 ALA A N 1
ATOM 1899 C CA . ALA A 1 255 ? -11.915 1.193 16.366 1.00 97.88 255 ALA A CA 1
ATOM 1900 C C . ALA A 1 255 ? -11.927 -0.048 15.464 1.00 97.88 255 ALA A C 1
ATOM 1902 O O . ALA A 1 255 ? -11.042 -0.893 15.591 1.00 97.88 255 ALA A O 1
ATOM 1903 N N . ASP A 1 256 ? -12.885 -0.156 14.543 1.00 97.75 256 ASP A N 1
ATOM 1904 C CA . ASP A 1 256 ? -13.004 -1.335 13.682 1.00 97.75 256 ASP A CA 1
ATOM 1905 C C . ASP A 1 256 ? -11.856 -1.359 12.666 1.00 97.75 256 ASP A C 1
ATOM 1907 O O . ASP A 1 256 ? -11.207 -2.388 12.466 1.00 97.75 256 ASP A O 1
ATOM 1911 N N . ARG A 1 257 ? -11.501 -0.189 12.118 1.00 98.06 257 ARG A N 1
ATOM 1912 C CA . ARG A 1 257 ? -10.311 -0.039 11.265 1.00 98.06 257 ARG A CA 1
ATOM 1913 C C . ARG A 1 257 ? -9.015 -0.399 11.982 1.00 98.06 257 ARG A C 1
ATOM 1915 O O . ARG A 1 257 ? -8.126 -0.979 11.356 1.00 98.06 257 ARG A O 1
ATOM 1922 N N . VAL A 1 258 ? -8.887 -0.037 13.260 1.00 98.25 258 VAL A N 1
ATOM 1923 C CA . VAL A 1 258 ? -7.705 -0.375 14.068 1.00 98.25 258 VAL A CA 1
ATOM 1924 C C . VAL A 1 258 ? -7.591 -1.888 14.225 1.00 98.25 258 VAL A C 1
ATOM 1926 O O . VAL A 1 258 ? -6.510 -2.430 14.020 1.00 98.25 258 VAL A O 1
ATOM 1929 N N . GLU A 1 259 ? -8.686 -2.588 14.512 1.00 98.12 259 GLU A N 1
ATOM 1930 C CA . GLU A 1 259 ? -8.667 -4.044 14.688 1.00 98.12 259 GLU A CA 1
ATOM 1931 C C . GLU A 1 259 ? -8.348 -4.804 13.405 1.00 98.12 259 GLU A C 1
ATOM 1933 O O . GLU A 1 259 ? -7.512 -5.710 13.415 1.00 98.12 259 GLU A O 1
ATOM 1938 N N . GLU A 1 260 ? -8.936 -4.394 12.282 1.00 98.25 260 GLU A N 1
ATOM 1939 C CA . GLU A 1 260 ? -8.578 -4.956 10.982 1.00 98.25 260 GLU A CA 1
ATOM 1940 C C . GLU A 1 260 ? -7.093 -4.734 10.657 1.00 98.25 260 GLU A C 1
ATOM 1942 O O . GLU A 1 260 ? -6.429 -5.608 10.093 1.00 98.25 260 GLU A O 1
ATOM 1947 N N . ALA A 1 261 ? -6.552 -3.560 11.000 1.00 97.94 261 ALA A N 1
ATOM 1948 C CA . ALA A 1 261 ? -5.140 -3.264 10.797 1.00 97.94 261 ALA A CA 1
ATOM 1949 C C . ALA A 1 261 ? -4.237 -4.076 11.739 1.00 97.94 261 ALA A C 1
ATOM 1951 O O . ALA A 1 261 ? -3.181 -4.529 11.300 1.00 97.94 261 ALA A O 1
ATOM 1952 N N . CYS A 1 262 ? -4.655 -4.323 12.986 1.00 98.38 262 CYS A N 1
ATOM 1953 C CA . CYS A 1 262 ? -3.957 -5.212 13.918 1.00 98.38 262 CYS A CA 1
ATOM 1954 C C . CYS A 1 262 ? -3.836 -6.626 13.344 1.00 98.38 262 CYS A C 1
ATOM 1956 O O . CYS A 1 262 ? -2.744 -7.188 13.354 1.00 98.38 262 CYS A O 1
ATOM 1958 N N . GLN A 1 263 ? -4.921 -7.171 12.786 1.00 98.31 263 GLN A N 1
ATOM 1959 C CA . GLN A 1 263 ? -4.902 -8.499 12.171 1.00 98.31 263 GLN A CA 1
ATOM 1960 C C . GLN A 1 263 ? -3.932 -8.557 10.979 1.00 98.31 263 GLN A C 1
ATOM 1962 O O . GLN A 1 263 ? -3.101 -9.460 10.892 1.00 98.31 263 GLN A O 1
ATOM 1967 N N . ARG A 1 264 ? -3.972 -7.561 10.081 1.00 97.75 264 ARG A N 1
ATOM 1968 C CA . ARG A 1 264 ? -3.027 -7.482 8.950 1.00 97.75 264 ARG A CA 1
ATOM 1969 C C . ARG A 1 264 ? -1.574 -7.337 9.413 1.00 97.75 264 ARG A C 1
ATOM 1971 O O . ARG A 1 264 ? -0.673 -7.911 8.801 1.00 97.75 264 ARG A O 1
ATOM 1978 N N . ALA A 1 265 ? -1.337 -6.572 10.477 1.00 97.31 265 ALA A N 1
ATOM 1979 C CA . ALA A 1 265 ? -0.017 -6.403 11.077 1.00 97.31 265 ALA A CA 1
ATOM 1980 C C . ALA A 1 265 ? 0.496 -7.712 11.696 1.00 97.31 265 ALA A C 1
ATOM 1982 O O . ALA A 1 265 ? 1.655 -8.069 11.485 1.00 97.31 265 ALA A O 1
ATOM 1983 N N . GLU A 1 266 ? -0.367 -8.464 12.376 1.00 98.06 266 GLU A N 1
ATOM 1984 C CA . GLU A 1 266 ? -0.050 -9.780 12.935 1.00 98.06 266 GLU A CA 1
ATOM 1985 C C . GLU A 1 266 ? 0.317 -10.790 11.838 1.00 98.06 266 GLU A C 1
ATOM 1987 O O . GLU A 1 266 ? 1.379 -11.413 11.897 1.00 98.06 266 GLU A O 1
ATOM 1992 N N . GLU A 1 267 ? -0.491 -10.881 10.778 1.00 97.69 267 GLU A N 1
ATOM 1993 C CA . GLU A 1 267 ? -0.231 -11.747 9.619 1.00 97.69 267 GLU A CA 1
ATOM 1994 C C . GLU A 1 267 ? 1.090 -11.394 8.909 1.00 97.69 267 GLU A C 1
ATOM 1996 O O . GLU A 1 267 ? 1.810 -12.272 8.421 1.00 97.69 267 GLU A O 1
ATOM 2001 N N . ALA A 1 268 ? 1.450 -10.107 8.884 1.00 97.12 268 ALA A N 1
ATOM 2002 C CA . ALA A 1 268 ? 2.714 -9.627 8.333 1.00 97.12 268 ALA A CA 1
ATOM 2003 C C . ALA A 1 268 ? 3.919 -9.825 9.280 1.00 97.12 268 ALA A C 1
ATOM 2005 O O . ALA A 1 268 ? 5.069 -9.644 8.859 1.00 97.12 268 ALA A O 1
ATOM 2006 N N . GLY A 1 269 ? 3.684 -10.224 10.534 1.00 96.81 269 GLY A N 1
ATOM 2007 C CA . GLY A 1 269 ? 4.709 -10.401 11.562 1.00 96.81 269 GLY A CA 1
ATOM 2008 C C . GLY A 1 269 ? 5.259 -9.083 12.109 1.00 96.81 269 GLY A C 1
ATOM 2009 O O . GLY A 1 269 ? 6.476 -8.966 12.290 1.00 96.81 269 GLY A O 1
ATOM 2010 N N . ALA A 1 270 ? 4.391 -8.088 12.303 1.00 96.06 270 ALA A N 1
ATOM 2011 C CA . ALA A 1 270 ? 4.706 -6.858 13.025 1.00 96.06 270 ALA A CA 1
ATOM 2012 C C . ALA A 1 270 ? 5.010 -7.132 14.508 1.00 96.06 270 ALA A C 1
ATOM 2014 O O . ALA A 1 270 ? 4.770 -8.223 15.030 1.00 96.06 270 ALA A O 1
ATOM 2015 N N . GLU A 1 271 ? 5.583 -6.139 15.183 1.00 95.19 271 GLU A N 1
ATOM 2016 C CA . GLU A 1 271 ? 5.960 -6.251 16.591 1.00 95.19 271 GLU A CA 1
ATOM 2017 C C . GLU A 1 271 ? 4.727 -6.400 17.495 1.00 95.19 271 GLU A C 1
ATOM 2019 O O . GLU A 1 271 ? 3.780 -5.617 17.416 1.00 95.19 271 GLU A O 1
ATOM 2024 N N . ALA A 1 272 ? 4.753 -7.406 18.376 1.00 96.50 272 ALA A N 1
ATOM 2025 C CA . ALA A 1 272 ? 3.629 -7.736 19.254 1.00 96.50 272 ALA A CA 1
ATOM 2026 C C . ALA A 1 272 ? 3.246 -6.584 20.199 1.00 96.50 272 ALA A C 1
ATOM 2028 O O . ALA A 1 272 ? 2.071 -6.416 20.505 1.00 96.50 272 ALA A O 1
ATOM 2029 N N . GLU A 1 273 ? 4.222 -5.777 20.626 1.00 96.50 273 GLU A N 1
ATOM 2030 C CA . GLU A 1 273 ? 3.998 -4.594 21.464 1.00 96.50 273 GLU A CA 1
ATOM 2031 C C . GLU A 1 273 ? 3.182 -3.526 20.721 1.00 96.50 273 GLU A C 1
ATOM 2033 O O . GLU A 1 273 ? 2.154 -3.084 21.222 1.00 96.50 273 GLU A O 1
ATOM 2038 N N . ALA A 1 274 ? 3.542 -3.211 19.471 1.00 95.12 274 ALA A N 1
ATOM 2039 C CA . ALA A 1 274 ? 2.793 -2.259 18.649 1.00 95.12 274 ALA A CA 1
ATOM 2040 C C . ALA A 1 274 ? 1.351 -2.726 18.371 1.00 95.12 274 ALA A C 1
ATOM 2042 O O . ALA A 1 274 ? 0.429 -1.909 18.327 1.00 95.12 274 ALA A O 1
ATOM 2043 N N . ILE A 1 275 ? 1.147 -4.037 18.196 1.00 97.81 275 ILE A N 1
ATOM 2044 C CA . ILE A 1 275 ? -0.191 -4.628 18.044 1.00 97.81 275 ILE A CA 1
ATOM 2045 C C . ILE A 1 275 ? -0.978 -4.509 19.357 1.00 97.81 275 ILE A C 1
ATOM 2047 O O . ILE A 1 275 ? -2.138 -4.102 19.328 1.00 97.81 275 ILE A O 1
ATOM 2051 N N . ALA A 1 276 ? -0.363 -4.821 20.501 1.00 97.56 276 ALA A N 1
ATOM 2052 C CA . ALA A 1 276 ? -1.005 -4.725 21.812 1.00 97.56 276 ALA A CA 1
ATOM 2053 C C . ALA A 1 276 ? -1.421 -3.281 22.145 1.00 97.56 276 ALA A C 1
ATOM 2055 O O . ALA A 1 276 ? -2.554 -3.054 22.573 1.00 97.56 276 ALA A O 1
ATOM 2056 N N . ASP A 1 277 ? -0.556 -2.304 21.868 1.00 96.62 277 ASP A N 1
ATOM 2057 C CA . ASP A 1 277 ? -0.851 -0.879 22.047 1.00 96.62 277 ASP A CA 1
ATOM 2058 C C . ASP A 1 277 ? -2.025 -0.427 21.168 1.00 96.62 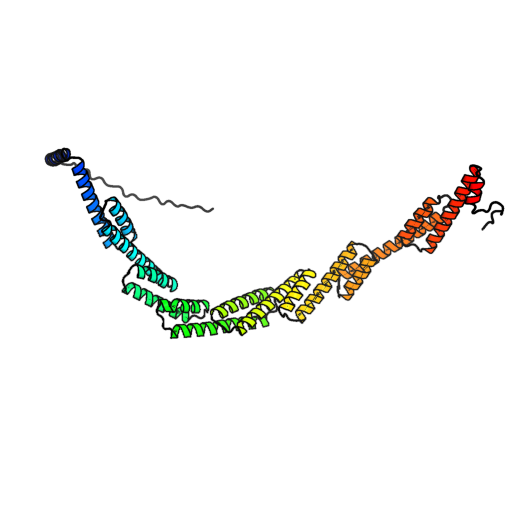277 ASP A C 1
ATOM 2060 O O . ASP A 1 277 ? -2.935 0.273 21.625 1.00 96.62 277 ASP A O 1
ATOM 2064 N N . ALA A 1 278 ? -2.048 -0.856 19.903 1.00 97.69 278 ALA A N 1
ATOM 2065 C CA . ALA A 1 278 ? -3.139 -0.539 18.991 1.00 97.69 278 ALA A CA 1
ATOM 2066 C C . ALA A 1 278 ? -4.460 -1.212 19.407 1.00 97.69 278 ALA A C 1
ATOM 2068 O O . ALA A 1 278 ? -5.512 -0.576 19.352 1.00 97.69 278 ALA A O 1
ATOM 2069 N N . GLN A 1 279 ? -4.425 -2.455 19.893 1.00 97.94 279 GLN A N 1
ATOM 2070 C CA . GLN A 1 279 ? -5.602 -3.135 20.444 1.00 97.94 279 GLN A CA 1
ATOM 2071 C C . GLN A 1 279 ? -6.134 -2.432 21.699 1.00 97.94 279 GLN A C 1
ATOM 2073 O O . GLN A 1 279 ? -7.342 -2.218 21.812 1.00 97.94 279 GLN A O 1
ATOM 2078 N N . ALA A 1 280 ? -5.257 -2.013 22.616 1.00 97.06 280 ALA A N 1
ATOM 2079 C CA . ALA A 1 280 ? -5.651 -1.216 23.778 1.00 97.06 280 ALA A CA 1
ATOM 2080 C C . ALA A 1 280 ? -6.306 0.105 23.341 1.00 97.06 280 ALA A C 1
ATOM 2082 O O . ALA A 1 280 ? -7.341 0.510 23.876 1.00 97.06 280 ALA A O 1
ATOM 2083 N N . ARG A 1 281 ? -5.767 0.744 22.295 1.00 97.12 281 ARG A N 1
ATOM 2084 C CA . ARG A 1 281 ? -6.366 1.947 21.711 1.00 97.12 281 ARG A CA 1
ATOM 2085 C C . ARG A 1 281 ? -7.732 1.685 21.076 1.00 97.12 281 ARG A C 1
ATOM 2087 O O . ARG A 1 281 ? -8.632 2.500 21.262 1.00 97.12 281 ARG A O 1
ATOM 2094 N N . ALA A 1 282 ? -7.918 0.572 20.370 1.00 97.62 282 ALA A N 1
ATOM 2095 C CA . ALA A 1 282 ? -9.219 0.187 19.821 1.00 97.62 282 ALA A CA 1
ATOM 2096 C C . ALA A 1 282 ? -10.265 -0.023 20.929 1.00 97.62 282 ALA A C 1
ATOM 2098 O O . ALA A 1 282 ? -11.394 0.454 20.813 1.00 97.62 282 ALA A O 1
ATOM 2099 N N . GLN A 1 283 ? -9.880 -0.664 22.039 1.00 97.44 283 GLN A N 1
ATOM 2100 C CA . GLN A 1 283 ? -10.756 -0.858 23.200 1.00 97.44 283 GLN A CA 1
ATOM 2101 C C . GLN A 1 283 ? -11.186 0.473 23.830 1.00 97.44 283 GLN A C 1
ATOM 2103 O O . GLN A 1 283 ? -12.368 0.648 24.133 1.00 97.44 283 GLN A O 1
ATOM 2108 N N . LEU A 1 284 ? -10.257 1.425 23.967 1.00 96.94 284 LEU A N 1
ATOM 2109 C CA . LEU A 1 284 ? -10.559 2.786 24.417 1.00 96.94 284 LEU A CA 1
ATOM 2110 C C . LEU A 1 284 ? -11.577 3.474 23.499 1.00 96.94 284 LEU A C 1
ATOM 2112 O O . LEU A 1 284 ? -12.583 3.991 23.981 1.00 96.94 284 LEU A O 1
ATOM 2116 N N . LEU A 1 285 ? -11.348 3.432 22.182 1.00 97.12 285 LEU A N 1
ATOM 2117 C CA . LEU A 1 285 ? -12.231 4.048 21.185 1.00 97.12 285 LEU A CA 1
ATOM 2118 C C . LEU A 1 285 ? -13.640 3.435 21.203 1.00 97.12 285 LEU A C 1
ATOM 2120 O O . LEU A 1 285 ? -14.629 4.163 21.123 1.00 97.12 285 LEU A O 1
ATOM 2124 N N . ARG A 1 286 ? -13.757 2.110 21.370 1.00 97.62 286 ARG A N 1
ATOM 2125 C CA . ARG A 1 286 ? -15.062 1.443 21.520 1.00 97.62 286 ARG A CA 1
ATOM 2126 C C . ARG A 1 286 ? -15.787 1.876 22.778 1.00 97.62 286 ARG A C 1
ATOM 2128 O O . ARG A 1 286 ? -16.971 2.192 22.715 1.00 97.62 286 ARG A O 1
ATOM 2135 N N . ALA A 1 287 ? -15.091 1.898 23.910 1.00 97.12 287 ALA A N 1
ATOM 2136 C CA . ALA A 1 287 ? -15.702 2.289 25.170 1.00 97.12 287 ALA A CA 1
ATOM 2137 C C . ALA A 1 287 ? -16.147 3.764 25.151 1.00 97.12 287 ALA A C 1
ATOM 2139 O O . ALA A 1 287 ? -17.208 4.098 25.679 1.00 97.12 287 ALA A O 1
ATOM 2140 N N . GLU A 1 288 ? -15.385 4.636 24.485 1.00 97.12 288 GLU A N 1
ATOM 2141 C CA . GLU A 1 288 ? -15.765 6.029 24.246 1.00 97.12 288 GLU A CA 1
ATOM 2142 C C . GLU A 1 288 ? -17.017 6.139 23.359 1.00 97.12 288 GLU A C 1
ATOM 2144 O O . GLU A 1 288 ? -17.969 6.832 23.724 1.00 97.12 288 GLU A O 1
ATOM 2149 N N . ALA A 1 289 ? -17.063 5.415 22.236 1.00 96.81 289 ALA A N 1
ATOM 2150 C CA . ALA A 1 289 ? -18.222 5.392 21.345 1.00 96.81 289 ALA A CA 1
ATOM 2151 C C . ALA A 1 289 ? -19.486 4.848 22.040 1.00 96.81 289 ALA A C 1
ATOM 2153 O O . ALA A 1 289 ? -20.556 5.451 21.928 1.00 96.81 289 ALA A O 1
ATOM 2154 N N . GLU A 1 290 ? -19.364 3.762 22.816 1.00 97.62 290 GLU A N 1
ATOM 2155 C CA . GLU A 1 290 ? -20.457 3.207 23.628 1.00 97.62 290 GLU A CA 1
ATOM 2156 C C . GLU A 1 290 ? -20.985 4.227 24.648 1.00 97.62 290 GLU A C 1
ATOM 2158 O O . GLU A 1 290 ? -22.199 4.343 24.843 1.00 97.62 290 GLU A O 1
ATOM 2163 N N . LEU A 1 291 ? -20.094 4.987 25.292 1.00 97.38 291 LEU A N 1
ATOM 2164 C CA . LEU A 1 291 ? -20.479 6.025 26.245 1.00 97.38 291 LEU A CA 1
ATOM 2165 C C . LEU A 1 291 ? -21.198 7.190 25.560 1.00 97.38 291 LEU A C 1
ATOM 2167 O O . LEU A 1 291 ? -22.215 7.661 26.070 1.00 97.38 291 LEU A O 1
ATOM 2171 N N . LEU A 1 292 ? -20.730 7.630 24.392 1.00 96.62 292 LEU A N 1
ATOM 2172 C CA . LEU A 1 292 ? -21.405 8.676 23.623 1.00 96.62 292 LEU A CA 1
ATOM 2173 C C . LEU A 1 292 ? -22.805 8.242 23.162 1.00 96.62 292 LEU A C 1
ATOM 2175 O O . LEU A 1 292 ? -23.745 9.028 23.297 1.00 96.62 292 LEU A O 1
ATOM 2179 N N . ASP A 1 293 ? -22.977 7.003 22.696 1.00 97.44 293 ASP A N 1
ATOM 2180 C CA . ASP A 1 293 ? -24.296 6.454 22.342 1.00 97.44 293 ASP A CA 1
ATOM 2181 C C . ASP A 1 293 ? -25.218 6.342 23.570 1.00 97.44 293 ASP A C 1
ATOM 2183 O O . ASP A 1 293 ? -26.385 6.748 23.544 1.00 97.44 293 ASP A O 1
ATOM 2187 N N . ALA A 1 294 ? -24.690 5.873 24.704 1.00 97.69 294 ALA A N 1
ATOM 2188 C CA . ALA A 1 294 ? -25.448 5.804 25.949 1.00 97.69 294 ALA A CA 1
ATOM 2189 C C . ALA A 1 294 ? -25.921 7.193 26.408 1.00 97.69 294 ALA A C 1
ATOM 2191 O O . ALA A 1 294 ? -27.082 7.339 26.804 1.00 97.69 294 ALA A O 1
ATOM 2192 N N . LEU A 1 295 ? -25.066 8.214 26.293 1.00 96.81 295 LEU A N 1
ATOM 2193 C CA . LEU A 1 295 ? -25.412 9.603 26.602 1.00 96.81 295 LEU A CA 1
ATOM 2194 C C . LEU A 1 295 ? -26.516 10.141 25.689 1.00 96.81 295 LEU A C 1
ATOM 2196 O O . LEU A 1 295 ? -27.413 10.833 26.168 1.00 96.81 295 LEU A O 1
ATOM 2200 N N . GLN A 1 296 ? -26.498 9.795 24.399 1.00 97.19 296 GLN A N 1
ATOM 2201 C CA . GLN A 1 296 ? -27.562 10.172 23.462 1.00 97.19 296 GLN A CA 1
ATOM 2202 C C . GLN A 1 296 ? -28.895 9.495 23.793 1.00 97.19 296 GLN A C 1
ATOM 2204 O O . GLN A 1 296 ? -29.951 10.107 23.644 1.00 97.19 296 GLN A O 1
ATOM 2209 N N . SER A 1 297 ? -28.860 8.255 24.288 1.00 97.06 297 SER A N 1
ATOM 2210 C CA . SER A 1 297 ? -30.076 7.522 24.655 1.00 97.06 297 SER A CA 1
ATOM 2211 C C . SER A 1 297 ? -30.806 8.094 25.878 1.00 97.06 297 SER A C 1
ATOM 2213 O O . SER A 1 297 ? -31.988 7.810 26.068 1.00 97.06 297 SER A O 1
ATOM 2215 N N . GLY A 1 298 ? -30.110 8.849 26.740 1.00 94.75 298 GLY A N 1
ATOM 2216 C CA . GLY A 1 298 ? -30.659 9.401 27.984 1.00 94.75 298 GLY A CA 1
ATOM 2217 C C . GLY A 1 298 ? -31.096 8.352 29.017 1.00 94.75 298 GLY A C 1
ATOM 2218 O O . GLY A 1 298 ? -31.748 8.693 30.001 1.00 94.75 298 GLY A O 1
ATOM 2219 N N . ASN A 1 299 ? -30.771 7.072 28.811 1.00 95.62 299 ASN A N 1
ATOM 2220 C CA . ASN A 1 299 ? -31.154 5.991 29.710 1.00 95.62 299 ASN A CA 1
ATOM 2221 C C . ASN A 1 299 ? -30.115 5.836 30.831 1.00 95.62 299 ASN A C 1
ATOM 2223 O O . ASN A 1 299 ? -28.984 5.420 30.570 1.00 95.62 299 ASN A O 1
ATOM 2227 N N . ALA A 1 300 ? -30.515 6.102 32.080 1.00 96.00 300 ALA A N 1
ATOM 2228 C CA . ALA A 1 300 ? -29.629 6.056 33.248 1.00 96.00 300 ALA A CA 1
ATOM 2229 C C . ALA A 1 300 ? -28.838 4.743 33.359 1.00 96.00 300 ALA A C 1
ATOM 2231 O O . ALA A 1 300 ? -27.630 4.766 33.578 1.00 96.00 300 ALA A O 1
ATOM 2232 N N . ARG A 1 301 ? -29.494 3.594 33.152 1.00 95.94 301 ARG A N 1
ATOM 2233 C CA . ARG A 1 301 ? -28.846 2.280 33.262 1.00 95.94 301 ARG A CA 1
ATOM 2234 C C . ARG A 1 301 ? -27.814 2.059 32.157 1.00 95.94 301 ARG A C 1
ATOM 2236 O O . ARG A 1 301 ? -26.756 1.497 32.423 1.00 95.94 301 ARG A O 1
ATOM 2243 N N . ARG A 1 302 ? -28.103 2.494 30.924 1.00 97.69 302 ARG A N 1
ATOM 2244 C CA . ARG A 1 302 ? -27.135 2.407 29.815 1.00 97.69 302 ARG A CA 1
ATOM 2245 C C . ARG A 1 302 ? -25.927 3.301 30.075 1.00 97.69 302 ARG A C 1
ATOM 2247 O O . ARG A 1 302 ? -24.807 2.842 29.886 1.00 97.69 302 ARG A O 1
ATOM 2254 N N . ILE A 1 303 ? -26.155 4.529 30.547 1.00 97.44 303 ILE A N 1
ATOM 2255 C CA . ILE A 1 303 ? -25.081 5.473 30.882 1.00 97.44 303 ILE A CA 1
ATOM 2256 C C . ILE A 1 303 ? -24.205 4.902 32.002 1.00 97.44 303 ILE A C 1
ATOM 2258 O O . ILE A 1 303 ? -22.988 4.918 31.882 1.00 97.44 303 ILE A O 1
ATOM 2262 N N . GLU A 1 304 ? -24.795 4.339 33.055 1.00 97.56 304 GLU A N 1
ATOM 2263 C CA . GLU A 1 304 ? -24.051 3.736 34.167 1.00 97.56 304 GLU A CA 1
ATOM 2264 C C . GLU A 1 304 ? -23.156 2.574 33.718 1.00 97.56 304 GLU A C 1
ATOM 2266 O O . GLU A 1 304 ? -21.966 2.551 34.037 1.00 97.56 304 GLU A O 1
ATOM 2271 N N . VAL A 1 305 ? -23.697 1.646 32.920 1.00 97.56 305 VAL A N 1
ATOM 2272 C CA . VAL A 1 305 ? -22.916 0.529 32.366 1.00 97.56 305 VAL A CA 1
ATOM 2273 C C . VAL A 1 305 ? -21.805 1.035 31.443 1.00 97.56 305 VAL A C 1
ATOM 2275 O O . VAL A 1 305 ? -20.683 0.534 31.518 1.00 97.56 305 VAL A O 1
ATOM 2278 N N . ALA A 1 306 ? -22.091 2.023 30.591 1.00 97.62 306 ALA A N 1
ATOM 2279 C CA . ALA A 1 306 ? -21.104 2.571 29.669 1.00 97.62 306 ALA A CA 1
ATOM 2280 C C . ALA A 1 306 ? -19.992 3.341 30.400 1.00 97.62 306 ALA A C 1
ATOM 2282 O O . ALA A 1 306 ? -18.824 3.145 30.083 1.00 97.62 306 ALA A O 1
ATOM 2283 N N . CYS A 1 307 ? -20.318 4.132 31.428 1.00 96.75 307 CYS A N 1
ATOM 2284 C CA . CYS A 1 307 ? -19.331 4.798 32.284 1.00 96.75 307 CYS A CA 1
ATOM 2285 C C . CYS A 1 307 ? -18.395 3.787 32.953 1.00 96.75 307 CYS A C 1
ATOM 2287 O O . CYS A 1 307 ? -17.184 3.971 32.921 1.00 96.75 307 CYS A O 1
ATOM 2289 N N . PHE A 1 308 ? -18.938 2.696 33.503 1.00 96.62 308 PHE A N 1
ATOM 2290 C CA . PHE A 1 308 ? -18.127 1.647 34.127 1.00 96.62 308 PHE A CA 1
ATOM 2291 C C . PHE A 1 308 ? -17.189 0.954 33.125 1.00 96.62 308 PHE A C 1
ATOM 2293 O O . PHE A 1 308 ? -16.030 0.681 33.435 1.00 96.62 308 PHE A O 1
ATOM 2300 N N . ARG A 1 309 ? -17.666 0.672 31.904 1.00 96.44 309 ARG A N 1
ATOM 2301 C CA . ARG A 1 309 ? -16.830 0.094 30.836 1.00 96.44 309 ARG A CA 1
ATOM 2302 C C . ARG A 1 309 ? -15.746 1.061 30.369 1.00 96.44 309 ARG A C 1
ATOM 2304 O O . ARG A 1 309 ? -14.611 0.632 30.195 1.00 96.44 309 ARG A O 1
ATOM 2311 N N . ALA A 1 310 ? -16.091 2.336 30.203 1.00 95.94 310 ALA A N 1
ATOM 2312 C CA . ALA A 1 310 ? -15.163 3.403 29.850 1.00 95.94 310 ALA A CA 1
ATOM 2313 C C . ALA A 1 310 ? -14.060 3.553 30.907 1.00 95.94 310 ALA A C 1
ATOM 2315 O O . ALA A 1 310 ? -12.883 3.551 30.562 1.00 95.94 310 ALA A O 1
ATOM 2316 N N . GLU A 1 311 ? -14.419 3.566 32.191 1.00 95.44 311 GLU A N 1
ATOM 2317 C CA . GLU A 1 311 ? -13.463 3.610 33.303 1.00 95.44 311 GLU A CA 1
ATOM 2318 C C . GLU A 1 311 ? -12.549 2.378 33.318 1.00 95.44 311 GLU A C 1
ATOM 2320 O O . GLU A 1 311 ? -11.330 2.513 33.378 1.00 95.44 311 GLU A O 1
ATOM 2325 N N . LYS A 1 312 ? -13.114 1.172 33.170 1.00 95.25 312 LYS A N 1
ATOM 2326 C CA . LYS A 1 312 ? -12.328 -0.069 33.107 1.00 95.25 312 LYS A CA 1
ATOM 2327 C C . LYS A 1 312 ? -11.373 -0.103 31.908 1.00 95.25 312 LYS A C 1
ATOM 2329 O O . LYS A 1 312 ? -10.297 -0.686 32.014 1.00 95.25 312 LYS A O 1
ATOM 2334 N N . ALA A 1 313 ? -11.771 0.479 30.779 1.00 94.81 313 ALA A N 1
ATOM 2335 C CA . ALA A 1 313 ? -10.927 0.591 29.596 1.00 94.81 313 ALA A CA 1
ATOM 2336 C C . ALA A 1 313 ? -9.838 1.668 29.742 1.00 94.81 313 ALA A C 1
ATOM 2338 O O . ALA A 1 313 ? -8.910 1.674 28.943 1.00 94.81 313 ALA A O 1
ATOM 2339 N N . GLY A 1 314 ? -9.924 2.551 30.747 1.00 95.12 314 GLY A N 1
ATOM 2340 C CA . GLY A 1 314 ? -8.994 3.666 30.942 1.00 95.12 314 GLY A CA 1
ATOM 2341 C C . GLY A 1 314 ? -9.352 4.919 30.136 1.00 95.12 314 GLY A C 1
ATOM 2342 O O . GLY A 1 314 ? -8.475 5.722 29.824 1.00 95.12 314 GLY A O 1
ATOM 2343 N N . VAL A 1 315 ? -10.623 5.097 29.756 1.00 93.62 315 VAL A N 1
ATOM 2344 C CA . VAL A 1 315 ? -11.107 6.339 29.137 1.00 93.62 315 VAL A CA 1
ATOM 2345 C C . VAL A 1 315 ? -11.113 7.426 30.211 1.00 93.62 315 VAL A C 1
ATOM 2347 O O . VAL A 1 315 ? -12.091 7.622 30.931 1.00 93.62 315 VAL A O 1
ATOM 2350 N N . GLU A 1 316 ? -9.994 8.125 30.342 1.00 85.94 316 GLU A N 1
ATOM 2351 C CA . GLU A 1 316 ? -9.847 9.238 31.274 1.00 85.94 316 GLU A CA 1
ATOM 2352 C C . GLU A 1 316 ? -10.239 10.576 30.630 1.00 85.94 316 GLU A C 1
ATOM 2354 O O . GLU A 1 316 ? -10.128 10.790 29.421 1.00 85.94 316 GLU A O 1
ATOM 2359 N N . GLY A 1 317 ? -10.687 11.518 31.463 1.00 85.38 317 GLY A N 1
ATOM 2360 C CA . GLY A 1 317 ? -10.868 12.914 31.073 1.00 85.38 317 GLY A CA 1
ATOM 2361 C C . GLY A 1 317 ? -12.317 13.344 30.842 1.00 85.38 317 GLY A C 1
ATOM 2362 O O . GLY A 1 317 ? -13.249 12.917 31.526 1.00 85.38 317 GLY A O 1
ATOM 2363 N N . ALA A 1 318 ? -12.496 14.279 29.905 1.00 90.00 318 ALA A N 1
ATOM 2364 C CA . ALA A 1 318 ? -13.727 15.058 29.766 1.00 90.00 318 ALA A CA 1
ATOM 2365 C C . ALA A 1 318 ? -14.963 14.210 29.426 1.00 90.00 318 ALA A C 1
ATOM 2367 O O . ALA A 1 318 ? -16.065 14.542 29.863 1.00 90.00 318 ALA A O 1
ATOM 2368 N N . VAL A 1 319 ? -14.798 13.119 28.670 1.00 92.81 319 VAL A N 1
ATOM 2369 C CA . VAL A 1 319 ? -15.922 12.274 28.238 1.00 92.81 319 VAL A CA 1
ATOM 2370 C C . VAL A 1 319 ? -16.468 11.448 29.404 1.00 92.81 319 VAL A C 1
ATOM 2372 O O . VAL A 1 319 ? -17.675 11.472 29.639 1.00 92.81 319 VAL A O 1
ATOM 2375 N N . ALA A 1 320 ? -15.602 10.804 30.193 1.00 93.25 320 ALA A N 1
ATOM 2376 C CA . ALA A 1 320 ? -16.016 10.069 31.389 1.00 93.25 320 ALA A CA 1
ATOM 2377 C C . ALA A 1 320 ? -16.652 10.997 32.438 1.00 93.25 320 ALA A C 1
ATOM 2379 O O . ALA A 1 320 ? -17.733 10.702 32.951 1.00 93.25 320 ALA A O 1
ATOM 2380 N N . ALA A 1 321 ? -16.051 12.168 32.687 1.00 95.06 321 ALA A N 1
ATOM 2381 C CA . ALA A 1 321 ? -16.608 13.166 33.603 1.00 95.06 321 ALA A CA 1
ATOM 2382 C C . ALA A 1 321 ? -17.989 13.669 33.144 1.00 95.06 321 ALA A C 1
ATOM 2384 O O . ALA A 1 321 ? -18.919 13.784 33.945 1.00 95.06 321 ALA A O 1
ATOM 2385 N N . ARG A 1 322 ? -18.159 13.914 31.837 1.00 95.75 322 ARG A N 1
ATOM 2386 C CA . ARG A 1 322 ? -19.458 14.256 31.242 1.00 95.75 322 ARG A CA 1
ATOM 2387 C C . ARG A 1 322 ? -20.469 13.123 31.411 1.00 95.75 322 ARG A C 1
ATOM 2389 O O . ARG A 1 322 ? -21.623 13.398 31.733 1.00 95.75 322 ARG A O 1
ATOM 2396 N N . GLY A 1 323 ? -20.038 11.877 31.225 1.00 96.19 323 GLY A N 1
ATOM 2397 C CA . GLY A 1 323 ? -20.855 10.686 31.434 1.00 96.19 323 GLY A CA 1
ATOM 2398 C C . GLY A 1 323 ? -21.405 10.595 32.856 1.00 96.19 323 GLY A C 1
ATOM 2399 O O . GLY A 1 323 ? -22.609 10.447 33.057 1.00 96.19 323 GLY A O 1
ATOM 2400 N N . GLN A 1 324 ? -20.533 10.765 33.850 1.00 96.50 324 GLN A N 1
ATOM 2401 C CA . GLN A 1 324 ? -20.904 10.759 35.267 1.00 96.50 324 GLN A CA 1
ATOM 2402 C C . GLN A 1 324 ? -21.830 11.929 35.635 1.00 96.50 324 GLN A C 1
ATOM 2404 O O . GLN A 1 324 ? -22.808 11.736 36.360 1.00 96.50 324 GLN A O 1
ATOM 2409 N N . ALA A 1 325 ? -21.567 13.128 35.108 1.00 96.75 325 ALA A N 1
ATOM 2410 C CA . ALA A 1 325 ? -22.410 14.298 35.342 1.00 96.75 325 ALA A CA 1
ATOM 2411 C C . ALA A 1 325 ? -23.825 14.117 34.765 1.00 96.75 325 ALA A C 1
ATOM 2413 O O . ALA A 1 325 ? -24.814 14.403 35.444 1.00 96.75 325 ALA A O 1
ATOM 2414 N N . GLU A 1 326 ? -23.941 13.600 33.538 1.00 97.12 326 GLU A N 1
ATOM 2415 C CA . GLU A 1 326 ? -25.248 13.342 32.930 1.00 97.12 326 GLU A CA 1
ATOM 2416 C C . GLU A 1 326 ? -25.969 12.186 33.633 1.00 97.12 326 GLU A C 1
ATOM 2418 O O . GLU A 1 326 ? -27.170 12.276 33.868 1.00 97.12 326 GLU A O 1
ATOM 2423 N N . LEU A 1 327 ? -25.252 11.146 34.076 1.00 97.62 327 LEU A N 1
ATOM 2424 C CA . LEU A 1 327 ? -25.838 10.084 34.896 1.00 97.62 327 LEU A CA 1
ATOM 2425 C C . LEU A 1 327 ? -26.467 10.639 36.178 1.00 97.62 327 LEU A C 1
ATOM 2427 O O . LEU A 1 327 ? -27.607 10.302 36.501 1.00 97.62 327 LEU A O 1
ATOM 2431 N N . ALA A 1 328 ? -25.743 11.500 36.898 1.00 97.50 328 ALA A N 1
ATOM 2432 C CA . ALA A 1 328 ? -26.253 12.149 38.103 1.00 97.50 328 ALA A CA 1
ATOM 2433 C C . ALA A 1 328 ? -27.494 13.000 37.793 1.00 97.50 328 ALA A C 1
ATOM 2435 O O . ALA A 1 328 ? -28.488 12.945 38.517 1.00 97.50 328 ALA A O 1
ATOM 2436 N N . ARG A 1 329 ? -27.474 13.734 36.676 1.00 97.75 329 ARG A N 1
ATOM 2437 C CA . ARG A 1 329 ? -28.609 14.541 36.220 1.00 97.75 329 ARG A CA 1
ATOM 2438 C C . ARG A 1 329 ? -29.841 13.695 35.893 1.00 97.75 329 ARG A C 1
ATOM 2440 O O . ARG A 1 329 ? -30.937 14.050 36.325 1.00 97.75 329 ARG A O 1
ATOM 2447 N N . VAL A 1 330 ? -29.685 12.596 35.151 1.00 96.69 330 VAL A N 1
ATOM 2448 C CA . VAL A 1 330 ? -30.800 11.701 34.801 1.00 96.69 330 VAL A CA 1
ATOM 2449 C C . VAL A 1 330 ? -31.355 11.038 36.061 1.00 96.69 330 VAL A C 1
ATOM 2451 O O . VAL A 1 330 ? -32.564 11.082 36.270 1.00 96.69 330 VAL A O 1
ATOM 2454 N N . LYS A 1 331 ? -30.493 10.538 36.959 1.00 96.69 331 LYS A N 1
ATOM 2455 C CA . LYS A 1 331 ? -30.922 9.967 38.248 1.00 96.69 331 LYS A CA 1
ATOM 2456 C C . LYS A 1 331 ? -31.706 10.975 39.097 1.00 96.69 331 LYS A C 1
ATOM 2458 O O . LYS A 1 331 ? -32.718 10.606 39.686 1.00 96.69 331 LYS A O 1
ATOM 2463 N N . ASN A 1 332 ? -31.286 12.242 39.129 1.00 97.19 332 ASN A N 1
ATOM 2464 C CA . ASN A 1 332 ? -32.017 13.298 39.836 1.00 97.19 332 ASN A CA 1
ATOM 2465 C C . ASN A 1 332 ? -33.383 13.576 39.200 1.00 97.19 332 ASN A C 1
ATOM 2467 O O . ASN A 1 332 ? -34.377 13.635 39.915 1.00 97.19 332 ASN A O 1
ATOM 2471 N N . ARG A 1 333 ? -33.463 13.668 37.868 1.00 96.38 333 ARG A N 1
ATOM 2472 C CA . ARG A 1 333 ? -34.740 13.841 37.160 1.00 96.38 333 ARG A CA 1
ATOM 2473 C C . ARG A 1 333 ? -35.692 12.664 37.397 1.00 96.38 333 ARG A C 1
ATOM 2475 O O . ARG A 1 333 ? -36.887 12.883 37.574 1.00 96.38 333 ARG A O 1
ATOM 2482 N N . ASP A 1 334 ? -35.190 11.433 37.385 1.00 95.06 334 ASP A N 1
ATOM 2483 C CA . ASP A 1 334 ? -36.007 10.241 37.636 1.00 95.06 334 ASP A CA 1
ATOM 2484 C C . ASP A 1 334 ? -36.494 10.200 39.088 1.00 95.06 334 ASP A C 1
ATOM 2486 O O . ASP A 1 334 ? -37.657 9.889 39.344 1.00 95.06 334 ASP A O 1
ATOM 2490 N N . ARG A 1 335 ? -35.645 10.610 40.037 1.00 96.56 335 ARG A N 1
ATOM 2491 C CA . ARG A 1 335 ? -36.035 10.798 41.436 1.00 96.56 335 ARG A CA 1
ATOM 2492 C C . ARG A 1 335 ? -37.125 11.862 41.587 1.00 96.56 335 ARG A C 1
ATOM 2494 O O . ARG A 1 335 ? -38.133 11.583 42.224 1.00 96.56 335 ARG A O 1
ATOM 2501 N N . GLU A 1 336 ? -36.963 13.035 40.979 1.00 97.00 336 GLU A N 1
ATOM 2502 C CA . GLU A 1 336 ? -37.965 14.111 41.002 1.00 97.00 336 GLU A CA 1
ATOM 2503 C C . GLU A 1 336 ? -39.300 13.655 40.396 1.00 97.00 336 GLU A C 1
ATOM 2505 O O . GLU A 1 336 ? -40.359 13.919 40.959 1.00 97.00 336 GLU A O 1
ATOM 2510 N N . ARG A 1 337 ? -39.268 12.922 39.274 1.00 96.19 337 ARG A N 1
ATOM 2511 C CA . ARG A 1 337 ? -40.470 12.336 38.656 1.00 96.19 337 ARG A CA 1
ATOM 2512 C C . ARG A 1 337 ? -41.153 11.331 39.573 1.00 96.19 337 ARG A C 1
ATOM 2514 O O . ARG A 1 337 ? -42.375 11.353 39.679 1.00 96.19 337 ARG A O 1
ATOM 2521 N N . ARG A 1 338 ? -40.381 10.470 40.239 1.00 96.69 338 ARG A N 1
ATOM 2522 C CA . ARG A 1 338 ? -40.905 9.514 41.219 1.00 96.69 338 ARG A CA 1
ATOM 2523 C C . ARG A 1 338 ? -41.552 10.236 42.399 1.00 96.69 338 ARG A C 1
ATOM 2525 O O . ARG A 1 338 ? -42.658 9.877 42.783 1.00 96.69 338 ARG A O 1
ATOM 2532 N N . GLU A 1 339 ? -40.898 11.263 42.940 1.00 97.38 339 GLU A N 1
ATOM 2533 C CA . GLU A 1 339 ? -41.422 12.078 44.044 1.00 97.38 339 GLU A CA 1
ATOM 2534 C C . GLU A 1 339 ? -42.713 12.819 43.640 1.00 97.38 339 GLU A C 1
ATOM 2536 O O . GLU A 1 339 ? -43.687 12.807 44.392 1.00 97.38 339 GLU A O 1
ATOM 2541 N N . GLN A 1 340 ? -42.774 13.393 42.432 1.00 97.50 340 GLN A N 1
ATOM 2542 C CA . GLN A 1 340 ? -43.982 14.032 41.891 1.00 97.50 340 GLN A CA 1
ATOM 2543 C C . GLN A 1 340 ? -45.122 13.033 41.679 1.00 97.50 340 GLN A C 1
ATOM 2545 O O . GLN A 1 340 ? -46.247 13.290 42.100 1.00 97.50 340 GLN A O 1
ATOM 2550 N N . ALA A 1 341 ? -44.842 11.882 41.064 1.00 97.00 341 ALA A N 1
ATOM 2551 C CA . ALA A 1 341 ? -45.850 10.857 40.820 1.00 97.00 341 ALA A CA 1
ATOM 2552 C C . ALA A 1 341 ? -46.374 10.246 42.129 1.00 97.00 341 ALA A C 1
ATOM 2554 O O . ALA A 1 341 ? -47.565 9.965 42.243 1.00 97.00 341 ALA A O 1
ATOM 2555 N N . GLU A 1 342 ? -45.513 10.086 43.136 1.00 97.56 342 GLU A N 1
ATOM 2556 C CA . GLU A 1 342 ? -45.922 9.662 44.474 1.00 97.56 342 GLU A CA 1
ATOM 2557 C C . GLU A 1 342 ? -46.807 10.719 45.157 1.00 97.56 342 GLU A C 1
ATOM 2559 O O . GLU A 1 342 ? -47.843 10.379 45.729 1.00 97.56 342 GLU A O 1
ATOM 2564 N N . ALA A 1 343 ? -46.454 12.004 45.058 1.00 97.31 343 ALA A N 1
ATOM 2565 C CA . ALA A 1 343 ? -47.273 13.089 45.593 1.00 97.31 343 ALA A CA 1
ATOM 2566 C C . ALA A 1 343 ? -48.643 13.185 44.893 1.00 97.31 343 ALA A C 1
ATOM 2568 O O . ALA A 1 343 ? -49.661 13.354 45.566 1.00 97.31 343 ALA A O 1
ATOM 2569 N N . GLU A 1 344 ? -48.691 13.026 43.566 1.00 97.12 344 GLU A N 1
ATOM 2570 C CA . GLU A 1 344 ? -49.939 12.944 42.795 1.00 97.12 344 GLU A CA 1
ATOM 2571 C C . GLU A 1 344 ? -50.795 11.747 43.223 1.00 97.12 344 GLU A C 1
ATOM 2573 O O . GLU A 1 344 ? -52.008 11.890 43.381 1.00 97.12 344 GLU A O 1
ATOM 2578 N N . LEU A 1 345 ? -50.171 10.584 43.439 1.00 97.12 345 LEU A N 1
ATOM 2579 C CA . LEU A 1 345 ? -50.846 9.371 43.898 1.00 97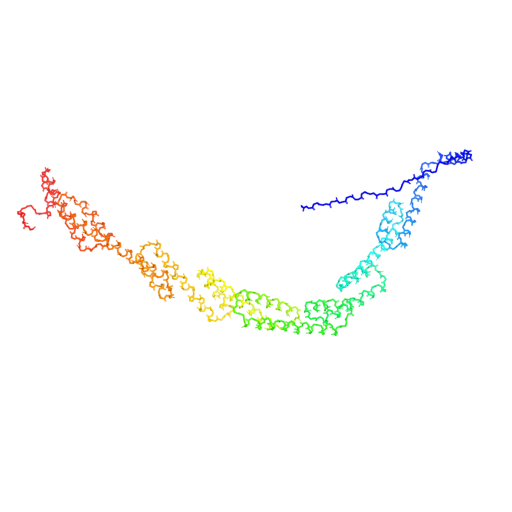.12 345 LEU A CA 1
ATOM 2580 C C . LEU A 1 345 ? -51.502 9.595 45.262 1.00 97.12 345 LEU A C 1
ATOM 2582 O O . LEU A 1 345 ? -52.699 9.356 45.415 1.00 97.12 345 LEU A O 1
ATOM 2586 N N . LEU A 1 346 ? -50.747 10.131 46.224 1.00 96.56 346 LEU A N 1
ATOM 2587 C CA . LEU A 1 346 ? -51.258 10.459 47.556 1.00 96.56 346 LEU A CA 1
ATOM 2588 C C . LEU A 1 346 ? -52.348 11.539 47.509 1.00 96.56 346 LEU A C 1
ATOM 2590 O O . LEU A 1 346 ? -53.305 11.477 48.279 1.00 96.56 346 LEU A O 1
ATOM 2594 N N . GLY A 1 347 ? -52.224 12.522 46.615 1.00 96.50 347 GLY A N 1
ATOM 2595 C CA . GLY A 1 347 ? -53.248 13.540 46.387 1.00 96.50 347 GLY A CA 1
ATOM 2596 C C . GLY A 1 347 ? -54.558 12.940 45.874 1.00 96.50 347 GLY A C 1
ATOM 2597 O O . GLY A 1 347 ? -55.613 13.181 46.458 1.00 96.50 347 GLY A O 1
ATOM 2598 N N . ALA A 1 348 ? -54.489 12.093 44.845 1.00 95.75 348 ALA A N 1
ATOM 2599 C CA . ALA A 1 348 ? -55.653 11.414 44.273 1.00 95.75 348 ALA A CA 1
ATOM 2600 C C . ALA A 1 348 ? -56.312 10.443 45.274 1.00 95.75 348 ALA A C 1
ATOM 2602 O O . ALA A 1 348 ? -57.538 10.362 45.355 1.00 95.75 348 ALA A O 1
ATOM 2603 N N . MET A 1 349 ? -55.512 9.758 46.100 1.00 94.75 349 MET A N 1
ATOM 2604 C CA . MET A 1 349 ? -56.016 8.917 47.194 1.00 94.75 349 MET A CA 1
ATOM 2605 C C . MET A 1 349 ? -56.748 9.711 48.282 1.00 94.75 349 MET A C 1
ATOM 2607 O O . MET A 1 349 ? -57.624 9.160 48.940 1.00 94.75 349 MET A O 1
ATOM 2611 N N . LYS A 1 350 ? -56.425 10.994 48.483 1.00 95.62 350 LYS A N 1
ATOM 2612 C CA . LYS A 1 350 ? -57.101 11.856 49.471 1.00 95.62 350 LYS A CA 1
ATOM 2613 C C . LYS A 1 350 ? -58.310 12.596 48.904 1.00 95.62 350 LYS A C 1
ATOM 2615 O O . LYS A 1 350 ? -59.214 12.941 49.655 1.00 95.62 350 LYS A O 1
ATOM 2620 N N . ALA A 1 351 ? -58.339 12.854 47.600 1.00 93.94 351 ALA A N 1
ATOM 2621 C CA . ALA A 1 351 ? -59.448 13.547 46.958 1.00 93.94 351 ALA A CA 1
ATOM 2622 C C . ALA A 1 351 ? -60.652 12.602 46.806 1.00 93.94 351 ALA A C 1
ATOM 2624 O O . ALA A 1 351 ? -60.695 11.805 45.872 1.00 93.94 351 ALA A O 1
ATOM 2625 N N . GLU A 1 352 ? -61.619 12.663 47.726 1.00 85.25 352 GLU A N 1
ATOM 2626 C CA . GLU A 1 352 ? -62.814 11.796 47.722 1.00 85.25 352 GLU A CA 1
ATOM 2627 C C . GLU A 1 352 ? -63.734 12.019 46.508 1.00 85.25 352 GLU A C 1
ATOM 2629 O O . GLU A 1 352 ? -64.441 11.104 46.089 1.00 85.25 352 GLU A O 1
ATOM 2634 N N . GLU A 1 353 ? -63.710 13.217 45.917 1.00 80.81 353 GLU A N 1
ATOM 2635 C CA . GLU A 1 353 ? -64.565 13.592 44.780 1.00 80.81 353 GLU A CA 1
ATOM 2636 C C . GLU A 1 353 ? -64.019 13.127 43.418 1.00 80.81 353 GLU A C 1
ATOM 2638 O O . GLU A 1 353 ? -64.713 13.197 42.402 1.00 80.81 353 GLU A O 1
ATOM 2643 N N . GLU A 1 354 ? -62.778 12.639 43.366 1.00 82.00 354 GLU A N 1
ATOM 2644 C CA . GLU A 1 354 ? -62.162 12.176 42.126 1.00 82.00 354 GLU A CA 1
ATOM 2645 C C . GLU A 1 354 ? -62.553 10.720 41.828 1.00 82.00 354 GLU A C 1
ATOM 2647 O O . GLU A 1 354 ? -62.324 9.810 42.630 1.00 82.00 354 GLU A O 1
ATOM 2652 N N . GLY A 1 355 ? -63.141 10.501 40.646 1.00 90.19 355 GLY A N 1
ATOM 2653 C CA . GLY A 1 355 ? -63.617 9.188 40.211 1.00 90.19 355 GLY A CA 1
ATOM 2654 C C . GLY A 1 355 ? -62.511 8.118 40.126 1.00 90.19 355 GLY A C 1
ATOM 2655 O O . GLY A 1 355 ? -61.338 8.439 39.901 1.00 90.19 355 GLY A O 1
ATOM 2656 N N . PRO A 1 356 ? -62.872 6.827 40.244 1.00 92.44 356 PRO A N 1
ATOM 2657 C CA . PRO A 1 356 ? -61.928 5.704 40.326 1.00 92.44 356 PRO A CA 1
ATOM 2658 C C . PRO A 1 356 ? -61.019 5.571 39.092 1.00 92.44 356 PRO A C 1
ATOM 2660 O O . PRO A 1 356 ? -59.862 5.167 39.207 1.00 92.44 356 PRO A O 1
ATOM 2663 N N . GLU A 1 357 ? -61.502 5.966 37.912 1.00 94.06 357 GLU A N 1
ATOM 2664 C CA . GLU A 1 357 ? -60.730 5.957 36.662 1.00 94.06 357 GLU A CA 1
ATOM 2665 C C . GLU A 1 357 ? -59.489 6.856 36.733 1.00 94.06 357 GLU A C 1
ATOM 2667 O O . GLU A 1 357 ? -58.403 6.473 36.283 1.00 94.06 357 GLU A O 1
ATOM 2672 N N . ARG A 1 358 ? -59.620 8.037 37.356 1.00 95.00 358 ARG A N 1
ATOM 2673 C CA . ARG A 1 358 ? -58.498 8.958 37.545 1.00 95.00 358 ARG A CA 1
ATOM 2674 C C . ARG A 1 358 ? -57.438 8.323 38.432 1.00 95.00 358 ARG A C 1
ATOM 2676 O O . ARG A 1 358 ? -56.268 8.348 38.056 1.00 95.00 358 ARG A O 1
ATOM 2683 N N . LEU A 1 359 ? -57.830 7.691 39.539 1.00 95.69 359 LEU A N 1
ATOM 2684 C CA . LEU A 1 359 ? -56.885 7.034 40.443 1.00 95.69 359 LEU A CA 1
ATOM 2685 C C . LEU A 1 359 ? -56.141 5.881 39.747 1.00 95.69 359 LEU A C 1
ATOM 2687 O O . LEU A 1 359 ? -54.923 5.788 39.884 1.00 95.69 359 LEU A O 1
ATOM 2691 N N . TYR A 1 360 ? -56.807 5.078 38.906 1.00 96.19 360 TYR A N 1
ATOM 2692 C CA . TYR A 1 360 ? -56.124 4.066 38.084 1.00 96.19 360 TYR A CA 1
ATOM 2693 C C . TYR A 1 360 ? -55.131 4.670 37.085 1.00 96.19 360 TYR A C 1
ATOM 2695 O O . TYR A 1 360 ? -54.035 4.129 36.909 1.00 96.19 360 TYR A O 1
ATOM 2703 N N . SER A 1 361 ? -55.481 5.791 36.446 1.00 96.75 361 SER A N 1
ATOM 2704 C CA . SER A 1 361 ? -54.557 6.493 35.547 1.00 96.75 361 SER A CA 1
ATOM 2705 C C . SER A 1 361 ? -53.311 6.993 36.289 1.00 96.75 361 SER A C 1
ATOM 2707 O O . SER A 1 361 ? -52.196 6.833 35.791 1.00 96.75 361 SER A O 1
ATOM 2709 N N . VAL A 1 362 ? -53.481 7.512 37.511 1.00 97.50 362 VAL A N 1
ATOM 2710 C CA . VAL A 1 362 ? -52.384 7.995 38.360 1.00 97.50 362 VAL A CA 1
ATOM 2711 C C . VAL A 1 362 ? -51.530 6.824 38.845 1.00 97.50 362 VAL A C 1
ATOM 2713 O O . VAL A 1 362 ? -50.309 6.914 38.784 1.00 97.50 362 VAL A O 1
ATOM 2716 N N . CYS A 1 363 ? -52.138 5.691 39.214 1.00 97.56 363 CYS A N 1
ATOM 2717 C CA . CYS A 1 363 ? -51.414 4.459 39.549 1.00 97.56 363 CYS A CA 1
ATOM 2718 C C . CYS A 1 363 ? -50.507 4.001 38.399 1.00 97.56 363 CYS A C 1
ATOM 2720 O O . CYS A 1 363 ? -49.364 3.624 38.636 1.00 97.56 363 CYS A O 1
ATOM 2722 N N . ARG A 1 364 ? -50.992 4.052 37.150 1.00 97.62 364 ARG A N 1
ATOM 2723 C CA . ARG A 1 364 ? -50.179 3.691 35.978 1.00 97.62 364 ARG A CA 1
ATOM 2724 C C . ARG A 1 364 ? -48.993 4.645 35.805 1.00 97.62 364 ARG A C 1
ATOM 2726 O O . ARG A 1 364 ? -47.874 4.180 35.633 1.00 97.62 364 ARG A O 1
ATOM 2733 N N . ARG A 1 365 ? -49.214 5.962 35.910 1.00 97.31 365 ARG A N 1
ATOM 2734 C CA . ARG A 1 365 ? -48.120 6.951 35.842 1.00 97.31 365 ARG A CA 1
ATOM 2735 C C . ARG A 1 365 ? -47.114 6.784 36.982 1.00 97.31 365 ARG A C 1
ATOM 2737 O O . ARG A 1 365 ? -45.919 6.943 36.763 1.00 97.31 365 ARG A O 1
ATOM 2744 N N . ALA A 1 366 ? -47.585 6.445 38.181 1.00 97.00 366 ALA A N 1
ATOM 2745 C CA . ALA A 1 366 ? -46.742 6.156 39.334 1.00 97.00 366 ALA A CA 1
ATOM 2746 C C . ALA A 1 366 ? -45.867 4.914 39.101 1.00 97.00 366 ALA A C 1
ATOM 2748 O O . ALA A 1 366 ? -44.668 4.963 39.362 1.00 97.00 366 ALA A O 1
ATOM 2749 N N . GLU A 1 367 ? -46.417 3.837 38.535 1.00 97.31 367 GLU A N 1
ATOM 2750 C CA . GLU A 1 367 ? -45.628 2.661 38.131 1.00 97.31 367 GLU A CA 1
ATOM 2751 C C . GLU A 1 367 ? -44.588 2.998 37.065 1.00 97.31 367 GLU A C 1
ATOM 2753 O O . GLU A 1 367 ? -43.429 2.615 37.200 1.00 97.31 367 GLU A O 1
ATOM 2758 N N . GLU A 1 368 ? -44.975 3.745 36.030 1.00 95.88 368 GLU A N 1
ATOM 2759 C CA . GLU A 1 368 ? -44.065 4.184 34.965 1.00 95.88 368 GLU A CA 1
ATOM 2760 C C . GLU A 1 368 ? -42.930 5.073 35.503 1.00 95.88 368 GLU A C 1
ATOM 2762 O O . GLU A 1 368 ? -41.802 5.000 35.016 1.00 95.88 368 GLU A O 1
ATOM 2767 N N . ALA A 1 369 ? -43.204 5.872 36.538 1.00 95.62 369 ALA A N 1
ATOM 2768 C CA . ALA A 1 369 ? -42.213 6.679 37.248 1.00 95.62 369 ALA A CA 1
ATOM 2769 C C . ALA A 1 369 ? -41.380 5.879 38.273 1.00 95.62 369 ALA A C 1
ATOM 2771 O O . ALA A 1 369 ? -40.482 6.438 38.904 1.00 95.62 369 ALA A O 1
ATOM 2772 N N . GLY A 1 370 ? -41.663 4.586 38.460 1.00 96.06 370 GLY A N 1
ATOM 2773 C CA . GLY A 1 370 ? -40.949 3.723 39.400 1.00 96.06 370 GLY A CA 1
ATOM 2774 C C . GLY A 1 370 ? -41.282 3.987 40.871 1.00 96.06 370 GLY A C 1
ATOM 2775 O O . GLY A 1 370 ? -40.419 3.805 41.734 1.00 96.06 370 GLY A O 1
ATOM 2776 N N . VAL A 1 371 ? -42.501 4.445 41.175 1.00 96.81 371 VAL A N 1
ATOM 2777 C CA . VAL A 1 371 ? -43.023 4.514 42.550 1.00 96.81 371 VAL A CA 1
ATOM 2778 C C . VAL A 1 371 ? -43.082 3.103 43.146 1.00 96.81 371 VAL A C 1
ATOM 2780 O O . VAL A 1 371 ? -43.182 2.108 42.432 1.00 96.81 371 VAL A O 1
ATOM 2783 N N . ASP A 1 372 ? -42.962 3.024 44.472 1.00 97.06 372 ASP A N 1
ATOM 2784 C CA . ASP A 1 372 ? -42.976 1.757 45.200 1.00 97.06 372 ASP A CA 1
ATOM 2785 C C . ASP A 1 372 ? -44.247 0.938 44.905 1.00 97.06 372 ASP A C 1
ATOM 2787 O O . ASP A 1 372 ? -45.360 1.476 44.929 1.00 97.06 372 ASP A O 1
ATOM 2791 N N . SER A 1 373 ? -44.078 -0.354 44.609 1.00 97.38 373 SER A N 1
ATOM 2792 C CA . SER A 1 373 ? -45.174 -1.228 44.185 1.00 97.38 373 SER A CA 1
ATOM 2793 C C . SER A 1 373 ? -46.255 -1.385 45.247 1.00 97.38 373 SER A C 1
ATOM 2795 O O . SER A 1 373 ? -47.423 -1.524 44.888 1.00 97.38 373 SER A O 1
ATOM 2797 N N . ASP A 1 374 ? -45.895 -1.323 46.530 1.00 97.81 374 ASP A N 1
ATOM 2798 C CA . ASP A 1 374 ? -46.845 -1.501 47.626 1.00 97.81 374 ASP A CA 1
ATOM 2799 C C . ASP A 1 374 ? -47.764 -0.281 47.731 1.00 97.81 374 ASP A C 1
ATOM 2801 O O . ASP A 1 374 ? -48.981 -0.429 47.850 1.00 97.81 374 ASP A O 1
ATOM 2805 N N . LYS A 1 375 ? -47.210 0.926 47.552 1.00 97.38 375 LYS A N 1
ATOM 2806 C CA . LYS A 1 375 ? -47.995 2.172 47.490 1.00 97.38 375 LYS A CA 1
ATOM 2807 C C . LYS A 1 375 ? -48.952 2.177 46.304 1.00 97.38 375 LYS A C 1
ATOM 2809 O O . LYS A 1 375 ? -50.100 2.600 46.428 1.00 97.38 375 LYS A O 1
ATOM 2814 N N . VAL A 1 376 ? -48.506 1.693 45.142 1.00 97.94 376 VAL A N 1
ATOM 2815 C CA . VAL A 1 376 ? -49.396 1.592 43.979 1.00 97.94 376 VAL A CA 1
ATOM 2816 C C . VAL A 1 376 ? -50.473 0.526 44.193 1.00 97.94 376 VAL A C 1
ATOM 2818 O O . VAL A 1 376 ? -51.629 0.741 43.823 1.00 97.94 376 VAL A O 1
ATOM 2821 N N . ALA A 1 377 ? -50.135 -0.610 44.803 1.00 97.25 377 ALA A N 1
ATOM 2822 C CA . ALA A 1 377 ? -51.105 -1.649 45.131 1.00 97.25 377 ALA A CA 1
ATOM 2823 C C . ALA A 1 377 ? -52.170 -1.138 46.114 1.00 97.25 377 ALA A C 1
ATOM 2825 O O . ALA A 1 377 ? -53.360 -1.389 45.908 1.00 97.25 377 ALA A O 1
ATOM 2826 N N . GLU A 1 378 ? -51.763 -0.367 47.123 1.00 97.19 378 GLU A N 1
ATOM 2827 C CA . GLU A 1 378 ? -52.662 0.304 48.062 1.00 97.19 378 GLU A CA 1
ATOM 2828 C C . GLU A 1 378 ? -53.609 1.268 47.335 1.00 97.19 378 GLU A C 1
ATOM 2830 O O . GLU A 1 378 ? -54.831 1.151 47.460 1.00 97.19 378 GLU A O 1
ATOM 2835 N N . ALA A 1 379 ? -53.069 2.147 46.487 1.00 96.75 379 ALA A N 1
ATOM 2836 C CA . ALA A 1 379 ? -53.858 3.090 45.699 1.00 96.75 379 ALA A CA 1
ATOM 2837 C C . ALA A 1 379 ? -54.841 2.393 44.741 1.00 96.75 379 ALA A C 1
ATOM 2839 O O . ALA A 1 379 ? -55.983 2.826 44.587 1.00 96.75 379 ALA A O 1
ATOM 2840 N N . ARG A 1 380 ? -54.444 1.273 44.122 1.00 97.19 380 ARG A N 1
ATOM 2841 C CA . ARG A 1 380 ? -55.341 0.444 43.299 1.00 97.19 380 ARG A CA 1
ATOM 2842 C C . ARG A 1 380 ? -56.441 -0.216 44.120 1.00 97.19 380 ARG A C 1
ATOM 2844 O O . ARG A 1 380 ? -57.562 -0.349 43.627 1.00 97.19 380 ARG A O 1
ATOM 2851 N N . GLY A 1 381 ? -56.123 -0.646 45.339 1.00 95.81 381 GLY A N 1
ATOM 2852 C CA . GLY A 1 381 ? -57.100 -1.160 46.291 1.00 95.81 381 GLY A CA 1
ATOM 2853 C C . GLY A 1 381 ? -58.142 -0.099 46.633 1.00 95.81 381 GLY A C 1
ATOM 2854 O O . GLY A 1 381 ? -59.337 -0.379 46.577 1.00 95.81 381 GLY A O 1
ATOM 2855 N N . GLU A 1 382 ? -57.698 1.127 46.897 1.00 95.62 382 GLU A N 1
ATOM 2856 C CA . GLU A 1 382 ? -58.572 2.266 47.176 1.00 95.62 382 GLU A CA 1
ATOM 2857 C C . GLU A 1 382 ? -59.435 2.652 45.965 1.00 95.62 382 GLU A C 1
ATOM 2859 O O . GLU A 1 382 ? -60.648 2.817 46.089 1.00 95.62 382 GLU A O 1
ATOM 2864 N N . ALA A 1 383 ? -58.856 2.690 44.760 1.00 95.25 383 ALA A N 1
ATOM 2865 C CA . ALA A 1 383 ? -59.607 2.918 43.521 1.00 95.25 383 ALA A CA 1
ATOM 2866 C C . ALA A 1 383 ? -60.742 1.905 43.343 1.00 95.25 383 ALA A C 1
ATOM 2868 O O . ALA A 1 383 ? -61.854 2.271 42.958 1.00 95.25 383 ALA A O 1
ATOM 2869 N N . ARG A 1 384 ? -60.473 0.637 43.668 1.00 95.25 384 ARG A N 1
ATOM 2870 C CA . ARG A 1 384 ? -61.462 -0.437 43.592 1.00 95.25 384 ARG A CA 1
ATOM 2871 C C . ARG A 1 384 ? -62.587 -0.238 44.602 1.00 95.25 384 ARG A C 1
ATOM 2873 O O . ARG A 1 384 ? -63.748 -0.276 44.214 1.00 95.25 384 ARG A O 1
ATOM 2880 N N . ARG A 1 385 ? -62.251 0.087 45.856 1.00 93.81 385 ARG A N 1
ATOM 2881 C CA . ARG A 1 385 ? -63.249 0.412 46.892 1.00 93.81 385 ARG A CA 1
ATOM 2882 C C . ARG A 1 385 ? -64.163 1.556 46.455 1.00 93.81 385 ARG A C 1
ATOM 2884 O O . ARG A 1 385 ? -65.377 1.465 46.613 1.00 93.81 385 ARG A O 1
ATOM 2891 N N . ARG A 1 386 ? -63.603 2.622 45.873 1.00 93.44 386 ARG A N 1
ATOM 2892 C CA . ARG A 1 386 ? -64.383 3.766 45.372 1.00 93.44 386 ARG A CA 1
ATOM 2893 C C . ARG A 1 386 ? -65.297 3.395 44.211 1.00 93.44 386 ARG A C 1
ATOM 2895 O O . ARG A 1 386 ? -66.435 3.854 44.177 1.00 93.44 386 ARG A O 1
ATOM 2902 N N . PHE A 1 387 ? -64.815 2.571 43.282 1.00 94.88 387 PHE A N 1
ATOM 2903 C CA . PHE A 1 387 ? -65.624 2.050 42.182 1.00 94.88 387 PHE A CA 1
ATOM 2904 C C . PHE A 1 387 ? -66.815 1.242 42.706 1.00 94.88 387 PHE A C 1
ATOM 2906 O O . PHE A 1 387 ? -67.952 1.525 42.336 1.00 94.88 387 PHE A O 1
ATOM 2913 N N . ASP A 1 388 ? -66.564 0.319 43.634 1.00 92.81 388 ASP A N 1
ATOM 2914 C CA . ASP A 1 388 ? -67.598 -0.514 44.250 1.00 92.81 388 ASP A CA 1
ATOM 2915 C C . ASP A 1 388 ? -68.646 0.349 44.987 1.00 92.81 388 ASP A C 1
ATOM 2917 O O . ASP A 1 388 ? -69.852 0.144 44.841 1.00 92.81 388 ASP A O 1
ATOM 2921 N N . LEU A 1 389 ? -68.212 1.392 45.710 1.00 92.25 389 LEU A N 1
ATOM 2922 C CA . LEU A 1 389 ? -69.107 2.352 46.372 1.00 92.25 389 LEU A CA 1
ATOM 2923 C C . LEU A 1 389 ? -69.926 3.200 45.387 1.00 92.25 389 LEU A C 1
ATOM 2925 O O . LEU A 1 389 ? -71.100 3.481 45.643 1.00 92.25 389 LEU A O 1
ATOM 2929 N N . GLN A 1 390 ? -69.328 3.641 44.280 1.00 93.19 390 GLN A N 1
ATOM 2930 C CA . GLN A 1 390 ? -70.023 4.413 43.251 1.00 93.19 390 GLN A CA 1
ATOM 2931 C C . GLN A 1 390 ? -71.079 3.558 42.543 1.00 93.19 390 GLN A C 1
ATOM 2933 O O . GLN A 1 390 ? -72.212 4.010 42.364 1.00 93.19 390 GLN A O 1
ATOM 2938 N N . GLU A 1 391 ? -70.729 2.319 42.204 1.00 94.06 391 GLU A N 1
ATOM 2939 C CA . GLU A 1 391 ? -71.624 1.339 41.593 1.00 94.06 391 GLU A CA 1
ATOM 2940 C C . GLU A 1 391 ? -72.786 0.988 42.531 1.00 94.06 391 GLU A C 1
ATOM 2942 O O . GLU A 1 391 ? -73.944 0.974 42.112 1.00 94.06 391 GLU A O 1
ATOM 2947 N N . LEU A 1 392 ? -72.502 0.810 43.826 1.00 92.12 392 LEU A N 1
ATOM 2948 C CA . LEU A 1 392 ? -73.519 0.622 44.859 1.00 92.12 392 LEU A CA 1
ATOM 2949 C C . LEU A 1 392 ? -74.487 1.813 44.919 1.00 92.12 392 LEU A C 1
ATOM 2951 O O . LEU A 1 392 ? -75.704 1.621 44.910 1.00 92.12 392 LEU A O 1
ATOM 2955 N N . ARG A 1 393 ? -73.971 3.050 44.952 1.00 92.69 393 ARG A N 1
ATOM 2956 C CA . ARG A 1 393 ? -74.798 4.272 44.970 1.00 92.69 393 ARG A CA 1
ATOM 2957 C C . ARG A 1 393 ? -75.658 4.403 43.708 1.00 92.69 393 ARG A C 1
ATOM 2959 O O . ARG A 1 393 ? -76.820 4.793 43.814 1.00 92.69 393 ARG A O 1
ATOM 2966 N N . ALA A 1 394 ? -75.114 4.079 42.535 1.00 93.81 394 ALA A N 1
ATOM 2967 C CA . ALA A 1 394 ? -75.847 4.100 41.270 1.00 93.81 394 ALA A CA 1
ATOM 2968 C C . ALA A 1 394 ? -76.963 3.042 41.243 1.00 93.81 394 ALA A C 1
ATOM 2970 O O . ALA A 1 394 ? -78.117 3.381 40.984 1.00 93.81 394 ALA A O 1
ATOM 2971 N N . ALA A 1 395 ? -76.650 1.797 41.612 1.00 92.81 395 ALA A N 1
ATOM 2972 C CA . ALA A 1 395 ? -77.613 0.700 41.673 1.00 92.81 395 ALA A CA 1
ATOM 2973 C C . ALA A 1 395 ? -78.762 0.980 42.655 1.00 92.81 395 ALA A C 1
ATOM 2975 O O . ALA A 1 395 ? -79.927 0.754 42.331 1.00 92.81 395 ALA A O 1
ATOM 2976 N N . LEU A 1 396 ? -78.455 1.539 43.832 1.00 91.38 396 LEU A N 1
ATOM 2977 C CA . LEU A 1 396 ? -79.471 1.957 44.803 1.00 91.38 396 LEU A CA 1
ATOM 2978 C C . LEU A 1 396 ? -80.384 3.058 44.250 1.00 91.38 396 LEU A C 1
ATOM 2980 O O . LEU A 1 396 ? -81.588 3.030 44.495 1.00 91.38 396 LEU A O 1
ATOM 2984 N N . LYS A 1 397 ? -79.836 4.007 43.483 1.00 94.88 397 LYS A N 1
ATOM 2985 C CA . LYS A 1 397 ? -80.612 5.081 42.846 1.00 94.88 397 LYS A CA 1
ATOM 2986 C C . LYS A 1 397 ? -81.530 4.560 41.734 1.00 94.88 397 LYS A C 1
ATOM 2988 O O . LYS A 1 397 ? -82.615 5.100 41.543 1.00 94.88 397 LYS A O 1
ATOM 2993 N N . GLU A 1 398 ? -81.105 3.520 41.024 1.00 95.44 398 GLU A N 1
ATOM 2994 C CA . GLU A 1 398 ? -81.888 2.825 39.992 1.00 95.44 398 GLU A CA 1
ATOM 2995 C C . GLU A 1 398 ? -82.893 1.813 40.580 1.00 95.44 398 GLU A C 1
ATOM 2997 O O . GLU A 1 398 ? -83.779 1.344 39.868 1.00 95.44 398 GLU A O 1
ATOM 3002 N N . GLY A 1 399 ? -82.785 1.483 41.874 1.00 93.12 399 GLY A N 1
ATOM 3003 C CA . GLY A 1 399 ? -83.601 0.461 42.538 1.00 93.12 399 GLY A CA 1
ATOM 3004 C C . GLY A 1 399 ? -83.184 -0.983 42.222 1.00 93.12 399 GLY A C 1
ATOM 3005 O O . GLY A 1 399 ? -83.913 -1.919 42.557 1.00 93.12 399 GLY A O 1
ATOM 3006 N N . ASP A 1 400 ? -82.021 -1.194 41.599 1.00 93.44 400 ASP A N 1
ATOM 3007 C CA . ASP A 1 400 ? -81.502 -2.523 41.271 1.00 93.44 400 ASP A CA 1
ATOM 3008 C C . ASP A 1 400 ? -80.785 -3.144 42.481 1.00 93.44 400 ASP A C 1
ATOM 3010 O O . ASP A 1 400 ? -79.570 -3.044 42.670 1.00 93.44 400 ASP A O 1
ATOM 3014 N N . VAL A 1 401 ? -81.569 -3.819 43.324 1.00 87.88 401 VAL A N 1
ATOM 3015 C CA . VAL A 1 401 ? -81.090 -4.450 44.565 1.00 87.88 401 VAL A CA 1
ATOM 3016 C C . VAL A 1 401 ? -80.068 -5.562 44.294 1.00 87.88 401 VAL A C 1
ATOM 3018 O O . VAL A 1 401 ? -79.187 -5.801 45.119 1.00 87.88 401 VAL A O 1
ATOM 3021 N N . LYS A 1 402 ? -80.137 -6.237 43.136 1.00 88.12 402 LYS A N 1
ATOM 3022 C CA . LYS A 1 402 ? -79.177 -7.298 42.789 1.00 88.12 402 LYS A CA 1
ATOM 3023 C C . LYS A 1 402 ? -77.815 -6.706 42.448 1.00 88.12 402 LYS A C 1
ATOM 3025 O O . LYS A 1 402 ? -76.802 -7.204 42.936 1.00 88.12 402 LYS A O 1
ATOM 3030 N N . ARG A 1 403 ? -77.793 -5.636 41.649 1.00 89.00 403 ARG A N 1
ATOM 3031 C CA . ARG A 1 403 ? -76.564 -4.910 41.306 1.00 89.00 403 ARG A CA 1
ATOM 3032 C C . ARG A 1 403 ? -75.941 -4.263 42.543 1.00 89.00 403 ARG A C 1
ATOM 3034 O O . ARG A 1 403 ? -74.737 -4.387 42.746 1.00 89.00 403 ARG A O 1
ATOM 3041 N N . ALA A 1 404 ? -76.763 -3.701 43.430 1.00 85.56 404 ALA A N 1
ATOM 3042 C CA . ALA A 1 404 ? -76.315 -3.200 44.728 1.00 85.56 404 ALA A CA 1
ATOM 3043 C C . ALA A 1 404 ? -75.686 -4.312 45.592 1.00 85.56 404 ALA A C 1
ATOM 3045 O O . ALA A 1 404 ? -74.633 -4.107 46.192 1.00 85.56 404 ALA A O 1
ATOM 3046 N N . PHE A 1 405 ? -76.286 -5.510 45.622 1.00 84.19 405 PHE A N 1
ATOM 3047 C CA . PHE A 1 405 ? -75.762 -6.650 46.387 1.00 84.19 405 PHE A CA 1
ATOM 3048 C C . PHE A 1 405 ? -74.416 -7.143 45.858 1.00 84.19 405 PHE A C 1
ATOM 3050 O O . PHE A 1 405 ? -73.519 -7.461 46.636 1.00 84.19 405 PHE A O 1
ATOM 3057 N N . ALA A 1 406 ? -74.259 -7.189 44.534 1.00 85.50 406 ALA A N 1
ATOM 3058 C CA . ALA A 1 406 ? -72.991 -7.547 43.914 1.00 85.50 406 ALA A CA 1
ATOM 3059 C C . ALA A 1 406 ? -71.901 -6.503 44.213 1.00 85.50 406 ALA A C 1
ATOM 3061 O O . ALA A 1 406 ? -70.793 -6.877 44.595 1.00 85.50 406 ALA A O 1
ATOM 3062 N N . ALA A 1 407 ? -72.228 -5.210 44.107 1.00 85.38 407 ALA A N 1
ATOM 3063 C CA . ALA A 1 407 ? -71.295 -4.112 44.364 1.00 85.38 407 ALA A CA 1
ATOM 3064 C C . ALA A 1 407 ? -70.849 -4.027 45.836 1.00 85.38 407 ALA A C 1
ATOM 3066 O O . ALA A 1 407 ? -69.720 -3.641 46.111 1.00 85.38 407 ALA A O 1
ATOM 3067 N N . SER A 1 408 ? -71.681 -4.448 46.798 1.00 84.88 408 SER A N 1
ATOM 3068 C CA . SER A 1 408 ? -71.291 -4.511 48.218 1.00 84.88 408 SER A CA 1
ATOM 3069 C C . SER A 1 408 ? -70.447 -5.740 48.588 1.00 84.88 408 SER A C 1
ATOM 3071 O O . SER A 1 408 ? -70.228 -6.017 49.772 1.00 84.88 408 SER A O 1
ATOM 3073 N N . GLY A 1 409 ? -70.019 -6.525 47.593 1.00 83.44 409 GLY A N 1
ATOM 3074 C CA . GLY A 1 409 ? -69.295 -7.775 47.813 1.00 83.44 409 GLY A CA 1
ATOM 3075 C C . GLY A 1 409 ? -70.163 -8.876 48.427 1.00 83.44 409 GLY A C 1
ATOM 3076 O O . GLY A 1 409 ? -69.645 -9.748 49.120 1.00 83.44 409 GLY A O 1
ATOM 3077 N N . GLY A 1 410 ? -71.483 -8.840 48.211 1.00 76.88 410 GLY A N 1
ATOM 3078 C CA . GLY A 1 410 ? -72.414 -9.851 48.715 1.00 76.88 410 GLY A CA 1
ATOM 3079 C C . GLY A 1 410 ? -72.835 -9.664 50.174 1.00 76.88 410 GLY A C 1
ATOM 3080 O O . GLY A 1 410 ? -73.331 -10.604 50.794 1.00 76.88 410 GLY A O 1
ATOM 3081 N N . SER A 1 411 ? -72.656 -8.463 50.734 1.00 60.41 411 SER A N 1
ATOM 3082 C CA . SER A 1 411 ? -73.106 -8.120 52.086 1.00 60.41 411 SER A CA 1
ATOM 3083 C C . SER A 1 411 ? -74.142 -6.989 52.038 1.00 60.41 411 SER A C 1
ATOM 3085 O O . SER A 1 411 ? -73.817 -5.812 51.931 1.00 60.41 411 SER A O 1
ATOM 3087 N N . ILE A 1 412 ? -75.432 -7.329 52.064 1.00 51.44 412 ILE A N 1
ATOM 3088 C CA . ILE A 1 412 ? -76.512 -6.370 52.349 1.00 51.44 412 ILE A CA 1
ATOM 3089 C C . ILE A 1 412 ? -77.247 -6.927 53.562 1.00 51.44 412 ILE A C 1
ATOM 3091 O O . ILE A 1 412 ? -78.064 -7.833 53.440 1.00 51.44 412 ILE A O 1
ATOM 3095 N N . GLY A 1 413 ? -76.882 -6.452 54.752 1.00 51.88 413 GLY A N 1
ATOM 3096 C CA . GLY A 1 413 ? -77.490 -6.908 56.006 1.00 51.88 413 GLY A CA 1
ATOM 3097 C C . GLY A 1 413 ? -76.635 -6.678 57.252 1.00 51.88 413 GLY A C 1
ATOM 3098 O O . GLY A 1 413 ? -77.173 -6.646 58.353 1.00 51.88 413 GLY A O 1
ATOM 3099 N N . ALA A 1 414 ? -75.328 -6.464 57.094 1.00 52.53 414 ALA A N 1
ATOM 3100 C CA . ALA A 1 414 ? -74.468 -5.987 58.171 1.00 52.53 414 ALA A CA 1
ATOM 3101 C C . ALA A 1 414 ? -74.391 -4.455 58.104 1.00 52.53 414 ALA A C 1
ATOM 3103 O O . ALA A 1 414 ? -74.085 -3.901 57.049 1.00 52.53 414 ALA A O 1
ATOM 3104 N N . ALA A 1 415 ? -74.714 -3.775 59.206 1.00 45.78 415 ALA A N 1
ATOM 3105 C CA . ALA A 1 415 ? -74.562 -2.326 59.326 1.00 45.78 415 ALA A CA 1
ATOM 3106 C C . ALA A 1 415 ? -73.118 -1.909 58.971 1.00 45.78 415 ALA A C 1
ATOM 3108 O O . ALA A 1 415 ? -72.188 -2.647 59.314 1.00 45.78 415 ALA A O 1
ATOM 3109 N N . PRO A 1 416 ? -72.912 -0.769 58.282 1.00 43.53 416 PRO A N 1
ATOM 3110 C CA . PRO A 1 416 ? -71.585 -0.343 57.860 1.00 43.53 416 PRO A CA 1
ATOM 3111 C C . PRO A 1 416 ? -70.736 -0.092 59.109 1.00 43.53 416 PRO A C 1
ATOM 3113 O O . PRO A 1 416 ? -71.008 0.818 59.887 1.00 43.53 416 PRO A O 1
ATOM 3116 N N . LEU A 1 417 ? -69.742 -0.949 59.336 1.00 45.94 417 LEU A N 1
ATOM 3117 C CA . LEU A 1 417 ? -68.763 -0.748 60.393 1.00 45.94 417 LEU A CA 1
ATOM 3118 C C . LEU A 1 417 ? -67.871 0.421 59.978 1.00 45.94 417 LEU A C 1
ATOM 3120 O O . LEU A 1 417 ? -67.060 0.285 59.064 1.00 45.94 417 LEU A O 1
ATOM 3124 N N . GLU A 1 418 ? -68.055 1.552 60.656 1.00 41.22 418 GLU A N 1
ATOM 3125 C CA . GLU A 1 418 ? -67.105 2.661 60.699 1.00 41.22 418 GLU A CA 1
ATOM 3126 C C . GLU A 1 418 ? -65.695 2.102 60.960 1.00 41.22 418 GLU A C 1
ATOM 3128 O O . GLU A 1 418 ? -65.443 1.483 62.000 1.00 41.22 418 GLU A O 1
ATOM 3133 N N . ARG A 1 419 ? -64.785 2.270 59.998 1.00 42.22 419 ARG A N 1
ATOM 3134 C CA . ARG A 1 419 ? -63.343 2.073 60.167 1.00 42.22 419 ARG A CA 1
ATOM 3135 C C . ARG A 1 419 ? -62.578 3.110 59.379 1.00 42.22 419 ARG A C 1
ATOM 3137 O O . ARG A 1 419 ? -62.892 3.254 58.177 1.00 42.22 419 ARG A O 1
#

Organism: Alexandrium catenella (NCBI:txid2925)

Sequence (419 aa):
FGSRLECDRRNSPCVGYPRGHPRRLAMSRVALLSALVAVASPVVLSRVYKTRQKRKAEEELHEALQSGESARLSLACSRAEDAGLDASVIENAREEARKLRATAELREALKSGDARKILRMRRGAEQLHVDEATLSEARDEARRLLRAELESGDVARILTACACAPEAGLESSLVAEGEKRARELARAELQEALDAACGVGATAAKAAVATRIALACRRAEAAGVKSSLLAQGRKAALRVRAEAELQEAVGSGDADRVEEACQRAEEAGAEAEAIADAQARAQLLRAEAELLDALQSGNARRIEVACFRAEKAGVEGAVAARGQAELARVKNRDRERREQAEAELLGAMKAEEEGPERLYSVCRRAEEAGVDSDKVAEARGEARRRFDLQELRAALKEGDVKRAFAASGGSIGAAPLER

Foldseek 3Di:
DDDDDDDDDDDDDDDDDDPDDDDPDDVPVVVVVVVVVVPPDVVNVVVVVLVVQLVVLVVQLVVQLVVLALVSLVVSLVSNVVSPHDPVSSVVSNLSSQLSVLLVQLVVQLVVLDLVSNLVSLVSNVVSVHDVVSSVVSLVSSVVSLLVQLVDLDLVSLLVSLVCCVSSVHDPVSSVSSLVSSLVSLLVQLVVLLVLLVPDDDLVSLLVSLVSLVVSLVSNVSSPHDPVSSVVSPLSSQLSVLLSQLVVQLVVLALVSNVVSLVSNVVSPHDPVSSVVSNLSSQLSVLLVQLVVLLVVLDLVSLVVSLVSNVVSVVDDDSSVVSVVSSVVSVVVLVVQLVVLLVVLVVQLPPLPDALVVNVVSLVSNVVSVHDPVSSVVSNVSSLLSVLVVQLVVCVVVVNVVSNCVSVVNDDPDDDDDD

pLDDT: mean 89.92, std 15.57, range [39.88, 98.38]

Secondary structure (DSSP, 8-state):
-----------PPP---------S--HHHHHHHHHHHTTS-HHHHHHHHHHHHHHHHHHHHHHHHHHT-HHHHHHHHHHHHHTT--HHHHHHHHHHHHHHHHHHHHHHHHHHT-HHHHHHHHHHHHHTT--HHHHHHHHHHHHHHHHHHHTSS-HHHHHHHHHHHHHHT--HHHHHHHHHHHHHHHHHHHHHHHHHHHS---HHHHHHHHHHHHHHHHHHHHHT--HHHHHHHHHHHHHHHHHHHHHHHHHHT-HHHHHHHHHHHHHTT--HHHHHHHHHHHHHHHHHHHHHHHHHHT-HHHHHHHHHHHHHHT--SHHHHHHHHHHHHHHHHHHHHHHHHHHHHHHHHH-TTS-HHHHHHHHHHHHHTT--HHHHHHHHHHHHHHHHHHHHHHHHHHT-HHHHHHHTTT--SS-----